Protein AF-A0A1M6FFK0-F1 (afdb_monomer)

Solvent-accessible surface area (backbone atoms only — not comparable to full-atom values): 31430 Å² total; per-residue (Å²): 131,86,54,53,34,30,35,37,30,38,54,36,64,39,70,66,50,41,55,50,48,73,56,44,53,80,69,28,41,59,32,40,38,15,46,69,38,66,34,70,68,42,39,70,75,65,38,67,94,34,54,45,67,68,65,47,88,77,51,93,93,52,87,50,67,68,57,62,69,46,23,66,57,51,16,50,46,47,65,72,63,56,41,54,32,40,38,14,36,38,43,72,55,37,20,41,34,48,51,54,12,33,61,76,46,68,63,83,57,46,33,34,34,35,44,82,43,58,52,68,79,42,49,30,76,73,42,72,67,43,30,53,50,45,36,54,42,54,54,66,22,65,33,34,34,16,45,21,63,63,54,35,52,55,48,48,76,63,36,84,75,34,49,72,42,67,49,48,77,40,33,85,62,77,68,91,80,63,82,81,59,39,36,88,45,30,34,37,27,75,55,52,31,38,84,55,34,34,58,65,57,53,53,56,53,48,54,56,54,34,74,77,39,77,81,37,34,39,38,38,27,36,60,46,89,42,48,70,62,48,54,52,50,36,50,77,68,72,36,61,93,38,48,45,80,70,31,77,64,54,73,71,56,47,48,53,53,34,46,35,20,29,31,30,51,52,48,43,82,70,75,60,54,52,59,70,57,47,47,31,18,33,50,28,12,33,40,39,29,30,81,39,74,32,46,58,76,78,38,49,68,41,54,34,16,40,64,46,83,85,68,92,82,69,72,84,60,31,54,66,69,59,6,21,54,47,24,30,52,52,31,65,75,69,23,31,29,66,58,44,50,51,52,49,51,50,57,71,69,48,61,77,87,54,85,57,63,51,74,64,53,48,52,49,50,46,50,52,58,45,72,74,35,85,86,67,54,98,61,81,52,72,85,74,44,60,69,70,58,43,52,47,56,54,47,52,53,53,48,53,52,51,49,52,52,42,47,74,74,65,77,53,69,73,61,63,60,50,52,55,48,51,53,55,52,52,50,48,54,56,56,54,67,34,67,70,50,42,51,54,51,49,53,58,48,53,58,48,53,50,53,52,41,57,52,52,51,50,48,33,52,79,41,73,45,61,69,72,43,61,67,62,55,48,51,52,43,53,50,44,52,51,60,48,58,77,50,47,67,65,55,51,56,61,63,47,49,66,56,54,52,50,52,52,52,50,53,51,50,55,51,53,48,39,54,75,70,61,79,51,55,75,70,56,50,69,64,45,50,59,53,53,50,50,51,52,48,50,50,52,50,49,49,53,51,48,50,49,49,42,54,67,49,47,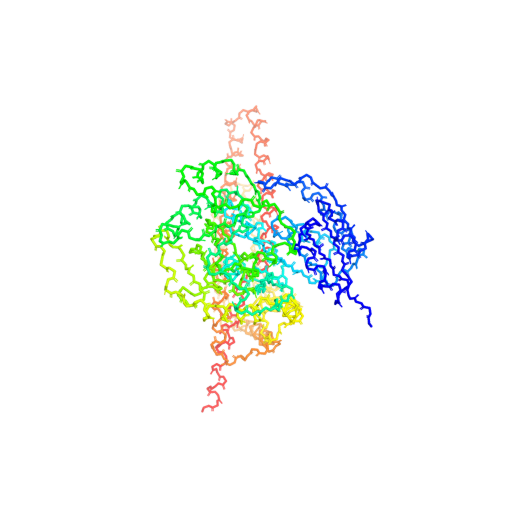79,73,58,68,44,65,66,57,47,51,44,53,51,49,46,55,58,49,45,53,52,68,58,58,79,74,107

Nearest PDB structures (foldseek):
  5d00-assembly1_B  TM=8.088E-01  e=2.602E-17  Bacillus subtilis subsp. subtilis str. 168
  5d00-assembly1_A  TM=7.916E-01  e=1.712E-17  Bacillus subtilis subsp. subtilis str. 168
  7vfk-assembly1_A  TM=8.225E-01  e=9.236E-13  Staphylococcus aureus subsp. aureus USA300
  3c48-assembly1_A  TM=4.670E-01  e=2.130E-13  Corynebacterium glutamicum
  8k5u-assembly1_A  TM=7.214E-01  e=1.833E-10  Ramlibacter sp.

InterPro domains:
  IPR001296 Glycosyl transferase, family 1 [PF00534] (180-311)
  IPR028098 Glycosyltransferase subfamily 4-like, N-terminal domain [PF13477] (7-147)

pLDDT: mean 81.46, std 16.29, range [30.52, 98.75]

Secondary structure (DSSP, 8-state):
-PPPEEEEES-BT-HHHHHHHHHHTTTSEEEEEESS-B-HHHHHHH-GGGEEE------TTS--GGGGGGHHHHHHHHHHH--SEEEEEIIIIIIHHHHHHHHHHT--SEEEEEE-SHHHHTHHHH-HHHHHHHHHHHTT-SEEEESSHHHHHHHHHH-SSSEEEE----BSS-----GGG-EEEEEEE---SSGGG-HHHHHHHHHHHHHH-TT-EEEEES--TTHHHHHHHHHHTT-TTTEEEEES--HHHHHHHHHHEEEEEE--SS-SS-HHHHHHHHTT-EEEEES-TTGGGT--BTTTBEEE-SS---GGGS-HHHHHHHHHHHHHHH-BHHHHHHHHHHHHH---SS----HHHHHHHHHHHHHT-TTTSSS--GGGS-HHHHHHHHHHHHHHHHHHHHHHHH---THHHHHHHHHHHHHHHHHHTSHHHHHHHHHHHHHHHHHHHHHHHHHHHTTT--TT-HHHHHHHHHHHHHHHHHTHHHHHHHHHHHHHHHHHHHHHHHHHHHHHTT-S-HHHHHHHHHHHHHHHHHHHHHHHHHHHHHHHHHHHH--HHHHHHHHHHHHHHHHHHHTT-

Sequence (581 aa):
MSKEPYLILSDGKSAHTLKWVKELVKFYDVYVVSLNGFADELRRALGTDKCFDYMVLINVDGGNIGVLKSIGFVSKLIKSIQPAVINAHFITSYGTVACLASILAGYKGKIVLSAWGTDILVTPWKNKVYFYLTKFVLGKADLITSDAKFMSDKVKEIVNSARVMTFPFGVEKLPDMEYSDKDDTIFFSNRALEPNYNINKVVLLFSKLYQEDNNRKLVLANDGSQREELVNLVAALNLSDNVEFVGYLTKPQQAEYYKKSRWFISVPTSDSTSVSLLEAMSYGCVPIVSDLPANREWVTDGENGIIYKGEDLNLGVCDQHVAYDKNREIIKKHAIWSECIARYKSELYSGLKNEEKSFRDIFFSYQLSCKGNKEINSSFSFFELPFYRQIFMVFILIWSVVTWCMFLAYDIGLLYPVIIFGGVFLFVIVVDRREENRRKMQKLWHMRDKKRLDLMISVLEDVHICCTDKNVINSLIDEAITRQKENIILRILAKYRKFISVILTSCIGIFINAIFSGDLDANDVYSVLPICWVGAYLYWAIESILDLCLRVFSDYYDYENFIYDLRQVRLLGTMQLEDKG

Foldseek 3Di:
DAFFEEEEEDAQDDPLVQLCLQQCVVRHLYAYEYQDDHDPSSCVSRPPVRYHYPHDPDDPVDPRPVLLVCLCVVLVVCLVRVGLEYEYEQCQRRLLSNQSSCVVNVRDHAYEYEYFFCSQPPQLPPDVVSLVSSLVSLLRHQEYEYQFVVSQVSSCVSDDNHHYYHFHQFDQDQDDADPVLEDAQEEEEADELDPQFPVVVVLVLVLVVCVVPVSHAYEYEAYDDCVVVVCVSCVVSVNNVRYHYPHHDDPVRLLSSLLHYQAYETEGPDDAQDRSLSSSLSSLHAYAYEPDNRVVVQDDDLQQHHHDPPDRDDPVSHDSVRNSVSSNVSSVVRRNNSVSVVVVVVSSPPDPPPLADPLLSLVVLLLVLQVVDPLQDDDDDLVNQDPLVNVVVVVVVVLVVVLVVCVVPPVDDPPVSVVVNVVSVVVVVVVCPPPVNVVSVVVSVVVNLVVSLVSSVVSCVVSVHDLLDLVVLVVSLVVLVVLLVVPVVLVVVVVCVVVVVVVLVVVVVVVVVCVVVVVDDPVRCVVVVVVNVVVVVVVVVCVVVSVVVCVVVVSSRPCPSVSVSSVVSNVVSVVVVVVVD

Radius of gyration: 34.81 Å; Cα contacts (8 Å, |Δi|>4): 754; chains: 1; bounding box: 56×79×104 Å

Mean predicted aligned error: 16.75 Å

Organism: NCBI:txid1120997

Structure (mmCIF, N/CA/C/O backbone):
data_AF-A0A1M6FFK0-F1
#
_entry.id   AF-A0A1M6FFK0-F1
#
loop_
_atom_site.group_PDB
_atom_site.id
_atom_site.type_symbol
_atom_site.label_atom_id
_atom_site.label_alt_id
_atom_site.label_comp_id
_atom_site.label_asym_id
_atom_site.label_entity_id
_atom_site.label_seq_id
_atom_site.pdbx_PDB_ins_code
_atom_site.Cartn_x
_atom_site.Cartn_y
_atom_site.Cartn_z
_atom_site.occupancy
_atom_site.B_iso_or_equiv
_atom_site.auth_seq_id
_atom_site.auth_comp_id
_atom_site.auth_asym_id
_atom_site.auth_atom_id
_atom_site.pdbx_PDB_model_num
ATOM 1 N N . MET A 1 1 ? -21.716 -23.315 2.872 1.00 49.72 1 MET A N 1
ATOM 2 C CA . MET A 1 1 ? -21.742 -22.198 3.842 1.00 49.72 1 MET A CA 1
ATOM 3 C C . MET A 1 1 ? -21.929 -20.906 3.068 1.00 49.72 1 MET A C 1
ATOM 5 O O . MET A 1 1 ? -21.272 -20.748 2.044 1.00 49.72 1 MET A O 1
ATOM 9 N N . SER A 1 2 ? -22.846 -20.036 3.492 1.00 77.00 2 SER A N 1
ATOM 10 C CA . SER A 1 2 ? -22.978 -18.686 2.930 1.00 77.00 2 SER A CA 1
ATOM 11 C C . SER A 1 2 ? -21.689 -17.905 3.183 1.00 77.00 2 SER A C 1
ATOM 13 O O . SER A 1 2 ? -21.133 -17.987 4.277 1.00 77.00 2 SER A O 1
ATOM 15 N N . LYS A 1 3 ? -21.191 -17.188 2.173 1.00 91.31 3 LYS A N 1
ATOM 16 C CA . LYS A 1 3 ? -20.014 -16.327 2.329 1.00 91.31 3 LYS A CA 1
ATOM 17 C C . LYS A 1 3 ? -20.369 -15.131 3.216 1.00 91.31 3 LYS A C 1
ATOM 19 O O . LYS A 1 3 ? -21.468 -14.598 3.098 1.00 91.31 3 LYS A O 1
ATOM 24 N N . GLU A 1 4 ? -19.457 -14.726 4.097 1.00 93.81 4 GLU A N 1
ATOM 25 C CA . GLU A 1 4 ? -19.662 -13.560 4.966 1.00 93.81 4 GLU A CA 1
ATOM 26 C C . GLU A 1 4 ? -19.619 -12.256 4.147 1.00 93.81 4 GLU A C 1
ATOM 28 O O . GLU A 1 4 ? -18.783 -12.157 3.239 1.00 93.81 4 GLU A O 1
ATOM 33 N N . PRO A 1 5 ? -20.461 -11.249 4.455 1.00 96.69 5 PRO A N 1
ATOM 34 C CA . PRO A 1 5 ? -20.428 -9.973 3.752 1.00 96.69 5 PRO A CA 1
ATOM 35 C C . PRO A 1 5 ? -19.133 -9.191 4.019 1.00 96.69 5 PRO A C 1
ATOM 37 O O . PRO A 1 5 ? -18.693 -9.056 5.162 1.00 96.69 5 PRO A O 1
ATOM 40 N N . TYR A 1 6 ? -18.531 -8.645 2.966 1.00 97.38 6 TYR A N 1
ATOM 41 C CA . TYR A 1 6 ? -17.266 -7.908 3.009 1.00 97.38 6 TYR A CA 1
ATOM 42 C C . TYR A 1 6 ? -17.410 -6.599 2.231 1.00 97.38 6 TYR A C 1
ATOM 44 O O . TYR A 1 6 ? -17.657 -6.612 1.026 1.00 97.38 6 TYR A O 1
ATOM 52 N N . LEU A 1 7 ? -17.256 -5.461 2.906 1.00 98.25 7 LEU A N 1
ATOM 53 C CA . LEU A 1 7 ? -17.495 -4.140 2.326 1.00 98.25 7 LEU A CA 1
ATOM 54 C C . LEU A 1 7 ? -16.178 -3.444 1.974 1.00 98.25 7 LEU A C 1
ATOM 56 O O . LEU A 1 7 ? -15.398 -3.110 2.860 1.00 98.25 7 LEU A O 1
ATOM 60 N N . ILE A 1 8 ? -15.958 -3.165 0.693 1.00 98.06 8 ILE A N 1
ATOM 61 C CA . ILE A 1 8 ? -14.821 -2.391 0.189 1.00 98.06 8 ILE A CA 1
ATOM 62 C C . ILE A 1 8 ? -15.245 -0.937 -0.023 1.00 98.06 8 ILE A C 1
ATOM 64 O O . ILE A 1 8 ? -16.235 -0.669 -0.700 1.00 98.06 8 ILE A O 1
ATOM 68 N N . LEU A 1 9 ? -14.464 0.008 0.493 1.00 97.56 9 LEU A N 1
ATOM 69 C CA . LEU A 1 9 ? -14.556 1.424 0.147 1.00 97.56 9 LEU A CA 1
ATOM 70 C C . LEU A 1 9 ? -13.316 1.814 -0.660 1.00 97.56 9 LEU A C 1
ATOM 72 O O . LEU A 1 9 ? -12.216 1.868 -0.111 1.00 97.56 9 LEU A O 1
ATOM 76 N N . SER A 1 10 ? -13.484 2.044 -1.961 1.00 95.69 10 SER A N 1
ATOM 77 C CA . SER A 1 10 ? -12.376 2.347 -2.876 1.00 95.69 10 SER A CA 1
ATOM 78 C C . SER A 1 10 ? -12.867 3.009 -4.170 1.00 95.69 10 SER A C 1
ATOM 80 O O . SER A 1 10 ? -14.066 3.064 -4.458 1.00 95.69 10 SER A O 1
ATOM 82 N N . ASP A 1 11 ? -11.939 3.491 -4.997 1.00 93.31 11 ASP A N 1
ATOM 83 C CA . ASP A 1 11 ? -12.258 3.936 -6.354 1.00 93.31 11 ASP A CA 1
ATOM 84 C C . ASP A 1 11 ? -12.677 2.735 -7.223 1.00 93.31 11 ASP A C 1
ATOM 86 O O . ASP A 1 11 ? -11.888 1.816 -7.464 1.00 93.31 11 ASP A O 1
ATOM 90 N N . GLY A 1 12 ? -13.923 2.738 -7.700 1.00 92.81 12 GLY A N 1
ATOM 91 C CA . GLY A 1 12 ? -14.503 1.684 -8.523 1.00 92.81 12 GLY A CA 1
ATOM 92 C C . GLY A 1 12 ? -13.980 1.681 -9.960 1.00 92.81 12 GLY A C 1
ATOM 93 O O . GLY A 1 12 ? -14.256 0.739 -10.706 1.00 92.81 12 GLY A O 1
ATOM 94 N N . LYS A 1 13 ? -13.222 2.706 -10.363 1.00 91.75 13 LYS A N 1
ATOM 95 C CA . LYS A 1 13 ? -12.494 2.758 -11.638 1.00 91.75 13 LYS A CA 1
ATOM 96 C C . LYS A 1 13 ? -11.057 2.242 -11.524 1.00 91.75 13 LYS A C 1
ATOM 98 O O . LYS A 1 13 ? -10.414 2.017 -12.544 1.00 91.75 13 LYS A O 1
ATOM 103 N N . SER A 1 14 ? -10.547 2.024 -10.309 1.00 90.38 14 SER A N 1
ATOM 104 C CA . SER A 1 14 ? -9.176 1.548 -10.105 1.00 90.38 14 SER A CA 1
ATOM 105 C C . SER A 1 14 ? -9.017 0.069 -10.467 1.00 90.38 14 SER A C 1
ATOM 107 O O . SER A 1 14 ? -9.739 -0.802 -9.967 1.00 90.38 14 SER A O 1
ATOM 109 N N . ALA A 1 15 ? -7.992 -0.233 -11.270 1.00 88.50 15 ALA A N 1
ATOM 110 C CA . ALA A 1 15 ? -7.593 -1.603 -11.589 1.00 88.50 15 ALA A CA 1
ATOM 111 C C . ALA A 1 15 ? -7.193 -2.404 -10.333 1.00 88.50 15 ALA A C 1
ATOM 113 O O . ALA A 1 15 ? -7.398 -3.618 -10.281 1.00 88.50 15 ALA A O 1
ATOM 114 N N . HIS A 1 16 ? -6.682 -1.736 -9.293 1.00 90.12 16 HIS A N 1
ATOM 115 C CA . HIS A 1 16 ? -6.369 -2.374 -8.014 1.00 90.12 16 HIS A CA 1
ATOM 116 C C . HIS A 1 16 ? -7.636 -2.820 -7.284 1.00 90.12 16 HIS A C 1
ATOM 118 O O . HIS A 1 16 ? -7.676 -3.939 -6.775 1.00 90.12 16 HIS A O 1
ATOM 124 N N . THR A 1 17 ? -8.695 -2.002 -7.282 1.00 93.88 17 THR A N 1
ATOM 125 C CA . THR A 1 17 ? -9.990 -2.386 -6.694 1.00 93.88 17 THR A CA 1
ATOM 126 C C . THR A 1 17 ? -10.557 -3.612 -7.398 1.00 93.88 17 THR A C 1
ATOM 128 O O . THR A 1 17 ? -10.972 -4.565 -6.741 1.00 93.88 17 THR A O 1
ATOM 131 N N . LEU A 1 18 ? -10.503 -3.641 -8.733 1.00 93.69 18 LEU A N 1
ATOM 132 C CA . LEU A 1 18 ? -10.909 -4.810 -9.511 1.00 93.69 18 LEU A CA 1
ATOM 133 C C . LEU A 1 18 ? -10.100 -6.062 -9.137 1.00 93.69 18 LEU A C 1
ATOM 135 O O . LEU A 1 18 ? -10.669 -7.144 -8.996 1.00 93.69 18 LEU A O 1
ATOM 139 N N . LYS A 1 19 ? -8.782 -5.922 -8.956 1.00 92.38 19 LYS A N 1
ATOM 140 C CA . LYS A 1 19 ? -7.886 -7.021 -8.571 1.00 92.38 19 LYS A CA 1
ATOM 141 C C . LYS A 1 19 ? -8.225 -7.592 -7.188 1.00 92.38 19 LYS A C 1
ATOM 143 O O . LYS A 1 19 ? -8.254 -8.811 -7.018 1.00 92.38 19 LYS A O 1
ATOM 148 N N . TRP A 1 20 ? -8.539 -6.725 -6.227 1.00 94.38 20 TRP A N 1
ATOM 149 C CA . TRP A 1 20 ? -9.063 -7.118 -4.916 1.00 94.38 20 TRP A CA 1
ATOM 150 C C . TRP A 1 20 ? -10.394 -7.857 -5.034 1.00 94.38 20 TRP A C 1
ATOM 152 O O . TRP A 1 20 ? -10.523 -8.957 -4.499 1.00 94.38 20 TRP A O 1
ATOM 162 N N . VAL A 1 21 ? -11.353 -7.302 -5.779 1.00 95.31 21 VAL A N 1
ATOM 163 C CA . VAL A 1 21 ? -12.675 -7.912 -5.984 1.00 95.31 21 VAL A CA 1
ATOM 164 C C . VAL A 1 21 ? -12.551 -9.311 -6.586 1.00 95.31 21 VAL A C 1
ATOM 166 O O . VAL A 1 21 ? -13.086 -10.251 -6.005 1.00 95.31 21 VAL A O 1
ATOM 169 N N . LYS A 1 22 ? -11.803 -9.479 -7.688 1.00 93.81 22 LYS A N 1
ATOM 170 C CA . LYS A 1 22 ? -11.647 -10.768 -8.395 1.00 93.81 22 LYS A CA 1
ATOM 171 C C . LYS A 1 22 ? -11.143 -11.900 -7.491 1.00 93.81 22 LYS A C 1
ATOM 173 O O . LYS A 1 22 ? -11.524 -13.052 -7.696 1.00 93.81 22 LYS A O 1
ATOM 178 N N . GLU A 1 23 ? -10.318 -11.586 -6.494 1.00 93.31 23 GLU A N 1
ATOM 179 C CA . GLU A 1 23 ? -9.799 -12.591 -5.563 1.00 93.31 23 GLU A CA 1
ATOM 180 C C . GLU A 1 23 ? -10.698 -12.763 -4.331 1.00 93.31 23 GLU A C 1
ATOM 182 O O . GLU A 1 23 ? -11.001 -13.889 -3.938 1.00 93.31 23 GLU A O 1
ATOM 187 N N . LEU A 1 24 ? -11.193 -11.669 -3.742 1.00 94.06 24 LEU A N 1
ATOM 188 C CA . LEU A 1 24 ? -12.006 -11.720 -2.524 1.00 94.06 24 LEU A CA 1
ATOM 189 C C . LEU A 1 24 ? -13.381 -12.354 -2.737 1.00 94.06 24 LEU A C 1
ATOM 191 O O . LEU A 1 24 ? -13.859 -13.037 -1.831 1.00 94.06 24 LEU A O 1
ATOM 195 N N . VAL A 1 25 ? -13.992 -12.221 -3.921 1.00 94.94 25 VAL A N 1
ATOM 196 C CA . VAL A 1 25 ? -15.282 -12.874 -4.229 1.00 94.94 25 VAL A CA 1
ATOM 197 C C . VAL A 1 25 ? -15.206 -14.394 -4.141 1.00 94.94 25 VAL A C 1
ATOM 199 O O . VAL A 1 25 ? -16.236 -15.046 -3.984 1.00 94.94 25 VAL A O 1
ATOM 202 N N . LYS A 1 26 ? -14.011 -14.998 -4.196 1.00 93.06 26 LYS A N 1
ATOM 203 C CA . LYS A 1 26 ? -13.830 -16.441 -3.974 1.00 93.06 26 LYS A CA 1
ATOM 204 C C . LYS A 1 26 ? -14.138 -16.830 -2.525 1.00 93.06 26 LYS A C 1
ATOM 206 O O . LYS A 1 26 ? -14.619 -17.937 -2.293 1.00 93.06 26 LYS A O 1
ATOM 211 N N . PHE A 1 27 ? -13.951 -15.910 -1.578 1.00 91.69 27 PHE A N 1
ATOM 212 C CA . PHE A 1 27 ? -14.020 -16.164 -0.137 1.00 91.69 27 PHE A CA 1
ATOM 213 C C . PHE A 1 27 ? -15.175 -15.442 0.572 1.00 91.69 27 PHE A C 1
ATOM 215 O O . PHE A 1 27 ? -15.701 -15.986 1.539 1.00 91.69 27 PHE A O 1
ATOM 222 N N . TYR A 1 28 ? -15.590 -14.271 0.083 1.00 95.19 28 TYR A N 1
ATOM 223 C CA . TYR A 1 28 ? -16.579 -13.397 0.725 1.00 95.19 28 TYR A CA 1
ATOM 224 C C . TYR A 1 28 ? -17.733 -13.027 -0.205 1.00 95.19 28 TYR A C 1
ATOM 226 O O . TYR A 1 28 ? -17.630 -13.143 -1.430 1.00 95.19 28 TYR A O 1
ATOM 234 N N . ASP A 1 29 ? -18.825 -12.561 0.392 1.00 96.62 29 ASP A N 1
ATOM 235 C CA . ASP A 1 29 ? -19.887 -11.856 -0.312 1.00 96.62 29 ASP A CA 1
ATOM 236 C C . ASP A 1 29 ? -19.519 -10.367 -0.384 1.00 96.62 29 ASP A C 1
ATOM 238 O O . ASP A 1 29 ? -19.692 -9.615 0.572 1.00 96.62 29 ASP A O 1
ATOM 242 N N . VAL A 1 30 ? -18.875 -9.964 -1.479 1.00 97.75 30 VAL A N 1
ATOM 243 C CA . VAL A 1 30 ? -18.220 -8.653 -1.579 1.00 97.75 30 VAL A CA 1
ATOM 244 C C . VAL A 1 30 ? -19.212 -7.571 -2.008 1.00 97.75 30 VAL A C 1
ATOM 246 O O . VAL A 1 30 ? -19.985 -7.758 -2.941 1.00 97.75 30 VAL A O 1
ATOM 249 N N . TYR A 1 31 ? -19.123 -6.407 -1.374 1.00 98.19 31 TYR A N 1
ATOM 250 C CA . TYR A 1 31 ? -19.828 -5.179 -1.732 1.00 98.19 31 TYR A CA 1
ATOM 251 C C . TYR A 1 31 ? -18.800 -4.070 -1.924 1.00 98.19 31 TYR A C 1
ATOM 253 O O . TYR A 1 31 ? -17.812 -4.017 -1.193 1.00 98.19 31 TYR A O 1
ATOM 261 N N . VAL A 1 32 ? -19.013 -3.173 -2.884 1.00 98.00 32 VAL A N 1
ATOM 262 C CA . VAL A 1 32 ? -18.096 -2.054 -3.136 1.00 98.00 32 VAL A CA 1
ATOM 263 C C . VAL A 1 32 ? -18.865 -0.745 -3.097 1.00 98.00 32 VAL A C 1
ATOM 265 O O . VAL A 1 32 ? -19.872 -0.583 -3.783 1.00 98.00 32 VAL A O 1
ATOM 268 N N . VAL A 1 33 ? -18.353 0.209 -2.327 1.00 96.94 33 VAL A N 1
ATOM 269 C CA . VAL A 1 33 ? -18.779 1.606 -2.347 1.00 96.94 33 VAL A CA 1
ATOM 270 C C . VAL A 1 33 ? -17.695 2.427 -3.020 1.00 96.94 33 VAL A C 1
ATOM 272 O O . VAL A 1 33 ? -16.539 2.405 -2.588 1.00 96.94 33 VAL A O 1
ATOM 275 N N . SER A 1 34 ? -18.083 3.190 -4.037 1.00 95.25 34 SER A N 1
ATOM 276 C CA . SER A 1 34 ? -17.210 4.173 -4.662 1.00 95.25 34 SER A CA 1
ATOM 277 C C . SER A 1 34 ? -17.781 5.582 -4.602 1.00 95.25 34 SER A C 1
ATOM 279 O O . SER A 1 34 ? -18.992 5.794 -4.565 1.00 95.25 34 SER A O 1
ATOM 281 N N . LEU A 1 35 ? -16.874 6.556 -4.586 1.00 90.75 35 LEU A N 1
ATOM 282 C CA . LEU A 1 35 ? -17.198 7.978 -4.640 1.00 90.75 35 LEU A CA 1
ATOM 283 C C . LEU A 1 35 ? -16.954 8.572 -6.035 1.00 90.75 35 LEU A C 1
ATOM 285 O O . LEU A 1 35 ? -17.225 9.750 -6.234 1.00 90.75 35 LEU A O 1
ATOM 289 N N . ASN A 1 36 ? -16.438 7.782 -6.983 1.00 87.62 36 ASN A N 1
ATOM 290 C CA . ASN A 1 36 ? -16.038 8.237 -8.320 1.00 87.62 36 ASN A CA 1
ATOM 291 C C . ASN A 1 36 ? -16.611 7.355 -9.448 1.00 87.62 36 ASN A C 1
ATOM 293 O O . ASN A 1 36 ? -16.061 7.294 -10.553 1.00 87.62 36 ASN A O 1
ATOM 297 N N . GLY A 1 37 ? -17.711 6.648 -9.185 1.00 90.88 37 GLY A N 1
ATOM 298 C CA . GLY A 1 37 ? -18.282 5.682 -10.117 1.00 90.88 37 GLY A CA 1
ATOM 299 C C . GLY A 1 37 ? -17.483 4.389 -10.258 1.00 90.88 37 GLY A C 1
ATOM 300 O O . GLY A 1 37 ? -16.635 4.047 -9.436 1.00 90.88 37 GLY A O 1
ATOM 301 N N . PHE A 1 38 ? -17.800 3.634 -11.309 1.00 93.44 38 PHE A N 1
ATOM 302 C CA . PHE A 1 38 ? -17.300 2.277 -11.517 1.00 93.44 38 PHE A CA 1
ATOM 303 C C . PHE A 1 38 ? -16.886 2.045 -12.964 1.00 93.44 38 PHE A C 1
ATOM 305 O O . PHE A 1 38 ? -17.561 2.513 -13.878 1.00 93.44 38 PHE A O 1
ATOM 312 N N . ALA A 1 39 ? -15.827 1.262 -13.157 1.00 92.75 39 ALA A N 1
ATOM 313 C CA . ALA A 1 39 ? -15.519 0.672 -14.452 1.00 92.75 39 ALA A CA 1
ATOM 314 C C . ALA A 1 39 ? -16.481 -0.487 -14.771 1.00 92.75 39 ALA A C 1
ATOM 316 O O . ALA A 1 39 ? -16.874 -1.252 -13.880 1.00 92.75 39 ALA A O 1
ATOM 317 N N . ASP A 1 40 ? -16.798 -0.671 -16.054 1.00 91.94 40 ASP A N 1
ATOM 318 C CA . ASP A 1 40 ? -17.704 -1.731 -16.523 1.00 91.94 40 ASP A CA 1
ATOM 319 C C . ASP A 1 40 ? -17.208 -3.134 -16.168 1.00 91.94 40 ASP A C 1
ATOM 321 O O . ASP A 1 40 ? -17.991 -4.042 -15.893 1.00 91.94 40 ASP A O 1
ATOM 325 N N . GLU A 1 41 ? -15.890 -3.336 -16.152 1.00 90.94 41 GLU A N 1
ATOM 326 C CA . GLU A 1 41 ? -15.297 -4.621 -15.783 1.00 90.94 41 GLU A CA 1
ATOM 327 C C . GLU A 1 41 ? -15.548 -4.973 -14.308 1.00 90.94 41 GLU A C 1
ATOM 329 O O . GLU A 1 41 ? -15.831 -6.129 -13.999 1.00 90.94 41 GLU A O 1
ATOM 334 N N . LEU A 1 42 ? -15.532 -3.985 -13.405 1.00 93.12 42 LEU A N 1
ATOM 335 C CA . LEU A 1 42 ? -15.832 -4.207 -11.989 1.00 93.12 42 LEU A CA 1
ATOM 336 C C . LEU A 1 42 ? -17.313 -4.521 -11.783 1.00 93.12 42 LEU A C 1
ATOM 338 O O . LEU A 1 42 ? -17.633 -5.491 -11.097 1.00 93.12 42 LEU A O 1
ATOM 342 N N . ARG A 1 43 ? -18.215 -3.780 -12.443 1.00 93.06 43 ARG A N 1
ATOM 343 C CA . ARG A 1 43 ? -19.658 -4.074 -12.394 1.00 93.06 43 ARG A CA 1
ATOM 344 C C . ARG A 1 43 ? -19.969 -5.482 -12.897 1.00 93.06 43 ARG A C 1
ATOM 346 O O . ARG A 1 43 ? -20.765 -6.178 -12.275 1.00 93.06 43 ARG A O 1
ATOM 353 N N . ARG A 1 44 ? -19.317 -5.923 -13.980 1.00 92.88 44 ARG A N 1
ATOM 354 C CA . ARG A 1 44 ? -19.460 -7.294 -14.498 1.00 92.88 44 ARG A CA 1
ATOM 355 C C . ARG A 1 44 ? -18.913 -8.348 -13.538 1.00 92.88 44 ARG A C 1
ATOM 357 O O . ARG A 1 44 ? -19.510 -9.411 -13.424 1.00 92.88 44 ARG A O 1
ATOM 364 N N . ALA A 1 45 ? -17.802 -8.066 -12.859 1.00 91.06 45 ALA A N 1
ATOM 365 C CA . ALA A 1 45 ? -17.197 -9.005 -11.917 1.00 91.06 45 ALA A CA 1
ATOM 366 C C . ALA A 1 45 ? -18.009 -9.174 -10.620 1.00 91.06 45 ALA A C 1
ATOM 368 O O . ALA A 1 45 ? -17.986 -10.256 -10.038 1.00 91.06 45 ALA A O 1
ATOM 369 N N . LEU A 1 46 ? -18.694 -8.121 -10.160 1.00 92.62 46 LEU A N 1
ATOM 370 C CA . LEU A 1 46 ? -19.368 -8.105 -8.857 1.00 92.62 46 LEU A CA 1
ATOM 371 C C . LEU A 1 46 ? -20.898 -8.254 -8.928 1.00 92.62 46 LEU A C 1
ATOM 373 O O . LEU A 1 46 ? -21.490 -8.824 -8.014 1.00 92.62 46 LEU A O 1
ATOM 377 N N . GLY A 1 47 ? -21.524 -7.752 -9.994 1.00 91.69 47 GLY A N 1
ATOM 378 C CA . GLY A 1 47 ? -22.968 -7.518 -10.063 1.00 91.69 47 GLY A CA 1
ATOM 379 C C . GLY A 1 47 ? -23.329 -6.078 -9.686 1.00 91.69 47 GLY A C 1
ATOM 380 O O . GLY A 1 47 ? -22.741 -5.475 -8.786 1.00 91.69 47 GLY A O 1
ATOM 381 N N . THR A 1 48 ? -24.289 -5.486 -10.400 1.00 90.12 48 THR A N 1
ATOM 382 C CA . THR A 1 48 ? -24.672 -4.073 -10.223 1.00 90.12 48 THR A CA 1
ATOM 383 C C . THR A 1 48 ? -25.337 -3.784 -8.881 1.00 90.12 48 THR A C 1
ATOM 385 O O . THR A 1 48 ? -25.218 -2.671 -8.381 1.00 90.12 48 THR A O 1
ATOM 388 N N . ASP A 1 49 ? -26.006 -4.775 -8.298 1.00 92.19 49 ASP A N 1
ATOM 389 C CA . ASP A 1 49 ? -26.672 -4.733 -6.992 1.00 92.19 49 ASP A CA 1
ATOM 390 C C . ASP A 1 49 ? -25.694 -4.590 -5.814 1.00 92.19 49 ASP A C 1
ATOM 392 O O . ASP A 1 49 ? -26.084 -4.148 -4.734 1.00 92.19 49 ASP A O 1
ATOM 396 N N . LYS A 1 50 ? -24.411 -4.898 -6.035 1.00 95.00 50 LYS A N 1
ATOM 397 C CA . LYS A 1 50 ? -23.343 -4.826 -5.025 1.00 95.00 50 LYS A CA 1
ATOM 398 C C . LYS A 1 50 ? -22.386 -3.651 -5.230 1.00 95.00 50 LYS A C 1
ATOM 400 O O . LYS A 1 50 ? -21.417 -3.505 -4.481 1.00 95.00 50 LYS A O 1
ATOM 405 N N . CYS A 1 51 ? -22.649 -2.811 -6.233 1.00 95.62 51 CYS A N 1
ATOM 406 C CA . CYS A 1 51 ? -21.884 -1.605 -6.543 1.00 95.62 51 CYS A CA 1
ATOM 407 C C . CYS A 1 51 ? -22.672 -0.353 -6.138 1.00 95.62 51 CYS A C 1
ATOM 409 O O . CYS A 1 51 ? -23.595 0.063 -6.838 1.00 95.62 51 CYS A O 1
ATOM 411 N N . PHE A 1 52 ? -22.264 0.291 -5.048 1.00 95.31 52 PHE A N 1
ATOM 412 C CA . PHE A 1 52 ? -22.891 1.505 -4.532 1.00 95.31 52 PHE A CA 1
ATOM 413 C C . PHE A 1 52 ? -22.076 2.743 -4.898 1.00 95.31 52 PHE A C 1
ATOM 415 O O . PHE A 1 52 ? -20.890 2.828 -4.585 1.00 95.31 52 PHE A O 1
ATOM 422 N N . ASP A 1 53 ? -22.714 3.716 -5.539 1.00 91.69 53 ASP A N 1
ATOM 423 C CA . ASP A 1 53 ? -22.075 4.958 -5.974 1.00 91.69 53 ASP A CA 1
ATOM 424 C C . ASP A 1 53 ? -22.687 6.159 -5.249 1.00 91.69 53 ASP A C 1
ATOM 426 O O . ASP A 1 53 ? -23.910 6.269 -5.150 1.00 91.69 53 ASP A O 1
ATOM 430 N N . TYR A 1 54 ? -21.837 7.049 -4.738 1.00 84.00 54 TYR A N 1
ATOM 431 C CA . TYR A 1 54 ? -22.250 8.303 -4.097 1.00 84.00 54 TYR A CA 1
ATOM 432 C C . TYR A 1 54 ? -21.777 9.557 -4.857 1.00 84.00 54 TYR A C 1
ATOM 434 O O . TYR A 1 54 ? -22.050 10.657 -4.391 1.00 84.00 54 TYR A O 1
ATOM 442 N N . MET A 1 55 ? -21.072 9.405 -5.990 1.00 79.94 55 MET A N 1
ATOM 443 C CA . MET A 1 55 ? -20.550 10.467 -6.872 1.00 79.94 55 MET A CA 1
ATOM 444 C C . MET A 1 55 ? -20.205 11.802 -6.182 1.00 79.94 55 MET A C 1
ATOM 446 O O . MET A 1 55 ? -21.038 12.696 -6.022 1.00 79.94 55 MET A O 1
ATOM 450 N N . VAL A 1 56 ? -18.931 11.984 -5.846 1.00 77.06 56 VAL A N 1
ATOM 451 C CA . VAL A 1 56 ? -18.385 13.248 -5.340 1.00 77.06 56 VAL A CA 1
ATOM 452 C C . VAL A 1 56 ? -17.411 13.806 -6.375 1.00 77.06 56 VAL A C 1
ATOM 454 O O . VAL A 1 56 ? -16.669 13.056 -7.000 1.00 77.06 56 VAL A O 1
ATOM 457 N N . LEU A 1 57 ? -17.378 15.129 -6.555 1.00 69.19 57 LEU A N 1
ATOM 458 C CA . LEU A 1 57 ? -16.301 15.772 -7.311 1.00 69.19 57 LEU A CA 1
ATOM 459 C C . LEU A 1 57 ? -14.991 15.618 -6.524 1.00 69.19 57 LEU A C 1
ATOM 461 O O . LEU A 1 57 ? -14.834 16.224 -5.463 1.00 69.19 57 LEU A O 1
ATOM 465 N N . ILE A 1 58 ? -14.084 14.777 -7.024 1.00 67.00 58 ILE A N 1
ATOM 466 C CA . ILE A 1 58 ? -12.776 14.512 -6.417 1.00 67.00 58 ILE A CA 1
ATOM 467 C C . ILE A 1 58 ? -11.705 15.249 -7.220 1.00 67.00 58 ILE A C 1
ATOM 469 O O . ILE A 1 58 ? -11.536 14.999 -8.410 1.00 67.00 58 ILE A O 1
ATOM 473 N N . ASN A 1 59 ? -10.960 16.125 -6.551 1.00 62.12 59 ASN A N 1
ATOM 474 C CA . ASN A 1 59 ? -9.735 16.719 -7.067 1.00 62.12 59 ASN A CA 1
ATOM 475 C C . ASN A 1 59 ? -8.519 15.924 -6.560 1.00 62.12 59 ASN A C 1
ATOM 477 O O . ASN A 1 59 ? -8.359 15.718 -5.354 1.00 62.12 59 ASN A O 1
ATOM 481 N N . VAL A 1 60 ? -7.659 15.484 -7.477 1.00 61.28 60 VAL A N 1
ATOM 482 C CA . VAL A 1 60 ? -6.445 14.709 -7.172 1.00 61.28 60 VAL A CA 1
ATOM 483 C C . VAL A 1 60 ? -5.450 15.527 -6.331 1.00 61.28 60 VAL A C 1
ATOM 485 O O . VAL A 1 60 ? -4.765 14.964 -5.477 1.00 61.28 60 VAL A O 1
ATOM 488 N N . ASP A 1 61 ? -5.457 16.857 -6.466 1.00 56.62 61 ASP A N 1
ATOM 489 C CA . ASP A 1 61 ? -4.555 17.767 -5.742 1.00 56.62 61 ASP A CA 1
ATOM 490 C C . ASP A 1 61 ? -4.979 18.033 -4.282 1.00 56.62 61 ASP A C 1
ATOM 492 O O . ASP A 1 61 ? -4.204 18.559 -3.472 1.00 56.62 61 ASP A O 1
ATOM 496 N N . GLY A 1 62 ? -6.197 17.623 -3.904 1.00 63.53 62 GLY A N 1
ATOM 497 C CA . GLY A 1 62 ? -6.745 17.735 -2.550 1.00 63.53 62 GLY A CA 1
ATOM 498 C C . GLY A 1 62 ? -7.950 18.675 -2.432 1.00 63.53 62 GLY A C 1
ATOM 499 O O . GLY A 1 62 ? -8.574 19.054 -3.415 1.00 63.53 62 GLY A O 1
ATOM 500 N N . GLY A 1 63 ? -8.328 19.018 -1.192 1.00 60.69 63 GLY A N 1
ATOM 501 C CA . GLY A 1 63 ? -9.498 19.874 -0.917 1.00 60.69 63 GLY A CA 1
ATOM 502 C C . GLY A 1 63 ? -10.853 19.147 -0.932 1.00 60.69 63 GLY A C 1
ATOM 503 O O . GLY A 1 63 ? -11.903 19.784 -0.907 1.00 60.69 63 GLY A O 1
ATOM 504 N N . ASN A 1 64 ? -10.850 17.811 -0.912 1.00 69.38 64 ASN A N 1
ATOM 505 C CA . ASN A 1 64 ? -12.034 16.956 -1.069 1.00 69.38 64 ASN A CA 1
ATOM 506 C C . ASN A 1 64 ? -12.924 16.850 0.186 1.00 69.38 64 ASN A C 1
ATOM 508 O O . ASN A 1 64 ? -13.402 15.769 0.521 1.00 69.38 64 ASN A O 1
ATOM 512 N N . ILE A 1 65 ? -13.195 17.957 0.884 1.00 73.31 65 ILE A N 1
ATOM 513 C CA . ILE A 1 65 ? -14.073 17.974 2.076 1.00 73.31 65 ILE A CA 1
ATOM 514 C C . ILE A 1 65 ? -15.473 17.421 1.742 1.00 73.31 65 ILE A C 1
ATOM 516 O O . ILE A 1 65 ? -16.129 16.818 2.592 1.00 73.31 65 ILE A O 1
ATOM 520 N N . GLY A 1 66 ? -15.904 17.541 0.479 1.00 73.69 66 GLY A N 1
ATOM 521 C CA . GLY A 1 66 ? -17.149 16.962 -0.032 1.00 73.69 66 GLY A CA 1
ATOM 522 C C . GLY A 1 66 ? -17.285 15.451 0.188 1.00 73.69 66 GLY A C 1
ATOM 523 O O . GLY A 1 66 ? -18.407 14.969 0.331 1.00 73.69 66 GLY A O 1
ATOM 524 N N . VAL A 1 67 ? -16.173 14.719 0.319 1.00 82.44 67 VAL A N 1
ATOM 525 C CA . VAL A 1 67 ? -16.155 13.280 0.624 1.00 82.44 67 VAL A CA 1
ATOM 526 C C . VAL A 1 67 ? -16.841 12.975 1.960 1.00 82.44 67 VAL A C 1
ATOM 528 O O . VAL A 1 67 ? -17.537 11.965 2.073 1.00 82.44 67 VAL A O 1
ATOM 531 N N . LEU A 1 68 ? -16.767 13.877 2.946 1.00 87.44 68 LEU A N 1
ATOM 532 C CA . LEU A 1 68 ? -17.418 13.700 4.251 1.00 87.44 68 LEU A CA 1
ATOM 533 C C . LEU A 1 68 ? -18.953 13.668 4.157 1.00 87.44 68 LEU A C 1
ATOM 535 O O . LEU A 1 68 ? -19.608 13.080 5.016 1.00 87.44 68 LEU A O 1
ATOM 539 N N . LYS A 1 69 ? -19.548 14.220 3.089 1.00 87.94 69 LYS A N 1
ATOM 540 C CA . LYS A 1 69 ? -21.002 14.139 2.863 1.00 87.94 69 LYS A CA 1
ATOM 541 C C . LYS A 1 69 ? -21.477 12.694 2.674 1.00 87.94 69 LYS A C 1
ATOM 543 O O . LYS A 1 69 ? -22.639 12.410 2.939 1.00 87.94 69 LYS A O 1
ATOM 548 N N . SER A 1 70 ? -20.591 11.784 2.260 1.00 92.00 70 SER A N 1
ATOM 549 C CA . SER A 1 70 ? -20.913 10.365 2.051 1.00 92.00 70 SER A CA 1
ATOM 550 C C . SER A 1 70 ? -21.070 9.561 3.347 1.00 92.00 70 SER A C 1
ATOM 552 O O . SER A 1 70 ? -21.647 8.476 3.317 1.00 92.00 70 SER A O 1
ATOM 554 N N . ILE A 1 71 ? -20.637 10.086 4.501 1.00 95.06 71 ILE A N 1
ATOM 555 C CA . ILE A 1 71 ? -20.618 9.350 5.779 1.00 95.06 71 ILE A CA 1
ATOM 556 C C . ILE A 1 71 ? -22.004 8.809 6.152 1.00 95.06 71 ILE A C 1
ATOM 558 O O . ILE A 1 71 ? -22.130 7.650 6.543 1.00 95.06 71 ILE A O 1
ATOM 562 N N . GLY A 1 72 ? -23.057 9.620 6.006 1.00 94.25 72 GLY A N 1
ATOM 563 C CA . GLY A 1 72 ? -24.424 9.198 6.328 1.00 94.25 72 GLY A CA 1
ATOM 564 C C . GLY A 1 72 ? -24.936 8.086 5.409 1.00 94.25 72 GLY A C 1
ATOM 565 O O . GLY A 1 72 ? -25.598 7.157 5.872 1.00 94.25 72 GLY A O 1
ATOM 566 N N . PHE A 1 73 ? -24.596 8.150 4.120 1.00 95.25 73 PHE A N 1
ATOM 567 C CA . PHE A 1 73 ? -24.921 7.114 3.141 1.00 95.25 73 PHE A CA 1
ATOM 568 C C . PHE A 1 73 ? -24.193 5.804 3.452 1.00 95.25 73 PHE A C 1
ATOM 570 O O . PHE A 1 73 ? -24.835 4.764 3.597 1.00 95.25 73 PHE A O 1
ATOM 577 N N . VAL A 1 74 ? -22.877 5.869 3.661 1.00 97.06 74 VAL A N 1
ATOM 578 C CA . VAL A 1 74 ? -22.062 4.702 4.019 1.00 97.06 74 VAL A CA 1
ATOM 579 C C . VAL A 1 74 ? -22.530 4.090 5.338 1.00 97.06 74 VAL A C 1
ATOM 581 O O . VAL A 1 74 ? -22.638 2.874 5.441 1.00 97.06 74 VAL A O 1
ATOM 584 N N . SER A 1 75 ? -22.884 4.903 6.336 1.00 97.62 75 SER A N 1
ATOM 585 C CA . SER A 1 75 ? -23.388 4.405 7.620 1.00 97.62 75 SER A CA 1
ATOM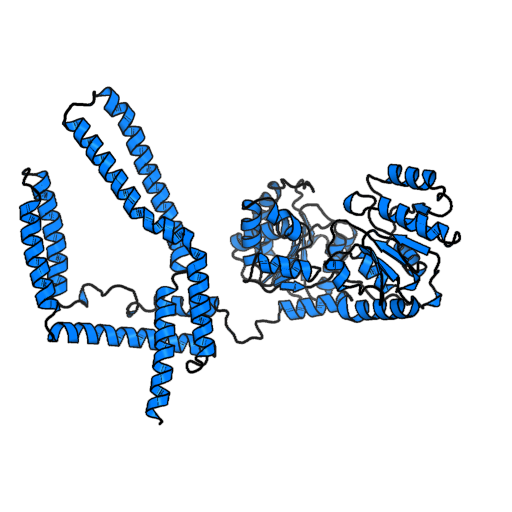 586 C C . SER A 1 75 ? -24.695 3.616 7.466 1.00 97.62 75 SER A C 1
ATOM 588 O O . SER A 1 75 ? -24.850 2.558 8.078 1.00 97.62 75 SER A O 1
ATOM 590 N N . LYS A 1 76 ? -25.620 4.076 6.607 1.00 97.38 76 LYS A N 1
ATOM 591 C CA . LYS A 1 76 ? -26.841 3.322 6.271 1.00 97.38 76 LYS A CA 1
ATOM 592 C C . LYS A 1 76 ? -26.508 1.997 5.587 1.00 97.38 76 LYS A C 1
ATOM 594 O O . LYS A 1 76 ? -27.076 0.979 5.971 1.00 97.38 76 LYS A O 1
ATOM 599 N N . LEU A 1 77 ? -25.559 2.002 4.647 1.00 96.94 77 LEU A N 1
ATOM 600 C CA . LEU A 1 77 ? -25.111 0.785 3.969 1.00 96.94 77 LEU A CA 1
ATOM 601 C C . LEU A 1 77 ? -24.489 -0.223 4.937 1.00 96.94 77 LEU A C 1
ATOM 603 O O . LEU A 1 77 ? -24.854 -1.394 4.901 1.00 96.94 77 LEU A O 1
ATOM 607 N N . ILE A 1 78 ? -23.621 0.225 5.850 1.00 97.88 78 ILE A N 1
ATOM 608 C CA . ILE A 1 78 ? -23.033 -0.629 6.894 1.00 97.88 78 ILE A CA 1
ATOM 609 C C . ILE A 1 78 ? -24.138 -1.292 7.729 1.00 97.88 78 ILE A C 1
ATOM 611 O O . ILE A 1 78 ? -24.068 -2.492 7.983 1.00 97.88 78 ILE A O 1
ATOM 615 N N . LYS A 1 79 ? -25.185 -0.547 8.113 1.00 96.81 79 LYS A N 1
ATOM 616 C CA . LYS A 1 79 ? -26.324 -1.107 8.863 1.00 96.81 79 LYS A CA 1
ATOM 617 C C . LYS A 1 79 ? -27.144 -2.110 8.050 1.00 96.81 79 LYS A C 1
ATOM 619 O O . LYS A 1 79 ? -27.618 -3.078 8.632 1.00 96.81 79 LYS A O 1
ATOM 624 N N . SER A 1 80 ? -27.320 -1.881 6.746 1.00 96.38 80 SER A N 1
ATOM 625 C CA . SER A 1 80 ? -28.098 -2.778 5.880 1.00 96.38 80 SER A CA 1
ATOM 626 C C . SER A 1 80 ? -27.343 -4.044 5.474 1.00 96.38 80 SER A C 1
ATOM 628 O O . SER A 1 80 ? -27.937 -5.112 5.443 1.00 96.38 80 SER A O 1
ATOM 630 N N . ILE A 1 81 ? -26.049 -3.924 5.166 1.00 96.25 81 ILE A N 1
ATOM 631 C CA . ILE A 1 81 ? -25.210 -5.030 4.681 1.00 96.25 81 ILE A CA 1
ATOM 632 C C . ILE A 1 81 ? -24.710 -5.876 5.857 1.00 96.25 81 ILE A C 1
ATOM 634 O O . ILE A 1 81 ? -24.512 -7.075 5.702 1.00 96.25 81 ILE A O 1
ATOM 638 N N . GLN A 1 82 ? -24.496 -5.250 7.023 1.00 96.00 82 GLN A N 1
ATOM 639 C CA . GLN A 1 82 ? -23.882 -5.864 8.205 1.00 96.00 82 GLN A CA 1
ATOM 640 C C . GLN A 1 82 ? -22.577 -6.614 7.868 1.00 96.00 82 GLN A C 1
ATOM 642 O O . GLN A 1 82 ? -22.480 -7.820 8.098 1.00 96.00 82 GLN A O 1
ATOM 647 N N . PRO A 1 83 ? -21.565 -5.923 7.301 1.00 97.00 83 PRO A N 1
ATOM 648 C CA . PRO A 1 83 ? -20.326 -6.578 6.906 1.00 97.00 83 PRO A CA 1
ATOM 649 C C . PRO A 1 83 ? -19.600 -7.209 8.096 1.00 97.00 83 PRO A C 1
ATOM 651 O O . PRO A 1 83 ? -19.596 -6.667 9.195 1.00 97.00 83 PRO A O 1
ATOM 654 N N . ALA A 1 84 ? -18.949 -8.348 7.878 1.00 94.38 84 ALA A N 1
ATOM 655 C CA . ALA A 1 84 ? -17.993 -8.893 8.839 1.00 94.38 84 ALA A CA 1
ATOM 656 C C . ALA A 1 84 ? -16.695 -8.065 8.841 1.00 94.38 84 ALA A C 1
ATOM 658 O O . ALA A 1 84 ? -16.030 -7.911 9.872 1.00 94.38 84 ALA A O 1
ATOM 659 N N . VAL A 1 85 ? -16.345 -7.520 7.670 1.00 96.44 85 VAL A N 1
ATOM 660 C CA . VAL A 1 85 ? -15.128 -6.742 7.437 1.00 96.44 85 VAL A CA 1
ATOM 661 C C . VAL A 1 85 ? -15.448 -5.526 6.574 1.00 96.44 85 VAL A C 1
ATOM 663 O O . VAL A 1 85 ? -16.077 -5.648 5.522 1.00 96.44 85 VAL A O 1
ATOM 666 N N . ILE A 1 86 ? -14.962 -4.362 6.994 1.00 98.19 86 ILE A N 1
ATOM 667 C CA . ILE A 1 86 ? -14.884 -3.156 6.170 1.00 98.19 86 ILE A CA 1
ATOM 668 C C . ILE A 1 86 ? -13.425 -2.979 5.766 1.00 98.19 86 ILE A C 1
ATOM 670 O O . ILE A 1 86 ? -12.569 -2.907 6.639 1.00 98.19 86 ILE A O 1
ATOM 674 N N . ASN A 1 87 ? -13.137 -2.889 4.472 1.00 97.69 87 ASN A N 1
ATOM 675 C CA . ASN A 1 87 ? -11.807 -2.601 3.948 1.00 97.69 87 ASN A CA 1
ATOM 676 C C . ASN A 1 87 ? -11.816 -1.290 3.163 1.00 97.69 87 ASN A C 1
ATOM 678 O O . ASN A 1 87 ? -12.474 -1.185 2.128 1.00 97.69 87 ASN A O 1
ATOM 682 N N . ALA A 1 88 ? -11.106 -0.282 3.657 1.00 97.38 88 ALA A N 1
ATOM 683 C CA . ALA A 1 88 ? -11.063 1.035 3.042 1.00 97.38 88 ALA A CA 1
ATOM 684 C C . ALA A 1 88 ? -9.677 1.355 2.481 1.00 97.38 88 ALA A C 1
ATOM 686 O O . ALA A 1 88 ? -8.665 1.229 3.168 1.00 97.38 88 ALA A O 1
ATOM 687 N N . HIS A 1 89 ? -9.649 1.805 1.231 1.00 95.31 89 HIS A N 1
ATOM 688 C CA . HIS A 1 89 ? -8.439 2.059 0.455 1.00 95.31 89 HIS A CA 1
ATOM 689 C C . HIS A 1 89 ? -8.191 3.559 0.336 1.00 95.31 89 HIS A C 1
ATOM 691 O O . HIS A 1 89 ? -9.138 4.300 0.123 1.00 95.31 89 HIS A O 1
ATOM 697 N N . PHE A 1 90 ? -6.944 4.016 0.416 1.00 92.31 90 PHE A N 1
ATOM 698 C CA . PHE A 1 90 ? -6.605 5.427 0.647 1.0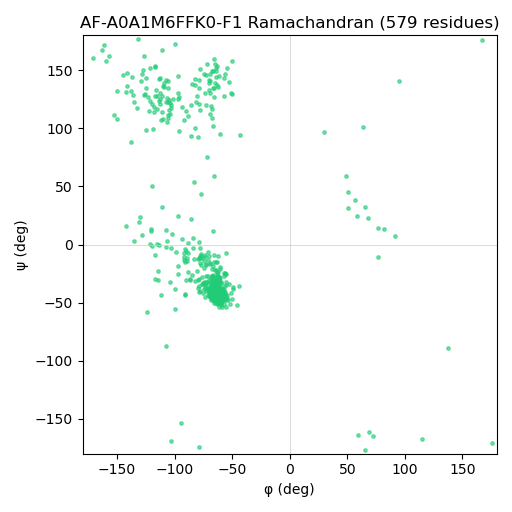0 92.31 90 PHE A CA 1
ATOM 699 C C . PHE A 1 90 ? -7.091 5.938 2.012 1.00 92.31 90 PHE A C 1
ATOM 701 O O . PHE A 1 90 ? -8.255 6.306 2.211 1.00 92.31 90 PHE A O 1
ATOM 708 N N . ILE A 1 91 ? -6.157 6.008 2.960 1.00 92.38 91 ILE A N 1
ATOM 709 C CA . ILE A 1 91 ? -6.426 6.286 4.377 1.00 92.38 91 ILE A CA 1
ATOM 710 C C . ILE A 1 91 ? -7.136 7.627 4.578 1.00 92.38 91 ILE A C 1
ATOM 712 O O . ILE A 1 91 ? -8.116 7.717 5.316 1.00 92.38 91 ILE A O 1
ATOM 716 N N . THR A 1 92 ? -6.661 8.678 3.916 1.00 88.50 92 THR A N 1
ATOM 717 C CA . THR A 1 92 ? -7.112 10.051 4.171 1.00 88.50 92 THR A CA 1
ATOM 718 C C . THR A 1 92 ? -8.475 10.370 3.553 1.00 88.50 92 THR A C 1
ATOM 720 O O . THR A 1 92 ? -9.132 11.308 4.011 1.00 88.50 92 THR A O 1
ATOM 723 N N . SER A 1 93 ? -8.944 9.578 2.582 1.00 90.31 93 SER A N 1
ATOM 724 C CA . SER A 1 93 ? -10.250 9.730 1.928 1.00 90.31 93 SER A CA 1
ATOM 725 C C . SER A 1 93 ? -11.233 8.639 2.365 1.00 90.31 93 SER A C 1
ATOM 727 O O . SER A 1 93 ? -11.977 8.841 3.328 1.00 90.31 93 SER A O 1
ATOM 729 N N . TYR A 1 94 ? -11.244 7.483 1.697 1.00 94.44 94 TYR A N 1
ATOM 730 C CA . TYR A 1 94 ? -12.179 6.403 2.009 1.00 94.44 94 TYR A CA 1
ATOM 731 C C . TYR A 1 94 ? -11.941 5.839 3.411 1.00 94.44 94 TYR A C 1
ATOM 733 O O . TYR A 1 94 ? -12.915 5.488 4.071 1.00 94.44 94 TYR A O 1
ATOM 741 N N . GLY A 1 95 ? -10.694 5.809 3.899 1.00 95.38 95 GLY A N 1
ATOM 742 C CA . GLY A 1 95 ? -10.390 5.417 5.280 1.00 95.38 95 GLY A CA 1
ATOM 743 C C . GLY A 1 95 ? -11.077 6.322 6.306 1.00 95.38 95 GLY A C 1
ATOM 744 O O . GLY A 1 95 ? -11.762 5.835 7.206 1.00 95.38 95 GLY A O 1
ATOM 745 N N . THR A 1 96 ? -10.997 7.644 6.121 1.00 94.00 96 THR A N 1
ATOM 746 C CA . THR A 1 96 ? -11.721 8.622 6.951 1.00 94.00 96 THR A CA 1
ATOM 747 C C . THR A 1 96 ? -13.232 8.384 6.920 1.00 94.00 96 THR A C 1
ATOM 749 O O . THR A 1 96 ? -13.870 8.342 7.975 1.00 94.00 96 THR A O 1
ATOM 752 N N . VAL A 1 97 ? -13.816 8.191 5.732 1.00 95.31 97 VAL A N 1
ATOM 753 C CA . VAL A 1 97 ? -15.258 7.921 5.585 1.00 95.31 97 VAL A CA 1
ATOM 754 C C . VAL A 1 97 ? -15.645 6.618 6.270 1.00 95.31 97 VAL A C 1
ATOM 756 O O . VAL A 1 97 ? -16.608 6.610 7.032 1.00 95.31 97 VAL A O 1
ATOM 759 N N . ALA A 1 98 ? -14.896 5.540 6.039 1.00 96.56 98 ALA A N 1
ATOM 760 C CA . ALA A 1 98 ? -15.151 4.232 6.622 1.00 96.56 98 ALA A CA 1
ATOM 761 C C . ALA A 1 98 ? -15.131 4.294 8.150 1.00 96.56 98 ALA A C 1
ATOM 763 O O . ALA A 1 98 ? -16.079 3.837 8.788 1.00 96.56 98 ALA A O 1
ATOM 764 N N . CYS A 1 99 ? -14.108 4.917 8.743 1.00 95.38 99 CYS A N 1
ATOM 765 C CA . CYS A 1 99 ? -13.986 5.033 10.195 1.00 95.38 99 CYS A CA 1
ATOM 766 C C . CYS A 1 99 ? -15.128 5.860 10.804 1.00 95.38 99 CYS A C 1
ATOM 768 O O . CYS A 1 99 ? -15.766 5.416 11.761 1.00 95.38 99 CYS A O 1
ATOM 770 N N . LEU A 1 100 ? -15.440 7.031 10.242 1.00 95.31 100 LEU A N 1
ATOM 771 C CA . LEU A 1 100 ? -16.519 7.882 10.759 1.00 95.31 100 LEU A CA 1
ATOM 772 C C . LEU A 1 100 ? -17.904 7.248 10.557 1.00 95.31 100 LEU A C 1
ATOM 774 O O . LEU A 1 100 ? -18.734 7.276 11.468 1.00 95.31 100 LEU A O 1
ATOM 778 N N . ALA A 1 101 ? -18.148 6.626 9.402 1.00 96.81 101 ALA A N 1
ATOM 779 C CA . ALA A 1 101 ? -19.398 5.927 9.116 1.00 96.81 101 ALA A CA 1
ATOM 780 C C . ALA A 1 101 ? -19.585 4.693 10.007 1.00 96.81 101 ALA A C 1
ATOM 782 O O . ALA A 1 101 ? -20.709 4.428 10.435 1.00 96.81 101 ALA A O 1
ATOM 783 N N . SER A 1 102 ? -18.498 3.986 10.333 1.00 96.25 102 SER A N 1
ATOM 784 C CA . SER A 1 102 ? -18.496 2.848 11.261 1.00 96.25 102 SER A CA 1
ATOM 785 C C . SER A 1 102 ? -18.879 3.274 12.678 1.00 96.25 102 SER A C 1
ATOM 787 O O . SER A 1 102 ? -19.721 2.628 13.300 1.00 96.25 102 SER A O 1
ATOM 789 N N . ILE A 1 103 ? -18.342 4.402 13.162 1.00 94.44 103 ILE A N 1
ATOM 790 C CA . ILE A 1 103 ? -18.720 4.980 14.463 1.00 94.44 103 ILE A CA 1
ATOM 791 C C . ILE A 1 103 ? -20.210 5.339 14.471 1.00 94.44 103 ILE A C 1
ATOM 793 O O . ILE A 1 103 ? -20.937 4.923 15.369 1.00 94.44 103 ILE A O 1
ATOM 797 N N . LEU A 1 104 ? -20.684 6.051 13.443 1.00 94.56 104 LEU A N 1
ATOM 798 C CA . LEU A 1 104 ? -22.095 6.434 13.318 1.00 94.56 104 LEU A CA 1
ATOM 799 C C . LEU A 1 104 ? -23.027 5.215 13.189 1.00 94.56 104 LEU A C 1
ATOM 801 O O . LEU A 1 104 ? -24.182 5.244 13.623 1.00 94.56 104 LEU A O 1
ATOM 805 N N . ALA A 1 105 ? -22.529 4.132 12.590 1.00 93.38 105 ALA A N 1
ATOM 806 C CA . ALA A 1 105 ? -23.266 2.888 12.439 1.00 93.38 105 ALA A CA 1
ATOM 807 C C . ALA A 1 105 ? -23.314 2.042 13.721 1.00 93.38 105 ALA A C 1
ATOM 809 O O . ALA A 1 105 ? -24.156 1.149 13.799 1.00 93.38 105 ALA A O 1
ATOM 810 N N . GLY A 1 106 ? -22.451 2.310 14.710 1.00 91.62 106 GLY A N 1
ATOM 811 C CA . GLY A 1 106 ? -22.243 1.413 15.850 1.00 91.62 106 GLY A CA 1
ATOM 812 C C . GLY A 1 106 ? -21.618 0.078 15.430 1.00 91.62 106 GLY A C 1
ATOM 813 O O . GLY A 1 106 ? -21.945 -0.964 15.997 1.00 91.62 106 GLY A O 1
ATOM 814 N N . TYR A 1 107 ? -20.777 0.102 14.393 1.00 93.06 107 TYR A N 1
ATOM 815 C CA . TYR A 1 107 ? -20.170 -1.082 13.794 1.00 93.06 107 TYR A CA 1
ATOM 816 C C . TYR A 1 107 ? -19.207 -1.779 14.765 1.00 93.06 107 TYR A C 1
ATOM 818 O O . TYR A 1 107 ? -18.396 -1.123 15.417 1.00 93.06 107 TYR A O 1
ATOM 826 N N . LYS A 1 108 ? -19.304 -3.111 14.851 1.00 88.56 108 LYS A N 1
ATOM 827 C CA . LYS A 1 108 ? -18.497 -3.963 15.747 1.00 88.56 108 LYS A CA 1
ATOM 828 C C . LYS A 1 108 ? -17.643 -5.002 15.011 1.00 88.56 108 LYS A C 1
ATOM 830 O O . LYS A 1 108 ? -16.977 -5.797 15.664 1.00 88.56 108 LYS A O 1
ATOM 835 N N . GLY A 1 109 ? -17.723 -5.048 13.681 1.00 88.81 109 GLY A N 1
ATOM 836 C CA . GLY A 1 109 ? -16.897 -5.945 12.875 1.00 88.81 109 GLY A CA 1
ATOM 837 C C . GLY A 1 109 ? -15.480 -5.401 12.699 1.00 88.81 109 GLY A C 1
ATOM 838 O O . GLY A 1 109 ? -15.122 -4.369 13.267 1.00 88.81 109 GLY A O 1
ATOM 839 N N . LYS A 1 110 ? -14.682 -6.081 11.875 1.00 93.06 110 LYS A N 1
ATOM 840 C CA . LYS A 1 110 ? -13.283 -5.701 11.641 1.00 93.06 110 LYS A CA 1
ATOM 841 C C . LYS A 1 110 ? -13.180 -4.535 10.658 1.00 93.06 110 LYS A C 1
ATOM 843 O O . LYS A 1 110 ? -13.909 -4.502 9.662 1.00 93.06 110 LYS A O 1
ATOM 848 N N . ILE A 1 111 ? -12.256 -3.614 10.909 1.00 95.75 111 ILE A N 1
ATOM 849 C CA . ILE A 1 111 ? -11.881 -2.513 10.018 1.00 95.75 111 ILE A CA 1
ATOM 850 C C . ILE A 1 111 ? -10.455 -2.744 9.522 1.00 95.75 111 ILE A C 1
ATOM 852 O O . ILE A 1 111 ? -9.498 -2.806 10.293 1.00 95.75 111 ILE A O 1
ATOM 856 N N . VAL A 1 112 ? -10.318 -2.836 8.208 1.00 96.62 112 VAL A N 1
ATOM 857 C CA . VAL A 1 112 ? -9.052 -2.932 7.492 1.00 96.62 112 VAL A CA 1
ATOM 858 C C . VAL A 1 112 ? -8.829 -1.638 6.734 1.00 96.62 112 VAL A C 1
ATOM 860 O O . VAL A 1 112 ? -9.744 -1.111 6.101 1.00 96.62 112 VAL A O 1
ATOM 863 N N . LEU A 1 113 ? -7.605 -1.132 6.795 1.00 96.94 113 LEU A N 1
ATOM 864 C CA . LEU A 1 113 ? -7.210 0.059 6.065 1.00 96.94 113 LEU A CA 1
ATOM 865 C C . LEU A 1 113 ? -6.035 -0.245 5.134 1.00 96.94 113 LEU A C 1
ATOM 867 O O . LEU A 1 113 ? -4.979 -0.681 5.587 1.00 96.94 113 LEU A O 1
ATOM 871 N N . SER A 1 114 ? -6.196 0.013 3.840 1.00 95.56 114 SER A N 1
ATOM 872 C CA . SER A 1 114 ? -5.166 -0.211 2.825 1.00 95.56 114 SER A CA 1
ATOM 873 C C . SER A 1 114 ? -4.540 1.105 2.360 1.00 95.56 114 SER A C 1
ATOM 875 O O . SER A 1 114 ? -5.171 1.880 1.638 1.00 95.56 114 SER A O 1
ATOM 877 N N . ALA A 1 115 ? -3.285 1.333 2.755 1.00 93.19 115 ALA A N 1
ATOM 878 C CA . ALA A 1 115 ? -2.471 2.481 2.356 1.00 93.19 115 ALA A CA 1
ATOM 879 C C . ALA A 1 115 ? -1.814 2.255 0.987 1.00 93.19 115 ALA A C 1
ATOM 881 O O . ALA A 1 115 ? -1.321 1.155 0.724 1.00 93.19 115 ALA A O 1
ATOM 882 N N . TRP A 1 116 ? -1.821 3.274 0.121 1.00 88.00 116 TRP A N 1
ATOM 883 C CA . TRP A 1 116 ? -1.382 3.171 -1.287 1.00 88.00 116 TRP A CA 1
ATOM 884 C C . TRP A 1 116 ? -0.234 4.128 -1.654 1.00 88.00 116 TRP A C 1
ATOM 886 O O . TRP A 1 116 ? 0.195 4.153 -2.803 1.00 88.00 116 TRP A O 1
ATOM 896 N N . GLY A 1 117 ? 0.258 4.940 -0.716 1.00 85.19 117 GLY A N 1
ATOM 897 C CA . GLY A 1 117 ? 1.450 5.764 -0.914 1.00 85.19 117 GLY A CA 1
ATOM 898 C C . GLY A 1 117 ? 1.263 7.168 -0.361 1.00 85.19 117 GLY A C 1
ATOM 899 O O . GLY A 1 117 ? 1.592 7.440 0.792 1.00 85.19 117 GLY A O 1
ATOM 900 N N . THR A 1 118 ? 0.751 8.092 -1.177 1.00 84.75 118 THR A N 1
ATOM 901 C CA . THR A 1 118 ? 0.669 9.533 -0.846 1.00 84.75 118 THR A CA 1
ATOM 902 C C . THR A 1 118 ? -0.206 9.849 0.369 1.00 84.75 118 THR A C 1
ATOM 904 O O . THR A 1 118 ? -0.014 10.876 1.027 1.00 84.75 118 THR A O 1
ATOM 907 N N . ASP A 1 119 ? -1.141 8.971 0.707 1.00 88.44 119 ASP A N 1
ATOM 908 C CA . ASP A 1 119 ? -1.975 9.038 1.904 1.00 88.44 119 ASP A CA 1
ATOM 909 C C . ASP A 1 119 ? -1.186 8.832 3.207 1.00 88.44 119 ASP A C 1
ATOM 911 O O . ASP A 1 119 ? -1.621 9.320 4.248 1.00 88.44 119 ASP A O 1
ATOM 915 N N . ILE A 1 120 ? -0.006 8.206 3.141 1.00 91.69 120 ILE A N 1
ATOM 916 C CA . ILE A 1 120 ? 0.927 8.031 4.265 1.00 91.69 120 ILE A CA 1
ATOM 917 C C . ILE A 1 120 ? 2.216 8.837 4.082 1.00 91.69 120 ILE A C 1
ATOM 919 O O . ILE A 1 120 ? 2.677 9.481 5.020 1.00 91.69 120 ILE A O 1
ATOM 923 N N . LEU A 1 121 ? 2.803 8.831 2.886 1.00 87.31 121 LEU A N 1
ATOM 924 C CA . LEU A 1 121 ? 4.128 9.402 2.626 1.00 87.31 121 LEU A CA 1
ATOM 925 C C . LEU A 1 121 ? 4.116 10.923 2.450 1.00 87.31 121 LEU A C 1
ATOM 927 O O . LEU A 1 121 ? 5.140 11.563 2.662 1.00 87.31 121 LEU A O 1
ATOM 931 N N . VAL A 1 122 ? 2.974 11.515 2.081 1.00 86.81 122 VAL A N 1
ATOM 932 C CA . VAL A 1 122 ? 2.884 12.950 1.756 1.00 86.81 122 VAL A CA 1
ATOM 933 C C . VAL A 1 122 ? 1.835 13.653 2.611 1.00 86.81 122 VAL A C 1
ATOM 935 O O . VAL A 1 122 ? 2.142 14.603 3.328 1.00 86.81 122 VAL A O 1
ATOM 938 N N . THR A 1 123 ? 0.585 13.194 2.555 1.00 87.38 123 THR A N 1
ATOM 939 C CA . THR A 1 123 ? -0.573 13.898 3.128 1.00 87.38 123 THR A CA 1
ATOM 940 C C . THR A 1 123 ? -0.451 14.181 4.630 1.00 87.38 123 THR A C 1
ATOM 942 O O . THR A 1 123 ? -0.678 15.332 5.013 1.00 87.38 123 THR A O 1
ATOM 945 N N . PRO A 1 124 ? -0.048 13.220 5.489 1.00 89.75 124 PRO A N 1
ATOM 946 C CA . PRO A 1 124 ? 0.047 13.448 6.934 1.00 89.75 124 PRO A CA 1
ATOM 947 C C . PRO A 1 124 ? 1.086 14.510 7.300 1.00 89.75 124 PRO A C 1
ATOM 949 O O . PRO A 1 124 ? 0.957 15.174 8.323 1.00 89.75 124 PRO A O 1
ATOM 952 N N . TRP A 1 125 ? 2.091 14.705 6.447 1.00 90.19 125 TRP A N 1
ATOM 953 C CA . TRP A 1 125 ? 3.223 15.597 6.688 1.00 90.19 125 TRP A CA 1
ATOM 954 C C . TRP A 1 125 ? 2.997 17.013 6.146 1.00 90.19 125 TRP A C 1
ATOM 956 O O . TRP A 1 125 ? 3.785 17.907 6.441 1.00 90.19 125 TRP A O 1
ATOM 966 N N . LYS A 1 126 ? 1.902 17.257 5.404 1.00 88.81 126 LYS A N 1
ATOM 967 C CA . LYS A 1 126 ? 1.556 18.597 4.896 1.00 88.81 126 LYS A CA 1
ATOM 968 C C . LYS A 1 126 ? 1.233 19.584 6.025 1.00 88.81 126 LYS A C 1
ATOM 970 O O . LYS A 1 126 ? 1.595 20.752 5.936 1.00 88.81 126 LYS A O 1
ATOM 975 N N . ASN A 1 127 ? 0.503 19.148 7.057 1.00 90.12 127 ASN A N 1
ATOM 976 C CA . ASN A 1 127 ? 0.197 19.954 8.245 1.00 90.12 127 ASN A CA 1
ATOM 977 C C . ASN A 1 127 ? -0.296 19.085 9.419 1.00 90.12 127 ASN A C 1
ATOM 979 O O . ASN A 1 127 ? -0.673 17.926 9.254 1.00 90.12 127 ASN A O 1
ATOM 983 N N . LYS A 1 128 ? -0.357 19.681 10.619 1.00 90.06 128 LYS A N 1
ATOM 984 C CA . LYS A 1 128 ? -0.770 18.986 11.852 1.00 90.06 128 LYS A CA 1
ATOM 985 C C . LYS A 1 128 ? -2.201 18.439 11.803 1.00 90.06 128 LYS A C 1
ATOM 987 O O . LYS A 1 128 ? -2.461 17.412 12.419 1.00 90.06 128 LYS A O 1
ATOM 992 N N . VAL A 1 129 ? -3.123 19.087 11.086 1.00 88.56 129 VAL A N 1
ATOM 993 C CA . VAL A 1 129 ? -4.518 18.619 10.982 1.00 88.56 129 VAL A CA 1
ATOM 994 C C . VAL A 1 129 ? -4.566 17.282 10.247 1.00 88.56 129 VAL A C 1
ATOM 996 O O . VAL A 1 129 ? -5.150 16.327 10.760 1.00 88.56 129 VAL A O 1
ATOM 999 N N . TYR A 1 130 ? -3.891 17.179 9.099 1.00 89.31 130 TYR A N 1
ATOM 1000 C CA . TYR A 1 130 ? -3.787 15.918 8.365 1.00 89.31 130 TYR A CA 1
ATOM 1001 C C . TYR A 1 130 ? -3.067 14.838 9.170 1.00 89.31 130 TYR A C 1
ATOM 1003 O O . TYR A 1 130 ? -3.509 13.689 9.153 1.00 89.31 130 TYR A O 1
ATOM 1011 N N . PHE A 1 131 ? -2.018 15.195 9.916 1.00 92.62 131 PHE A N 1
ATOM 1012 C CA . PHE A 1 131 ? -1.323 14.249 10.787 1.00 92.62 131 PHE A CA 1
ATOM 1013 C C . PHE A 1 131 ? -2.263 13.636 11.834 1.00 92.62 131 PHE A C 1
ATOM 1015 O O . PHE A 1 131 ? -2.392 12.414 11.917 1.00 92.62 131 PHE A O 1
ATOM 1022 N N . TYR A 1 132 ? -2.964 14.471 12.610 1.00 91.81 132 TYR A N 1
ATOM 1023 C CA . TYR A 1 132 ? -3.850 13.989 13.672 1.00 91.81 132 TYR A CA 1
ATOM 1024 C C . TYR A 1 132 ? -5.077 13.251 13.130 1.00 91.81 132 TYR A C 1
ATOM 1026 O O . TYR A 1 132 ? -5.486 12.258 13.731 1.00 91.81 132 TYR A O 1
ATOM 1034 N N . LEU A 1 133 ? -5.626 13.675 11.986 1.00 90.31 133 LEU A N 1
ATOM 1035 C CA . LEU A 1 133 ? -6.704 12.945 11.315 1.00 90.31 133 LEU A CA 1
ATOM 1036 C C . LEU A 1 133 ? -6.236 11.553 10.878 1.00 90.31 133 LEU A C 1
ATOM 1038 O O . LEU A 1 133 ? -6.890 10.562 11.190 1.00 90.31 133 LEU A O 1
ATOM 1042 N N . THR A 1 134 ? -5.082 11.469 10.215 1.00 92.56 134 THR A N 1
ATOM 1043 C CA . THR A 1 134 ? -4.508 10.189 9.774 1.00 92.56 134 THR A CA 1
ATOM 1044 C C . THR A 1 134 ? -4.240 9.284 10.973 1.00 92.56 134 THR A C 1
ATOM 1046 O O . THR A 1 134 ? -4.659 8.130 10.977 1.00 92.56 134 THR A O 1
ATOM 1049 N N . LYS A 1 135 ? -3.633 9.818 12.040 1.00 93.50 135 LYS A N 1
ATOM 1050 C CA . LYS A 1 135 ? -3.385 9.082 13.287 1.00 93.50 135 LYS A CA 1
ATOM 1051 C C . LYS A 1 135 ? -4.674 8.555 13.922 1.00 93.50 135 LYS A C 1
ATOM 1053 O O . LYS A 1 135 ? -4.706 7.412 14.372 1.00 93.50 135 LYS A O 1
ATOM 1058 N N . PHE A 1 136 ? -5.736 9.361 13.945 1.00 91.56 136 PHE A N 1
ATOM 1059 C CA . PHE A 1 136 ? -7.046 8.939 14.440 1.00 91.56 136 PHE A CA 1
ATOM 1060 C C . PHE A 1 136 ? -7.631 7.793 13.605 1.00 91.56 136 PHE A C 1
ATOM 1062 O O . PHE A 1 136 ? -8.062 6.791 14.172 1.00 91.56 136 PHE A O 1
ATOM 1069 N N . VAL A 1 137 ? -7.621 7.929 12.275 1.00 93.31 137 VAL A N 1
ATOM 1070 C CA . VAL A 1 137 ? -8.171 6.931 11.345 1.00 93.31 137 VAL A CA 1
ATOM 1071 C C . VAL A 1 137 ? -7.406 5.613 11.455 1.00 93.31 137 VAL A C 1
ATOM 1073 O O . VAL A 1 137 ? -8.025 4.573 11.665 1.00 93.31 137 VAL A O 1
ATOM 1076 N N . LEU A 1 138 ? -6.073 5.657 11.407 1.00 93.56 138 LEU A N 1
ATOM 1077 C CA . LEU A 1 138 ? -5.224 4.473 11.553 1.00 93.56 138 LEU A CA 1
ATOM 1078 C C . LEU A 1 138 ? -5.402 3.796 12.920 1.00 93.56 138 LEU A C 1
ATOM 1080 O O . LEU A 1 138 ? -5.412 2.572 13.007 1.00 93.56 138 LEU A O 1
ATOM 1084 N N . GLY A 1 139 ? -5.610 4.574 13.987 1.00 90.56 139 GLY A N 1
ATOM 1085 C CA . GLY A 1 139 ? -5.843 4.054 15.337 1.00 90.56 139 GLY A CA 1
ATOM 1086 C C . GLY A 1 139 ? -7.148 3.270 15.519 1.00 90.56 139 GLY A C 1
ATOM 1087 O O . GLY A 1 139 ? -7.340 2.679 16.581 1.00 90.56 139 GLY A O 1
ATOM 1088 N N . LYS A 1 140 ? -8.041 3.269 14.521 1.00 90.44 140 LYS A N 1
ATOM 1089 C CA . LYS A 1 140 ? -9.305 2.516 14.519 1.00 90.44 140 LYS A CA 1
ATOM 1090 C C . LYS A 1 140 ? -9.24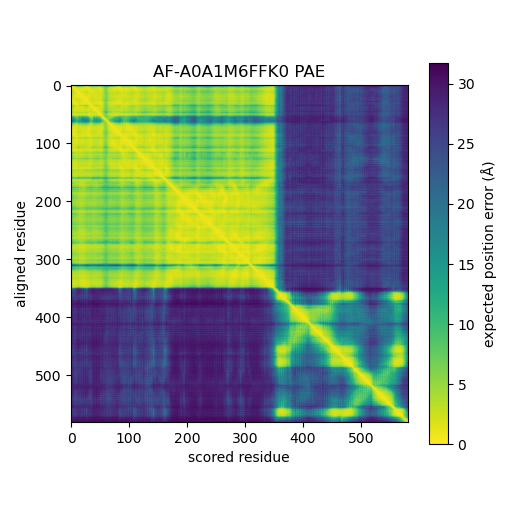4 1.196 13.750 1.00 90.44 140 LYS A C 1
ATOM 1092 O O . LYS A 1 140 ? -10.224 0.462 13.784 1.00 90.44 140 LYS A O 1
ATOM 1097 N N . ALA A 1 141 ? -8.145 0.909 13.058 1.00 92.94 141 ALA A N 1
ATOM 1098 C CA . ALA A 1 141 ? -8.012 -0.300 12.257 1.00 92.94 141 ALA A CA 1
ATOM 1099 C C . ALA A 1 141 ? -7.617 -1.522 13.100 1.00 92.94 141 ALA A C 1
ATOM 1101 O O . ALA A 1 141 ? -6.757 -1.430 13.974 1.00 92.94 141 ALA A O 1
ATOM 1102 N N . ASP A 1 142 ? -8.173 -2.684 12.765 1.00 91.12 142 ASP A N 1
ATOM 1103 C CA . ASP A 1 142 ? -7.719 -3.995 13.249 1.00 91.12 142 ASP A CA 1
ATOM 1104 C C . ASP A 1 142 ? -6.478 -4.489 12.489 1.00 91.12 142 ASP A C 1
ATOM 1106 O O . ASP A 1 142 ? -5.658 -5.253 13.015 1.00 91.12 142 ASP A O 1
ATOM 1110 N N . LEU A 1 143 ? -6.364 -4.077 11.224 1.00 93.56 143 LEU A N 1
ATOM 1111 C CA . LEU A 1 143 ? -5.255 -4.388 10.332 1.00 93.56 143 LEU A CA 1
ATOM 1112 C C . LEU A 1 143 ? -5.051 -3.244 9.335 1.00 93.56 143 LEU A C 1
ATOM 1114 O O . LEU A 1 143 ? -5.991 -2.795 8.681 1.00 93.56 143 LEU A O 1
ATOM 1118 N N . ILE A 1 144 ? -3.809 -2.808 9.186 1.00 95.62 144 ILE A N 1
ATOM 1119 C CA . ILE A 1 144 ? -3.384 -1.850 8.172 1.00 95.62 144 ILE A CA 1
ATOM 1120 C C . ILE A 1 144 ? -2.507 -2.595 7.174 1.00 95.62 144 ILE A C 1
ATOM 1122 O O . ILE A 1 144 ? -1.550 -3.260 7.566 1.00 95.62 144 ILE A O 1
ATOM 1126 N N . THR A 1 145 ? -2.815 -2.490 5.887 1.00 94.88 145 THR A N 1
ATOM 1127 C CA . THR A 1 145 ? -1.998 -3.070 4.819 1.00 94.88 145 THR A CA 1
ATOM 1128 C C . THR A 1 145 ? -1.269 -1.972 4.062 1.00 94.88 145 THR A C 1
ATOM 1130 O O . THR A 1 145 ? -1.858 -0.925 3.787 1.00 94.88 145 THR A O 1
ATOM 1133 N N . SER A 1 146 ? -0.024 -2.219 3.675 1.00 92.81 146 SER A N 1
ATOM 1134 C CA . SER A 1 146 ? 0.783 -1.280 2.893 1.00 92.81 146 SER A CA 1
ATOM 1135 C C . SER A 1 146 ? 1.614 -2.042 1.852 1.00 92.81 146 SER A C 1
ATOM 1137 O O . SER A 1 146 ? 1.985 -3.181 2.099 1.00 92.81 146 SER A O 1
ATOM 1139 N N . ASP A 1 147 ? 1.894 -1.472 0.686 1.00 88.81 147 ASP A N 1
ATOM 1140 C CA . ASP A 1 147 ? 2.550 -2.176 -0.429 1.00 88.81 147 ASP A CA 1
ATOM 1141 C C . ASP A 1 147 ? 4.075 -2.372 -0.296 1.00 88.81 147 ASP A C 1
ATOM 1143 O O . ASP A 1 147 ? 4.664 -3.122 -1.078 1.00 88.81 147 ASP A O 1
ATOM 1147 N N . ALA A 1 148 ? 4.712 -1.737 0.689 1.00 88.25 148 ALA A N 1
ATOM 1148 C CA . ALA A 1 148 ? 6.156 -1.760 0.906 1.00 88.25 148 ALA A CA 1
ATOM 1149 C C . ALA A 1 148 ? 6.481 -1.732 2.404 1.00 88.25 148 ALA A C 1
ATOM 1151 O O . ALA A 1 148 ? 5.802 -1.067 3.191 1.00 88.25 148 ALA A O 1
ATOM 1152 N N . LYS A 1 149 ? 7.550 -2.408 2.824 1.00 89.81 149 LYS A N 1
ATOM 1153 C CA . LYS A 1 149 ? 8.045 -2.366 4.205 1.00 89.81 149 LYS A CA 1
ATOM 1154 C C . LYS A 1 149 ? 8.374 -0.939 4.633 1.00 89.81 149 LYS A C 1
ATOM 1156 O O . LYS A 1 149 ? 7.978 -0.553 5.729 1.00 89.81 149 LYS A O 1
ATOM 1161 N N . PHE A 1 150 ? 8.989 -0.139 3.765 1.00 88.12 150 PHE A N 1
ATOM 1162 C CA . PHE A 1 150 ? 9.226 1.279 4.040 1.00 88.12 150 PHE A CA 1
ATOM 1163 C C . PHE A 1 150 ? 7.932 2.028 4.406 1.00 88.12 150 PHE A C 1
ATOM 1165 O O . PHE A 1 150 ? 7.905 2.792 5.372 1.00 88.12 150 PHE A O 1
ATOM 1172 N N . MET A 1 151 ? 6.834 1.774 3.686 1.00 89.12 151 MET A N 1
ATOM 1173 C CA . MET A 1 151 ? 5.543 2.385 4.003 1.00 89.12 151 MET A CA 1
ATOM 1174 C C . MET A 1 151 ? 4.950 1.817 5.296 1.00 89.12 151 MET A C 1
ATOM 1176 O O . MET A 1 151 ? 4.425 2.581 6.105 1.00 89.12 151 MET A O 1
ATOM 1180 N N . SER A 1 152 ? 5.083 0.511 5.540 1.00 92.62 152 SER A N 1
ATOM 1181 C CA . SER A 1 152 ? 4.683 -0.114 6.807 1.00 92.62 152 SER A CA 1
ATOM 1182 C C . SER A 1 152 ? 5.409 0.511 8.001 1.00 92.62 152 SER A C 1
ATOM 1184 O O . SER A 1 152 ? 4.792 0.745 9.040 1.00 92.62 152 SER A O 1
ATOM 1186 N N . ASP A 1 153 ? 6.694 0.828 7.860 1.00 91.19 153 ASP A N 1
ATOM 1187 C CA . ASP A 1 153 ? 7.477 1.479 8.908 1.00 91.19 153 ASP A CA 1
ATOM 1188 C C . ASP A 1 153 ? 7.028 2.938 9.111 1.00 91.19 153 ASP A C 1
ATOM 1190 O O . ASP A 1 153 ? 6.842 3.365 10.251 1.00 91.19 153 ASP A O 1
ATOM 1194 N N . LYS A 1 154 ? 6.685 3.667 8.038 1.00 91.50 154 LYS A N 1
ATOM 1195 C CA . LYS A 1 154 ? 6.043 4.992 8.144 1.00 91.50 154 LYS A CA 1
ATOM 1196 C C . LYS A 1 154 ? 4.673 4.966 8.814 1.00 91.50 154 LYS A C 1
ATOM 1198 O O . LYS A 1 154 ? 4.353 5.879 9.571 1.00 91.50 154 LYS A O 1
ATOM 1203 N N . VAL A 1 155 ? 3.872 3.927 8.596 1.00 93.31 155 VAL A N 1
ATOM 1204 C CA . VAL A 1 155 ? 2.614 3.742 9.336 1.00 93.31 155 VAL A CA 1
ATOM 1205 C C . VAL A 1 155 ? 2.896 3.563 10.832 1.00 93.31 155 VAL A C 1
ATOM 1207 O O . VAL A 1 155 ? 2.221 4.195 11.646 1.00 93.31 155 VAL A O 1
ATOM 1210 N N . LYS A 1 156 ? 3.910 2.767 11.199 1.00 91.81 156 LYS A N 1
ATOM 1211 C CA . LYS A 1 156 ? 4.307 2.538 12.601 1.00 91.81 156 LYS A CA 1
ATOM 1212 C C . LYS A 1 156 ? 4.834 3.801 13.289 1.00 91.81 156 LYS A C 1
ATOM 1214 O O . LYS A 1 156 ? 4.585 3.998 14.473 1.00 91.81 156 LYS A O 1
ATOM 1219 N N . GLU A 1 157 ? 5.486 4.702 12.554 1.00 90.50 157 GLU A N 1
ATOM 1220 C CA . GLU A 1 157 ? 5.861 6.028 13.077 1.00 90.50 157 GLU A CA 1
ATOM 1221 C C . GLU A 1 157 ? 4.631 6.868 13.488 1.00 90.50 157 GLU A C 1
ATOM 1223 O O . GLU A 1 157 ? 4.719 7.709 14.385 1.00 90.50 157 GLU A O 1
ATOM 1228 N N . ILE A 1 158 ? 3.468 6.644 12.861 1.00 89.06 158 ILE A N 1
ATOM 1229 C CA . ILE A 1 158 ? 2.223 7.378 13.143 1.00 89.06 158 ILE A CA 1
ATOM 1230 C C . ILE A 1 158 ? 1.386 6.673 14.224 1.00 89.06 158 ILE A C 1
ATOM 1232 O O . ILE A 1 158 ? 0.811 7.340 15.100 1.00 89.06 158 ILE A O 1
ATOM 1236 N N . VAL A 1 159 ? 1.281 5.340 14.163 1.00 88.12 159 VAL A N 1
ATOM 1237 C CA . VAL A 1 159 ? 0.405 4.536 15.023 1.00 88.12 159 VAL A CA 1
ATOM 1238 C C . VAL A 1 159 ? 1.056 3.220 15.461 1.00 88.12 159 VAL A C 1
ATOM 1240 O O . VAL A 1 159 ? 1.593 2.479 14.651 1.00 88.12 159 VAL A O 1
ATOM 1243 N N . ASN A 1 160 ? 0.897 2.882 16.744 1.00 80.06 160 ASN A N 1
ATOM 1244 C CA . ASN A 1 160 ? 1.329 1.595 17.317 1.00 80.06 160 ASN A CA 1
ATOM 1245 C C . ASN A 1 160 ? 0.158 0.714 17.785 1.00 80.06 160 ASN A C 1
ATOM 1247 O O . ASN A 1 160 ? 0.365 -0.367 18.321 1.00 80.06 160 ASN A O 1
ATOM 1251 N N . SER A 1 161 ? -1.085 1.184 17.645 1.00 72.88 161 SER A N 1
ATOM 1252 C CA . SER A 1 161 ? -2.270 0.493 18.170 1.00 72.88 161 SER A CA 1
ATOM 1253 C C . SER A 1 161 ? -2.925 -0.485 17.200 1.00 72.88 161 SER A C 1
ATOM 1255 O O . SER A 1 161 ? -3.904 -1.116 17.578 1.00 72.88 161 SER A O 1
ATOM 1257 N N . ALA A 1 162 ? -2.434 -0.579 15.968 1.00 78.00 162 ALA A N 1
ATOM 1258 C CA . ALA A 1 162 ? -2.994 -1.425 14.924 1.00 78.00 162 ALA A CA 1
ATOM 1259 C C . ALA A 1 162 ? -1.890 -2.293 14.321 1.00 78.00 162 ALA A C 1
ATOM 1261 O O . ALA A 1 162 ? -0.735 -1.869 14.223 1.00 78.00 162 ALA A O 1
ATOM 1262 N N . ARG A 1 163 ? -2.244 -3.511 13.905 1.00 87.69 163 ARG A N 1
ATOM 1263 C CA . ARG A 1 163 ? -1.307 -4.402 13.215 1.00 87.69 163 ARG A CA 1
ATOM 1264 C C . ARG A 1 163 ? -1.020 -3.851 11.828 1.00 87.69 163 ARG A C 1
ATOM 1266 O O . ARG A 1 163 ? -1.939 -3.406 11.147 1.00 87.69 163 ARG A O 1
ATOM 1273 N N . VAL A 1 164 ? 0.236 -3.915 11.405 1.00 92.44 164 VAL A N 1
ATOM 1274 C CA . VAL A 1 164 ? 0.664 -3.439 10.087 1.00 92.44 164 VAL A CA 1
ATOM 1275 C C . VAL A 1 164 ? 1.255 -4.605 9.308 1.00 92.44 164 VAL A C 1
ATOM 1277 O O . VAL A 1 164 ? 2.228 -5.215 9.748 1.00 92.44 164 VAL A O 1
ATOM 1280 N N . MET A 1 165 ? 0.668 -4.902 8.152 1.00 92.50 165 MET A N 1
ATOM 1281 C CA . MET A 1 165 ? 1.103 -5.949 7.236 1.00 92.50 165 MET A CA 1
ATOM 1282 C C . MET A 1 165 ? 1.631 -5.322 5.946 1.00 92.50 165 MET A C 1
ATOM 1284 O O . MET A 1 165 ? 0.914 -4.593 5.258 1.00 92.50 165 MET A O 1
ATOM 1288 N N . THR A 1 166 ? 2.861 -5.672 5.571 1.00 91.94 166 THR A N 1
ATOM 1289 C CA . THR A 1 166 ? 3.335 -5.426 4.206 1.00 91.94 166 THR A CA 1
ATOM 1290 C C . THR A 1 166 ? 2.648 -6.411 3.259 1.00 91.94 166 THR A C 1
ATOM 1292 O O . THR A 1 166 ? 2.747 -7.628 3.410 1.00 91.94 166 THR A O 1
ATOM 1295 N N . PHE A 1 167 ? 1.918 -5.868 2.300 1.00 90.44 167 PHE A N 1
ATOM 1296 C CA . PHE A 1 167 ? 1.012 -6.536 1.388 1.00 90.44 167 PHE A CA 1
ATOM 1297 C C . PHE A 1 167 ? 1.208 -5.948 -0.022 1.00 90.44 167 PHE A C 1
ATOM 1299 O O . PHE A 1 167 ? 0.545 -4.977 -0.396 1.00 90.44 167 PHE A O 1
ATOM 1306 N N . PRO A 1 168 ? 2.139 -6.498 -0.817 1.00 89.88 168 PRO A N 1
ATOM 1307 C CA . PRO A 1 168 ? 2.369 -6.023 -2.173 1.00 89.88 168 PRO A CA 1
ATOM 1308 C C . PRO A 1 168 ? 1.229 -6.446 -3.106 1.00 89.88 168 PRO A C 1
ATOM 1310 O O . PRO A 1 168 ? 0.697 -7.555 -3.004 1.00 89.88 168 PRO A O 1
ATOM 1313 N N . PHE A 1 169 ? 0.901 -5.591 -4.080 1.00 88.31 169 PHE A N 1
ATOM 1314 C CA . PHE A 1 169 ? -0.106 -5.900 -5.101 1.00 88.31 169 PHE A CA 1
ATOM 1315 C C . PHE A 1 169 ? 0.261 -7.098 -5.977 1.00 88.31 169 PHE A C 1
ATOM 1317 O O . PHE A 1 169 ? -0.635 -7.751 -6.510 1.00 88.31 169 PHE A O 1
ATOM 1324 N N . GLY A 1 170 ? 1.553 -7.385 -6.143 1.00 90.94 170 GLY A N 1
ATOM 1325 C CA . GLY A 1 170 ? 2.032 -8.587 -6.816 1.00 90.94 170 GLY A CA 1
ATOM 1326 C C . GLY A 1 170 ? 1.578 -8.762 -8.268 1.00 90.94 170 GLY A C 1
ATOM 1327 O O . GLY A 1 170 ? 1.039 -7.848 -8.894 1.00 90.94 170 GLY A O 1
ATOM 1328 N N . VAL A 1 171 ? 1.725 -9.981 -8.781 1.00 93.56 171 VAL A N 1
ATOM 1329 C CA . VAL A 1 171 ? 1.269 -10.446 -10.100 1.00 93.56 171 VAL A CA 1
ATOM 1330 C C . VAL A 1 171 ? 0.227 -11.555 -9.945 1.00 93.56 171 VAL A C 1
ATOM 1332 O O . VAL A 1 171 ? 0.177 -12.231 -8.921 1.00 93.56 171 VAL A O 1
ATOM 1335 N N . GLU A 1 172 ? -0.659 -11.722 -10.928 1.00 91.81 172 GLU A N 1
ATOM 1336 C CA . GLU A 1 172 ? -1.746 -12.718 -10.848 1.00 91.81 172 GLU A CA 1
ATOM 1337 C C . GLU A 1 172 ? -1.216 -14.159 -10.870 1.00 91.81 172 GLU A C 1
ATOM 1339 O O . GLU A 1 172 ? -1.698 -15.011 -10.129 1.00 91.81 172 GLU A O 1
ATOM 1344 N N . LYS A 1 173 ? -0.207 -14.411 -11.702 1.00 92.62 173 LYS A N 1
ATOM 1345 C CA . LYS A 1 173 ? 0.531 -15.670 -11.805 1.00 92.62 173 LYS A CA 1
ATOM 1346 C C . LYS A 1 173 ? 1.901 -15.391 -12.412 1.00 92.62 173 LYS A C 1
ATOM 1348 O O . LYS A 1 173 ? 2.082 -14.356 -13.053 1.00 92.62 173 LYS A O 1
ATOM 1353 N N . LEU A 1 174 ? 2.834 -16.323 -12.249 1.00 94.69 174 LEU A N 1
ATOM 1354 C CA . LEU A 1 174 ? 4.092 -16.276 -12.985 1.00 94.69 174 LEU A CA 1
ATOM 1355 C C . LEU A 1 174 ? 3.817 -16.589 -14.473 1.00 94.69 174 LEU A C 1
ATOM 1357 O O . LEU A 1 174 ? 3.072 -17.536 -14.748 1.00 94.69 174 LEU A O 1
ATOM 1361 N N . PRO A 1 175 ? 4.350 -15.806 -15.428 1.00 94.44 175 PRO A N 1
ATOM 1362 C CA . PRO A 1 175 ? 4.234 -16.117 -16.848 1.00 94.44 175 PRO A CA 1
ATOM 1363 C C . PRO A 1 175 ? 5.021 -17.385 -17.189 1.00 94.44 175 PRO A C 1
ATOM 1365 O O . PRO A 1 175 ? 6.039 -17.681 -16.559 1.00 94.44 175 PRO A O 1
ATOM 1368 N N . ASP A 1 176 ? 4.535 -18.119 -18.189 1.00 92.31 176 ASP A N 1
ATOM 1369 C CA . ASP A 1 176 ? 5.232 -19.268 -18.763 1.00 92.31 176 ASP A CA 1
ATOM 1370 C C . ASP A 1 176 ? 6.121 -18.787 -19.913 1.00 92.31 176 ASP A C 1
ATOM 1372 O O . ASP A 1 176 ? 5.626 -18.203 -20.880 1.00 92.31 176 ASP A O 1
ATOM 1376 N N . MET A 1 177 ? 7.431 -18.923 -19.734 1.00 92.56 177 MET A N 1
ATOM 1377 C CA . MET A 1 177 ? 8.454 -18.405 -20.640 1.00 92.56 177 MET A CA 1
ATOM 1378 C C . MET A 1 177 ? 9.836 -18.934 -20.265 1.00 92.56 177 MET A C 1
ATOM 1380 O O . MET A 1 177 ? 10.073 -19.311 -19.108 1.00 92.56 177 MET A O 1
ATOM 1384 N N . GLU A 1 178 ? 10.749 -18.870 -21.227 1.00 91.75 178 GLU A N 1
ATOM 1385 C CA . GLU A 1 178 ? 12.150 -19.260 -21.096 1.00 91.75 178 GLU A CA 1
ATOM 1386 C C . GLU A 1 178 ? 13.081 -18.040 -21.146 1.00 91.75 178 GLU A C 1
ATOM 1388 O O . GLU A 1 178 ? 12.673 -16.922 -21.470 1.00 91.75 178 GLU A O 1
ATOM 1393 N N . TYR A 1 179 ? 14.349 -18.229 -20.774 1.00 92.50 179 TYR A N 1
ATOM 1394 C CA . TYR A 1 179 ? 15.363 -17.173 -20.864 1.00 92.50 179 TYR A CA 1
ATOM 1395 C C . TYR A 1 179 ? 15.614 -16.737 -22.318 1.00 92.50 179 TYR A C 1
ATOM 1397 O O . TYR A 1 179 ? 15.898 -15.567 -22.571 1.00 92.50 179 TYR A O 1
ATOM 1405 N N . SER A 1 180 ? 15.494 -17.682 -23.254 1.00 93.31 180 SER A N 1
ATOM 1406 C CA . SER A 1 180 ? 15.696 -17.538 -24.703 1.00 93.31 180 SER A CA 1
ATOM 1407 C C . SER A 1 180 ? 14.627 -16.692 -25.404 1.00 93.31 180 SER A C 1
ATOM 1409 O O . SER A 1 180 ? 14.871 -16.215 -26.507 1.00 93.31 180 SER A O 1
ATOM 1411 N N . ASP A 1 181 ? 13.471 -16.459 -24.770 1.00 93.44 181 ASP A N 1
ATOM 1412 C CA . ASP A 1 181 ? 12.395 -15.603 -25.302 1.00 93.44 181 ASP A CA 1
ATOM 1413 C C . ASP A 1 181 ? 12.759 -14.102 -25.313 1.00 93.44 181 ASP A C 1
ATOM 1415 O O . ASP A 1 181 ? 12.008 -13.269 -25.829 1.00 93.44 181 ASP A O 1
ATOM 1419 N N . LYS A 1 182 ? 13.877 -13.743 -24.681 1.00 96.56 182 LYS A N 1
ATOM 1420 C CA . LYS A 1 182 ? 14.304 -12.372 -24.409 1.00 96.56 182 LYS A CA 1
ATOM 1421 C C . LYS A 1 182 ? 15.300 -11.871 -25.446 1.00 96.56 182 LYS A C 1
ATOM 1423 O O . LYS A 1 182 ? 16.192 -12.596 -25.870 1.00 96.56 182 LYS A O 1
ATOM 1428 N N . ASP A 1 183 ? 15.199 -10.586 -25.748 1.00 96.69 183 ASP A N 1
ATOM 1429 C CA . ASP A 1 183 ? 16.154 -9.826 -26.540 1.00 96.69 183 ASP A CA 1
ATOM 1430 C C . ASP A 1 183 ? 16.980 -8.918 -25.618 1.00 96.69 183 ASP A C 1
ATOM 1432 O O . ASP A 1 183 ? 16.454 -7.997 -24.976 1.00 96.69 183 ASP A O 1
ATOM 1436 N N . ASP A 1 184 ? 18.285 -9.187 -25.568 1.00 95.31 184 ASP A N 1
ATOM 1437 C CA . ASP A 1 184 ? 19.260 -8.497 -24.718 1.00 95.31 184 ASP A CA 1
ATOM 1438 C C . ASP A 1 184 ? 19.457 -7.019 -25.101 1.00 95.31 184 ASP A C 1
ATOM 1440 O O . ASP A 1 184 ? 19.972 -6.233 -24.299 1.00 95.31 184 ASP A O 1
ATOM 1444 N N . THR A 1 185 ? 18.999 -6.622 -26.292 1.00 96.62 185 THR A N 1
ATOM 1445 C CA . THR A 1 185 ? 19.107 -5.258 -26.826 1.00 96.62 185 THR A CA 1
ATOM 1446 C C . THR A 1 185 ? 17.896 -4.378 -26.495 1.00 96.62 185 THR A C 1
ATOM 1448 O O . THR A 1 185 ? 17.971 -3.155 -26.648 1.00 96.62 185 THR A O 1
ATOM 1451 N N . ILE A 1 186 ? 16.782 -4.953 -26.016 1.00 98.44 186 ILE A N 1
ATOM 1452 C CA . ILE A 1 186 ? 15.533 -4.210 -25.789 1.00 98.44 186 ILE A CA 1
ATOM 1453 C C . ILE A 1 186 ? 15.382 -3.782 -24.324 1.00 98.44 186 ILE A C 1
ATOM 1455 O O . ILE A 1 186 ? 15.320 -4.603 -23.401 1.00 98.44 186 ILE A O 1
ATOM 1459 N N . PHE A 1 187 ? 15.191 -2.477 -24.143 1.00 98.69 187 PHE A N 1
ATOM 1460 C CA . PHE A 1 187 ? 14.846 -1.809 -22.895 1.00 98.69 187 PHE A CA 1
ATOM 1461 C C . PHE A 1 187 ? 13.383 -1.385 -22.920 1.00 98.69 187 PHE A C 1
ATOM 1463 O O . PHE A 1 187 ? 12.910 -0.811 -23.900 1.00 98.69 187 PHE A O 1
ATOM 1470 N N . PHE A 1 188 ? 12.663 -1.633 -21.831 1.00 98.75 188 PHE A N 1
ATOM 1471 C CA . PHE A 1 188 ? 11.255 -1.279 -21.716 1.00 98.75 188 PHE A CA 1
ATOM 1472 C C . PHE A 1 188 ? 10.985 -0.413 -20.491 1.00 98.75 188 PHE A C 1
ATOM 1474 O O . PHE A 1 188 ? 11.439 -0.707 -19.384 1.00 98.75 188 PHE A O 1
ATOM 1481 N N . SER A 1 189 ? 10.198 0.642 -20.681 1.00 98.38 189 SER A N 1
ATOM 1482 C CA . SER A 1 189 ? 9.621 1.429 -19.598 1.00 98.38 189 SER A CA 1
ATOM 1483 C C . SER A 1 189 ? 8.152 1.702 -19.893 1.00 98.38 189 SER A C 1
ATOM 1485 O O . SER A 1 189 ? 7.809 2.289 -20.915 1.00 98.38 189 SER A O 1
ATOM 1487 N N . ASN A 1 190 ? 7.269 1.295 -18.985 1.00 97.38 190 ASN A N 1
ATOM 1488 C CA . ASN A 1 190 ? 5.838 1.598 -19.034 1.00 97.38 190 ASN A CA 1
ATOM 1489 C C . ASN A 1 190 ? 5.419 2.556 -17.914 1.00 97.38 190 ASN A C 1
ATOM 1491 O O . ASN A 1 190 ? 4.305 2.473 -17.396 1.00 97.38 190 ASN A O 1
ATOM 1495 N N . ARG A 1 191 ? 6.303 3.463 -17.495 1.00 96.81 191 ARG A N 1
ATOM 1496 C CA . ARG A 1 191 ? 5.932 4.537 -16.562 1.00 96.81 191 ARG A CA 1
ATOM 1497 C C . ARG A 1 191 ? 5.192 5.642 -17.325 1.00 96.81 191 ARG A C 1
ATOM 1499 O O . ARG A 1 191 ? 5.405 5.804 -18.520 1.00 96.81 191 ARG A O 1
ATOM 1506 N N . ALA A 1 192 ? 4.298 6.376 -16.659 1.00 95.62 192 ALA A N 1
ATOM 1507 C CA . ALA A 1 192 ? 3.613 7.498 -17.307 1.00 95.62 192 ALA A CA 1
ATOM 1508 C C . ALA A 1 192 ? 4.619 8.596 -17.688 1.00 95.62 192 ALA A C 1
ATOM 1510 O O . ALA A 1 192 ? 5.643 8.757 -17.018 1.00 95.62 192 ALA A O 1
ATOM 1511 N N . LEU A 1 193 ? 4.319 9.374 -18.729 1.00 97.38 193 LEU A N 1
ATOM 1512 C CA . LEU A 1 193 ? 5.199 10.450 -19.204 1.00 97.38 193 LEU A CA 1
ATOM 1513 C C . LEU A 1 193 ? 4.988 11.727 -18.375 1.00 97.38 193 LEU A C 1
ATOM 1515 O O . LEU A 1 193 ? 4.669 12.789 -18.902 1.00 97.38 193 LEU A O 1
ATOM 1519 N N . GLU A 1 194 ? 5.112 11.586 -17.056 1.00 96.44 194 GLU A N 1
ATOM 1520 C CA . GLU A 1 194 ? 4.891 12.638 -16.065 1.00 96.44 194 GLU A CA 1
ATOM 1521 C C . GLU A 1 194 ? 6.181 12.958 -15.293 1.00 96.44 194 GLU A C 1
ATOM 1523 O O . GLU A 1 194 ? 6.995 12.050 -15.072 1.00 96.44 194 GLU A O 1
ATOM 1528 N N . PRO A 1 195 ? 6.339 14.195 -14.772 1.00 94.88 195 PRO A N 1
ATOM 1529 C CA . PRO A 1 195 ? 7.582 14.653 -14.144 1.00 94.88 195 PRO A CA 1
ATOM 1530 C C . PRO A 1 195 ? 8.129 13.742 -13.039 1.00 94.88 195 PRO A C 1
ATOM 1532 O O . PRO A 1 195 ? 9.341 13.592 -12.901 1.00 94.88 195 PRO A O 1
ATOM 1535 N N . ASN A 1 196 ? 7.258 13.088 -12.261 1.00 93.12 196 ASN A N 1
ATOM 1536 C CA . ASN A 1 196 ? 7.691 12.181 -11.193 1.00 93.12 196 ASN A CA 1
ATOM 1537 C C . ASN A 1 196 ? 8.519 10.990 -11.709 1.00 93.12 196 ASN A C 1
ATOM 1539 O O . ASN A 1 196 ? 9.381 10.502 -10.981 1.00 93.12 196 ASN A O 1
ATOM 1543 N N . TYR A 1 197 ? 8.266 10.518 -12.933 1.00 95.88 197 TYR A N 1
ATOM 1544 C CA . TYR A 1 197 ? 8.877 9.304 -13.484 1.00 95.88 197 TYR A CA 1
ATOM 1545 C C . TYR A 1 197 ? 10.207 9.546 -14.200 1.00 95.88 197 TYR A C 1
ATOM 1547 O O . TYR A 1 197 ? 10.889 8.578 -14.534 1.00 95.88 197 TYR A O 1
ATOM 1555 N N . ASN A 1 198 ? 10.602 10.812 -14.377 1.00 96.50 198 ASN A N 1
ATOM 1556 C CA . ASN A 1 198 ? 11.887 11.213 -14.950 1.00 96.50 198 ASN A CA 1
ATOM 1557 C C . ASN A 1 198 ? 12.210 10.510 -16.285 1.00 96.50 198 ASN A C 1
ATOM 1559 O O . ASN A 1 198 ? 13.330 10.031 -16.487 1.00 96.50 198 ASN A O 1
ATOM 1563 N N . ILE A 1 199 ? 11.248 10.425 -17.210 1.00 97.94 199 ILE A N 1
ATOM 1564 C CA . ILE A 1 199 ? 11.466 9.741 -18.498 1.00 97.94 199 ILE A CA 1
ATOM 1565 C C . ILE A 1 199 ? 12.553 10.438 -19.330 1.00 97.94 199 ILE A C 1
ATOM 1567 O O . ILE A 1 199 ? 13.295 9.783 -20.054 1.00 97.94 199 ILE A O 1
ATOM 1571 N N . ASN A 1 200 ? 12.756 11.741 -19.139 1.00 97.12 200 ASN A N 1
ATOM 1572 C CA . ASN A 1 200 ? 13.905 12.459 -19.689 1.00 97.12 200 ASN A CA 1
ATOM 1573 C C . ASN A 1 200 ? 15.243 11.834 -19.246 1.00 97.12 200 ASN A C 1
ATOM 1575 O O . ASN A 1 200 ? 16.134 11.641 -20.069 1.00 97.12 200 ASN A O 1
ATOM 1579 N N . LYS A 1 201 ? 15.377 11.445 -17.970 1.00 96.31 201 LYS A N 1
ATOM 1580 C CA . LYS A 1 201 ? 16.567 10.739 -17.468 1.00 96.31 201 LYS A CA 1
ATOM 1581 C C . LYS A 1 201 ? 16.680 9.334 -18.053 1.00 96.31 201 LYS A C 1
ATOM 1583 O O . LYS A 1 201 ? 17.796 8.905 -18.314 1.00 96.31 201 LYS A O 1
ATOM 1588 N N . VAL A 1 202 ? 15.560 8.644 -18.287 1.00 97.38 202 VAL A N 1
ATOM 1589 C CA . VAL A 1 202 ? 15.548 7.340 -18.980 1.00 97.38 202 VAL A CA 1
ATOM 1590 C C . VAL A 1 202 ? 16.106 7.477 -20.396 1.00 97.38 202 VAL A C 1
ATOM 1592 O O . VAL A 1 202 ? 16.977 6.701 -20.776 1.00 97.38 202 VAL A O 1
ATOM 1595 N N . VAL A 1 203 ? 15.662 8.485 -21.153 1.00 97.88 203 VAL A N 1
ATOM 1596 C CA . VAL A 1 203 ? 16.147 8.751 -22.518 1.00 97.88 203 VAL A CA 1
ATOM 1597 C C . VAL A 1 203 ? 17.635 9.113 -22.516 1.00 97.88 203 VAL A C 1
ATOM 1599 O O . VAL A 1 203 ? 18.396 8.564 -23.308 1.00 97.88 203 VAL A O 1
ATOM 1602 N N . LEU A 1 204 ? 18.080 9.980 -21.600 1.00 95.88 204 LEU A N 1
ATOM 1603 C CA . LEU A 1 204 ? 19.496 10.351 -21.473 1.00 95.88 204 LEU A CA 1
ATOM 1604 C C . LEU A 1 204 ? 20.380 9.159 -21.084 1.00 95.88 204 LEU A C 1
ATOM 1606 O O . LEU A 1 204 ? 21.471 8.994 -21.627 1.00 95.88 204 LEU A O 1
ATOM 1610 N N . LEU A 1 205 ? 19.904 8.316 -20.168 1.00 95.06 205 LEU A N 1
ATOM 1611 C CA . LEU A 1 205 ? 20.577 7.078 -19.787 1.00 95.06 205 LEU A CA 1
ATOM 1612 C C . LEU A 1 205 ? 20.690 6.129 -20.986 1.00 95.06 205 LEU A C 1
ATOM 1614 O O . LEU A 1 205 ? 21.774 5.633 -21.284 1.00 95.06 205 LEU A O 1
ATOM 1618 N N . PHE A 1 206 ? 19.587 5.919 -21.704 1.00 96.81 206 PHE A N 1
ATOM 1619 C CA . PHE A 1 206 ? 19.569 5.080 -22.896 1.00 96.81 206 PHE A CA 1
ATOM 1620 C C . PHE A 1 206 ? 20.485 5.617 -23.999 1.00 96.81 206 PHE A C 1
ATOM 1622 O O . PHE A 1 206 ? 21.158 4.829 -24.651 1.00 96.81 206 PHE A O 1
ATOM 1629 N N . SER A 1 207 ? 20.594 6.939 -24.165 1.00 96.50 207 SER A N 1
ATOM 1630 C CA . SER A 1 207 ? 21.522 7.546 -25.124 1.00 96.50 207 SER A CA 1
ATOM 1631 C C . SER A 1 207 ? 22.972 7.124 -24.890 1.00 96.50 207 SER A C 1
ATOM 1633 O O . SER A 1 207 ? 23.694 6.918 -25.862 1.00 96.50 207 SER A O 1
ATOM 1635 N N . LYS A 1 208 ? 23.402 6.990 -23.629 1.00 94.50 208 LYS A N 1
ATOM 1636 C CA . LYS A 1 208 ? 24.748 6.499 -23.296 1.00 94.50 208 LYS A CA 1
ATOM 1637 C C . LYS A 1 208 ? 24.893 5.020 -23.647 1.00 94.50 208 LYS A C 1
ATOM 1639 O O . LYS A 1 208 ? 25.858 4.636 -24.294 1.00 94.50 208 LYS A O 1
ATOM 1644 N N . LEU A 1 209 ? 23.895 4.207 -23.299 1.00 94.69 209 LEU A N 1
ATOM 1645 C CA . LEU A 1 209 ? 23.884 2.784 -23.642 1.00 94.69 209 LEU A CA 1
ATOM 1646 C C . LEU A 1 209 ? 23.901 2.567 -25.163 1.00 94.69 209 LEU A C 1
ATOM 1648 O O . LEU A 1 209 ? 24.591 1.680 -25.650 1.00 94.69 209 LEU A O 1
ATOM 1652 N N . TYR A 1 210 ? 23.179 3.380 -25.925 1.00 95.62 210 TYR A N 1
ATOM 1653 C CA . TYR A 1 210 ? 23.161 3.311 -27.383 1.00 95.62 210 TYR A CA 1
ATOM 1654 C C . TYR A 1 210 ? 24.533 3.617 -28.011 1.00 95.62 210 TYR A C 1
ATOM 1656 O O . TYR A 1 210 ? 24.881 3.040 -29.035 1.00 95.62 210 TYR A O 1
ATOM 1664 N N . GLN A 1 211 ? 25.341 4.487 -27.391 1.00 94.12 211 GLN A N 1
ATOM 1665 C CA . GLN A 1 211 ? 26.703 4.779 -27.865 1.00 94.12 211 GLN A CA 1
ATOM 1666 C C . GLN A 1 211 ? 27.655 3.582 -27.724 1.00 94.12 211 GLN A C 1
ATOM 1668 O O . GLN A 1 211 ? 28.612 3.481 -28.487 1.00 94.12 211 GLN A O 1
ATOM 1673 N N . GLU A 1 212 ? 27.399 2.680 -26.774 1.00 92.81 212 GLU A N 1
ATOM 1674 C CA . GLU A 1 212 ? 28.172 1.443 -26.610 1.00 92.81 212 GLU A CA 1
ATOM 1675 C C . GLU A 1 212 ? 27.757 0.360 -27.617 1.00 92.81 212 GLU A C 1
ATOM 1677 O O . GLU A 1 212 ? 28.597 -0.416 -28.066 1.00 92.81 212 GLU A O 1
ATOM 1682 N N . ASP A 1 213 ? 26.465 0.295 -27.954 1.00 94.06 213 ASP A N 1
ATOM 1683 C CA . ASP A 1 213 ? 25.889 -0.660 -28.905 1.00 94.06 213 ASP A CA 1
ATOM 1684 C C . ASP A 1 213 ? 24.628 -0.071 -29.552 1.00 94.06 213 ASP A C 1
ATOM 1686 O O . ASP A 1 213 ? 23.579 0.092 -28.917 1.00 94.06 213 ASP A O 1
ATOM 1690 N N . ASN A 1 214 ? 24.735 0.218 -30.848 1.00 94.75 214 ASN A N 1
ATOM 1691 C CA . ASN A 1 214 ? 23.696 0.870 -31.638 1.00 94.75 214 ASN A CA 1
ATOM 1692 C C . ASN A 1 214 ? 22.543 -0.065 -32.049 1.00 94.75 214 ASN A C 1
ATOM 1694 O O . ASN A 1 214 ? 21.563 0.389 -32.642 1.00 94.75 214 ASN A O 1
ATOM 1698 N N . ASN A 1 215 ? 22.611 -1.358 -31.722 1.00 96.50 215 ASN A N 1
ATOM 1699 C CA . ASN A 1 215 ? 21.490 -2.277 -31.938 1.00 96.50 215 ASN A CA 1
ATOM 1700 C C . ASN A 1 215 ? 20.417 -2.156 -30.848 1.00 96.50 215 ASN A C 1
ATOM 1702 O O . ASN A 1 215 ? 19.306 -2.665 -31.014 1.00 96.50 215 ASN A O 1
ATOM 1706 N N . ARG A 1 216 ? 20.728 -1.470 -29.740 1.00 97.88 216 ARG A N 1
ATOM 1707 C CA . ARG A 1 216 ? 19.824 -1.302 -28.600 1.00 97.88 216 ARG A CA 1
ATOM 1708 C C . ARG A 1 216 ? 18.579 -0.503 -28.976 1.00 97.88 216 ARG A C 1
ATOM 1710 O O . ARG A 1 216 ? 18.633 0.453 -29.752 1.00 97.88 216 ARG A O 1
ATOM 1717 N N . LYS A 1 217 ? 17.448 -0.880 -28.380 1.00 98.56 217 LYS A N 1
ATOM 1718 C CA . LYS A 1 217 ? 16.145 -0.227 -28.568 1.00 98.56 217 LYS A CA 1
ATOM 1719 C C . LYS A 1 217 ? 15.504 0.099 -27.230 1.00 98.56 217 LYS A C 1
ATOM 1721 O O . LYS A 1 217 ? 15.540 -0.716 -26.311 1.00 98.56 217 LYS A O 1
ATOM 1726 N N . LEU A 1 218 ? 14.871 1.259 -27.141 1.00 98.75 218 LEU A N 1
ATOM 1727 C CA . LEU A 1 218 ? 14.082 1.680 -25.992 1.00 98.75 218 LEU A CA 1
ATOM 1728 C C . LEU A 1 218 ? 12.616 1.774 -26.390 1.00 98.75 218 LEU A C 1
ATOM 1730 O O . LEU A 1 218 ? 12.248 2.523 -27.286 1.00 98.75 218 LEU A O 1
ATOM 1734 N N . VAL A 1 219 ? 11.765 1.057 -25.673 1.00 98.69 219 VAL A N 1
ATOM 1735 C CA . VAL A 1 219 ? 10.317 1.156 -25.812 1.00 98.69 219 VAL A CA 1
ATOM 1736 C C . VAL A 1 219 ? 9.758 1.917 -24.615 1.00 98.69 219 VAL A C 1
ATOM 1738 O O . VAL A 1 219 ? 9.927 1.501 -23.465 1.00 98.69 219 VAL A O 1
ATOM 1741 N N . LEU A 1 220 ? 9.051 3.008 -24.899 1.00 98.69 220 LEU A N 1
ATOM 1742 C CA . LEU A 1 220 ? 8.351 3.846 -23.933 1.00 98.69 220 LEU A CA 1
ATOM 1743 C C . LEU A 1 220 ? 6.837 3.698 -24.124 1.00 98.69 220 LEU A C 1
ATOM 1745 O O . LEU A 1 220 ? 6.282 4.088 -25.153 1.00 98.69 220 LEU A O 1
ATOM 1749 N N . ALA A 1 221 ? 6.163 3.123 -23.132 1.00 97.94 221 ALA A N 1
ATOM 1750 C CA . ALA A 1 221 ? 4.708 2.982 -23.108 1.00 97.94 221 ALA A CA 1
ATOM 1751 C C . ALA A 1 221 ? 4.037 4.050 -22.235 1.00 97.94 221 ALA A C 1
ATOM 1753 O O . ALA A 1 221 ? 4.694 4.775 -21.494 1.00 97.94 221 ALA A O 1
ATOM 1754 N N . ASN A 1 222 ? 2.704 4.082 -22.297 1.00 96.06 222 ASN A N 1
ATOM 1755 C CA . ASN A 1 222 ? 1.824 5.100 -21.724 1.00 96.06 222 ASN A CA 1
ATOM 1756 C C . ASN A 1 222 ? 1.996 6.488 -22.360 1.00 96.06 222 ASN A C 1
ATOM 1758 O O . ASN A 1 222 ? 2.684 6.669 -23.366 1.00 96.06 222 ASN A O 1
ATOM 1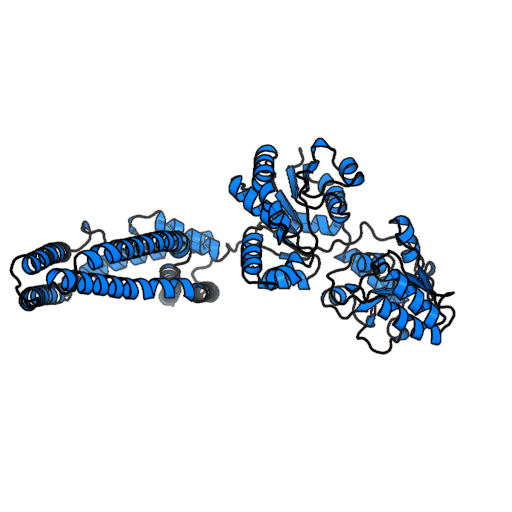762 N N . ASP A 1 223 ? 1.255 7.446 -21.816 1.00 95.44 223 ASP A N 1
ATOM 1763 C CA . ASP A 1 223 ? 1.254 8.840 -22.233 1.00 95.44 223 ASP A CA 1
ATOM 1764 C C . ASP A 1 223 ? 1.388 9.757 -21.007 1.00 95.44 223 ASP A C 1
ATOM 1766 O O . ASP A 1 223 ? 1.448 9.274 -19.867 1.00 95.44 223 ASP A O 1
ATOM 1770 N N . GLY A 1 224 ? 1.470 11.063 -21.230 1.00 96.00 224 GLY A N 1
ATOM 1771 C CA . GLY A 1 224 ? 1.547 12.057 -20.166 1.00 96.00 224 GLY A CA 1
ATOM 1772 C C . GLY A 1 224 ? 1.945 13.443 -20.660 1.00 96.00 224 GLY A C 1
ATOM 1773 O O . GLY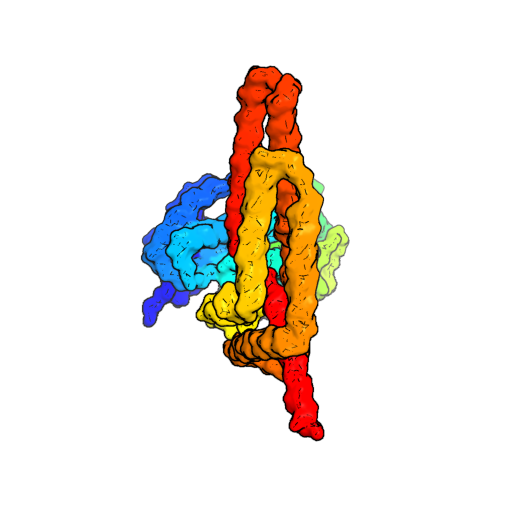 A 1 224 ? 2.253 13.653 -21.836 1.00 96.00 224 GLY A O 1
ATOM 1774 N N . SER A 1 225 ? 1.947 14.391 -19.728 1.00 97.06 225 SER A N 1
ATOM 1775 C CA . SER A 1 225 ? 2.194 15.813 -19.989 1.00 97.06 225 SER A CA 1
ATOM 1776 C C . SER A 1 225 ? 3.525 16.111 -20.691 1.00 97.06 225 SER A C 1
ATOM 1778 O O . SER A 1 225 ? 3.623 17.109 -21.401 1.00 97.06 225 SER A O 1
ATOM 1780 N N . GLN A 1 226 ? 4.534 15.244 -20.551 1.00 97.62 226 GLN A N 1
ATOM 1781 C CA . GLN A 1 226 ? 5.873 15.456 -21.109 1.00 97.62 226 GLN A CA 1
ATOM 1782 C C . GLN A 1 226 ? 6.088 14.836 -22.497 1.00 97.62 226 GLN A C 1
ATOM 1784 O O . GLN A 1 226 ? 7.212 14.868 -22.998 1.00 97.62 226 GLN A O 1
ATOM 1789 N N . ARG A 1 227 ? 5.064 14.251 -23.139 1.00 97.56 227 ARG A N 1
ATOM 1790 C CA . ARG A 1 227 ? 5.242 13.513 -24.405 1.00 97.56 227 ARG A CA 1
ATOM 1791 C C . ARG A 1 227 ? 5.988 14.320 -25.471 1.00 97.56 227 ARG A C 1
ATOM 1793 O O . ARG A 1 227 ? 6.959 13.823 -26.034 1.00 97.56 227 ARG A O 1
ATOM 1800 N N . GLU A 1 228 ? 5.544 15.544 -25.746 1.00 97.62 228 GLU A N 1
ATOM 1801 C CA . GLU A 1 228 ? 6.124 16.385 -26.801 1.00 97.62 228 GLU A CA 1
ATOM 1802 C C . GLU A 1 228 ? 7.591 16.740 -26.509 1.00 97.62 228 GLU A C 1
ATOM 1804 O O . GLU A 1 228 ? 8.455 16.597 -27.373 1.00 97.62 228 GLU A O 1
ATOM 1809 N N . GLU A 1 229 ? 7.892 17.117 -25.264 1.00 98.06 229 GLU A N 1
ATOM 1810 C CA . GLU A 1 229 ? 9.255 17.402 -24.806 1.00 98.06 229 GLU A CA 1
ATOM 1811 C C . GLU A 1 229 ? 10.178 16.186 -24.992 1.00 98.06 229 GLU A C 1
ATOM 1813 O O . GLU A 1 229 ? 11.303 16.319 -25.475 1.00 98.06 229 GLU A O 1
ATOM 1818 N N . LEU A 1 230 ? 9.691 14.987 -24.665 1.00 98.56 230 LEU A N 1
ATOM 1819 C CA . LEU A 1 230 ? 10.455 13.746 -24.788 1.00 98.56 230 LEU A CA 1
ATOM 1820 C C . LEU A 1 230 ? 10.707 13.352 -26.245 1.00 98.56 230 LEU A C 1
ATOM 1822 O O . LEU A 1 230 ? 11.808 12.904 -26.563 1.00 98.56 230 LEU A O 1
ATOM 1826 N N . VAL A 1 231 ? 9.727 13.538 -27.134 1.00 98.31 231 VAL A N 1
ATOM 1827 C CA . VAL A 1 231 ? 9.905 13.305 -28.577 1.00 98.31 231 VAL A CA 1
ATOM 1828 C C . VAL A 1 231 ? 10.973 14.247 -29.140 1.00 98.31 231 VAL A C 1
ATOM 1830 O O . VAL A 1 231 ? 11.874 13.798 -29.851 1.00 98.31 231 VAL A O 1
ATOM 1833 N N . ASN A 1 232 ? 10.942 15.527 -28.758 1.00 98.44 232 ASN A N 1
ATOM 1834 C CA . ASN A 1 232 ? 11.954 16.503 -29.167 1.00 98.44 232 ASN A CA 1
ATOM 1835 C C . ASN A 1 232 ? 13.350 16.157 -28.622 1.00 98.44 232 ASN A C 1
ATOM 1837 O O . ASN A 1 232 ? 14.339 16.280 -29.345 1.00 98.44 232 ASN A O 1
ATOM 1841 N N . LEU A 1 233 ? 13.442 15.676 -27.377 1.00 98.44 233 LEU A N 1
ATOM 1842 C CA . LEU A 1 233 ? 14.699 15.210 -26.785 1.00 98.44 233 LEU A CA 1
ATOM 1843 C C . LEU A 1 233 ? 15.278 14.006 -27.544 1.00 98.44 233 LEU A C 1
ATOM 1845 O O . LEU A 1 233 ? 16.467 13.991 -27.853 1.00 98.44 233 LEU A O 1
ATOM 1849 N N . VAL A 1 234 ? 14.447 13.014 -27.877 1.00 98.62 234 VAL A N 1
ATOM 1850 C CA . VAL A 1 234 ? 14.851 11.837 -28.669 1.00 98.62 234 VAL A CA 1
ATOM 1851 C C . VAL A 1 234 ? 15.364 12.247 -30.051 1.00 98.62 234 VAL A C 1
ATOM 1853 O O . VAL A 1 234 ? 16.392 11.734 -30.501 1.00 98.62 234 VAL A O 1
ATOM 1856 N N . ALA A 1 235 ? 14.690 13.196 -30.707 1.00 98.31 235 ALA A N 1
ATOM 1857 C CA . ALA A 1 235 ? 15.123 13.736 -31.992 1.00 98.31 235 ALA A CA 1
ATOM 1858 C C . ALA A 1 235 ? 16.465 14.476 -31.877 1.00 98.31 235 ALA A C 1
ATOM 1860 O O . ALA A 1 235 ? 17.376 14.213 -32.659 1.00 98.31 235 ALA A O 1
ATOM 1861 N N . ALA A 1 236 ? 16.627 15.333 -30.865 1.00 98.31 236 ALA A N 1
ATOM 1862 C CA . ALA A 1 236 ? 17.867 16.075 -30.622 1.00 98.31 236 ALA A CA 1
ATOM 1863 C C . ALA A 1 236 ? 19.076 15.163 -30.342 1.00 98.31 236 ALA A C 1
ATOM 1865 O O . ALA A 1 236 ? 20.211 15.529 -30.643 1.00 98.31 236 ALA A O 1
ATOM 1866 N N . LEU A 1 237 ? 18.837 13.971 -29.791 1.00 97.88 237 LEU A N 1
ATOM 1867 C CA . LEU A 1 237 ? 19.860 12.957 -29.525 1.00 97.88 237 LEU A CA 1
ATOM 1868 C C . LEU A 1 237 ? 20.107 12.004 -30.710 1.00 97.88 237 LEU A C 1
ATOM 1870 O O . LEU A 1 237 ? 20.948 11.117 -30.595 1.00 97.88 237 LEU A O 1
ATOM 1874 N N . ASN A 1 238 ? 19.418 12.181 -31.845 1.00 97.75 238 ASN A N 1
ATOM 1875 C CA . ASN A 1 238 ? 19.458 11.287 -33.012 1.00 97.75 238 ASN A CA 1
ATOM 1876 C C . ASN A 1 238 ? 19.078 9.827 -32.686 1.00 97.75 238 ASN A C 1
ATOM 1878 O O . ASN A 1 238 ? 19.663 8.891 -33.223 1.00 97.75 238 ASN A O 1
ATOM 1882 N N . LEU A 1 239 ? 18.090 9.630 -31.807 1.00 98.19 239 LEU A N 1
ATOM 1883 C CA . LEU A 1 239 ? 17.633 8.306 -31.354 1.00 98.19 239 LEU A CA 1
ATOM 1884 C C . LEU A 1 239 ? 16.264 7.904 -31.927 1.00 98.19 239 LEU A C 1
ATOM 1886 O O . LEU A 1 239 ? 15.648 6.957 -31.443 1.00 98.19 239 LEU A O 1
ATOM 1890 N N . SER A 1 240 ? 15.763 8.625 -32.934 1.00 97.31 240 SER A N 1
ATOM 1891 C CA . SER A 1 240 ? 14.382 8.469 -33.427 1.00 97.31 240 SER A CA 1
ATOM 1892 C C . SER A 1 240 ? 14.081 7.073 -33.985 1.00 97.31 240 SER A C 1
ATOM 1894 O O . SER A 1 240 ? 12.958 6.604 -33.845 1.00 97.31 240 SER A O 1
ATOM 1896 N N . ASP A 1 241 ? 15.081 6.385 -34.541 1.00 97.19 241 ASP A N 1
ATOM 1897 C CA . ASP A 1 241 ? 14.928 5.026 -35.083 1.00 97.19 241 ASP A CA 1
ATOM 1898 C C . ASP A 1 241 ? 15.034 3.925 -34.005 1.00 97.19 241 ASP A C 1
ATOM 1900 O O . ASP A 1 241 ? 14.684 2.767 -34.245 1.00 97.19 241 ASP A O 1
ATOM 1904 N N . ASN A 1 242 ? 15.497 4.279 -32.801 1.00 98.19 242 ASN A N 1
ATOM 1905 C CA . ASN A 1 242 ? 15.795 3.343 -31.713 1.00 98.19 242 ASN A CA 1
ATOM 1906 C C . ASN A 1 242 ? 14.927 3.557 -30.467 1.00 98.19 242 ASN A C 1
ATOM 1908 O O . ASN A 1 242 ? 14.965 2.722 -29.562 1.00 98.19 242 ASN A O 1
ATOM 1912 N N . VAL A 1 243 ? 14.143 4.637 -30.406 1.00 98.62 243 VAL A N 1
ATOM 1913 C CA . VAL A 1 243 ? 13.203 4.916 -29.314 1.00 98.62 243 VAL A CA 1
ATOM 1914 C C . VAL A 1 243 ? 11.772 4.906 -29.845 1.00 98.62 243 VAL A C 1
ATOM 1916 O O . VAL A 1 243 ? 11.384 5.753 -30.644 1.00 98.62 243 VAL A O 1
ATOM 1919 N N . GLU A 1 244 ? 10.963 3.968 -29.362 1.00 98.12 244 GLU A N 1
ATOM 1920 C CA . GLU A 1 244 ? 9.578 3.774 -29.790 1.00 98.12 244 GLU A CA 1
ATOM 1921 C C . GLU A 1 244 ? 8.598 4.245 -28.704 1.00 98.12 244 GLU A C 1
ATOM 1923 O O . GLU A 1 244 ? 8.609 3.737 -27.582 1.00 98.12 244 GLU A O 1
ATOM 1928 N N . PHE A 1 245 ? 7.707 5.183 -29.041 1.00 98.44 245 PHE A N 1
ATOM 1929 C CA . PHE A 1 245 ? 6.616 5.617 -28.160 1.00 98.44 245 PHE A CA 1
ATOM 1930 C C . PHE A 1 245 ? 5.316 4.881 -28.501 1.00 98.44 245 PHE A C 1
ATOM 1932 O O . PHE A 1 245 ? 4.574 5.298 -29.391 1.00 98.44 245 PHE A O 1
ATOM 1939 N N . VAL A 1 246 ? 4.998 3.825 -27.755 1.00 97.69 246 VAL A N 1
ATOM 1940 C CA . VAL A 1 246 ? 3.912 2.879 -28.094 1.00 97.69 246 VAL A CA 1
ATOM 1941 C C . VAL A 1 246 ? 2.543 3.257 -27.521 1.00 97.69 246 VAL A C 1
ATOM 1943 O O . VAL A 1 246 ? 1.538 2.622 -27.832 1.00 97.69 246 VAL A O 1
ATOM 1946 N N . GLY A 1 247 ? 2.484 4.311 -26.700 1.00 96.88 247 GLY A N 1
ATOM 1947 C CA . GLY A 1 247 ? 1.244 4.798 -26.092 1.00 96.88 247 GLY A CA 1
ATOM 1948 C C . GLY A 1 247 ? 0.661 3.835 -25.052 1.00 96.88 247 GLY A C 1
ATOM 1949 O O . GLY A 1 247 ? 1.363 2.987 -24.497 1.00 96.88 247 GLY A O 1
ATOM 1950 N N . TYR A 1 248 ? -0.627 3.993 -24.737 1.00 95.06 248 TYR A N 1
ATOM 1951 C CA . TYR A 1 248 ? -1.311 3.138 -23.764 1.00 95.06 248 TYR A CA 1
ATOM 1952 C C . TYR A 1 248 ? -1.421 1.694 -24.261 1.00 95.06 248 TYR A C 1
ATOM 1954 O O . TYR A 1 248 ? -1.966 1.428 -25.330 1.00 95.06 248 TYR A O 1
ATOM 1962 N N . LEU A 1 249 ? -0.960 0.754 -23.435 1.00 94.69 249 LEU A N 1
ATOM 1963 C CA . LEU A 1 249 ? -0.968 -0.671 -23.745 1.00 94.69 249 LEU A CA 1
ATOM 1964 C C . LEU A 1 249 ? -2.001 -1.422 -22.900 1.00 94.69 249 LEU A C 1
ATOM 1966 O O . LEU A 1 249 ? -2.063 -1.277 -21.675 1.00 94.69 249 LEU A O 1
ATOM 1970 N N . THR A 1 250 ? -2.760 -2.308 -23.539 1.00 92.50 250 THR A N 1
ATOM 1971 C CA . THR A 1 250 ? -3.588 -3.300 -22.835 1.00 92.50 250 THR A CA 1
ATOM 1972 C C . THR A 1 250 ? -2.713 -4.297 -22.066 1.00 92.50 250 THR A C 1
ATOM 1974 O O . THR A 1 250 ? -1.543 -4.485 -22.395 1.00 92.50 250 THR A O 1
ATOM 1977 N N . LYS A 1 251 ? -3.272 -4.988 -21.060 1.00 90.00 251 LYS A N 1
ATOM 1978 C CA . LYS A 1 251 ? -2.541 -6.026 -20.302 1.00 90.00 251 LYS A CA 1
ATOM 1979 C C . LYS A 1 251 ? -1.838 -7.064 -21.204 1.00 90.00 251 LYS A C 1
ATOM 1981 O O . LYS A 1 251 ? -0.659 -7.310 -20.967 1.00 90.00 251 LYS A O 1
ATOM 1986 N N . PRO A 1 252 ? -2.491 -7.643 -22.237 1.00 93.88 252 PRO A N 1
ATOM 1987 C CA . PRO A 1 252 ? -1.817 -8.562 -23.157 1.00 93.88 252 PRO A CA 1
ATOM 1988 C C . PRO A 1 252 ? -0.669 -7.907 -23.930 1.00 93.88 252 PRO A C 1
ATOM 1990 O O . PRO A 1 252 ? 0.399 -8.489 -24.035 1.00 93.88 252 PRO A O 1
ATOM 1993 N N . GLN A 1 253 ? -0.838 -6.673 -24.412 1.00 96.31 253 GLN A N 1
ATOM 1994 C CA . GLN A 1 253 ? 0.246 -5.976 -25.111 1.00 96.31 253 GLN A CA 1
ATOM 1995 C C . GLN A 1 253 ? 1.434 -5.694 -24.183 1.00 96.31 253 GLN A C 1
ATOM 1997 O O . GLN A 1 253 ? 2.575 -5.901 -24.579 1.00 96.31 253 GLN A O 1
ATOM 2002 N N . GLN A 1 254 ? 1.183 -5.271 -22.938 1.00 96.25 254 GLN A N 1
ATOM 2003 C CA . GLN A 1 254 ? 2.244 -5.086 -21.940 1.00 96.25 254 GLN A CA 1
ATOM 2004 C C . GLN A 1 254 ? 2.997 -6.391 -21.670 1.00 96.25 254 GLN A C 1
ATOM 2006 O O . GLN A 1 254 ? 4.223 -6.375 -21.603 1.00 96.25 254 GLN A O 1
ATOM 2011 N N . ALA A 1 255 ? 2.279 -7.514 -21.568 1.00 95.88 255 ALA A N 1
ATOM 2012 C CA . ALA A 1 255 ? 2.876 -8.836 -21.413 1.00 95.88 255 ALA A CA 1
ATOM 2013 C C . ALA A 1 255 ? 3.841 -9.180 -22.557 1.00 95.88 255 ALA A C 1
ATOM 2015 O O . ALA A 1 255 ? 4.933 -9.664 -22.282 1.00 95.88 255 ALA A O 1
ATOM 2016 N N . GLU A 1 256 ? 3.498 -8.869 -23.811 1.00 96.69 256 GLU A N 1
ATOM 2017 C CA . GLU A 1 256 ? 4.392 -9.106 -24.955 1.00 96.69 256 GLU A CA 1
ATOM 2018 C C . GLU A 1 256 ? 5.680 -8.275 -24.878 1.00 96.69 256 GLU A C 1
ATOM 2020 O O . GLU A 1 256 ? 6.766 -8.793 -25.140 1.00 96.69 256 GLU A O 1
ATOM 2025 N N . TYR A 1 257 ? 5.594 -7.002 -24.469 1.00 98.06 257 TYR A N 1
ATOM 2026 C CA . TYR A 1 257 ? 6.792 -6.181 -24.256 1.00 98.06 257 TYR A CA 1
ATOM 2027 C C . TYR A 1 257 ? 7.641 -6.705 -23.100 1.00 98.06 257 TYR A C 1
ATOM 2029 O O . TYR A 1 257 ? 8.849 -6.859 -23.259 1.00 98.06 257 TYR A O 1
ATOM 2037 N N . TYR A 1 258 ? 7.029 -7.073 -21.974 1.00 98.06 258 TYR A N 1
ATOM 2038 C CA . TYR A 1 258 ? 7.769 -7.718 -20.895 1.00 98.06 258 TYR A CA 1
ATOM 2039 C C . TYR A 1 258 ? 8.400 -9.035 -21.333 1.00 98.06 258 TYR A C 1
ATOM 2041 O O . TYR A 1 258 ? 9.537 -9.299 -20.956 1.00 98.06 258 TYR A O 1
ATOM 2049 N N . LYS A 1 259 ? 7.715 -9.854 -22.135 1.00 97.06 259 LYS A N 1
ATOM 2050 C CA . LYS A 1 259 ? 8.233 -11.141 -22.601 1.00 97.06 259 LYS A CA 1
ATOM 2051 C C . LYS A 1 259 ? 9.503 -10.968 -23.431 1.00 97.06 259 LYS A C 1
ATOM 2053 O O . LYS A 1 259 ? 10.484 -11.635 -23.123 1.00 97.06 259 LYS A O 1
ATOM 2058 N N . LYS A 1 260 ? 9.506 -10.040 -24.395 1.00 97.12 260 LYS A N 1
ATOM 2059 C CA . LYS A 1 260 ? 10.656 -9.813 -25.287 1.00 97.12 260 LYS A CA 1
ATOM 2060 C C . LYS A 1 260 ? 11.782 -8.983 -24.671 1.00 97.12 260 LYS A C 1
ATOM 2062 O O . LYS A 1 260 ? 12.928 -9.164 -25.045 1.00 97.12 260 LYS A O 1
ATOM 2067 N N . SER A 1 261 ? 11.505 -8.057 -23.754 1.00 98.31 261 SER A N 1
ATOM 2068 C CA . SER A 1 261 ? 12.538 -7.140 -23.253 1.00 98.31 261 SER A CA 1
ATOM 2069 C C . SER A 1 261 ? 13.422 -7.777 -22.185 1.00 98.31 261 SER A C 1
ATOM 2071 O O . SER A 1 261 ? 12.917 -8.269 -21.171 1.00 98.31 261 SER A O 1
ATOM 2073 N N . ARG A 1 262 ? 14.749 -7.711 -22.359 1.00 97.94 262 ARG A N 1
ATOM 2074 C CA . ARG A 1 262 ? 15.704 -8.067 -21.301 1.00 97.94 262 ARG A CA 1
ATOM 2075 C C . ARG A 1 262 ? 15.688 -7.067 -20.163 1.00 97.94 262 ARG A C 1
ATOM 2077 O O . ARG A 1 262 ? 15.688 -7.478 -19.006 1.00 97.94 262 ARG A O 1
ATOM 2084 N N . TRP A 1 263 ? 15.653 -5.779 -20.475 1.00 98.56 263 TRP A N 1
ATOM 2085 C CA . TRP A 1 263 ? 15.850 -4.726 -19.487 1.00 98.56 263 TRP A CA 1
ATOM 2086 C C . TRP A 1 263 ? 14.556 -3.973 -19.206 1.00 98.56 263 TRP A C 1
ATOM 2088 O O . TRP A 1 263 ? 13.799 -3.637 -20.119 1.00 98.56 263 TRP A O 1
ATOM 2098 N N . PHE A 1 264 ? 14.319 -3.665 -17.936 1.00 98.69 264 PHE A N 1
ATOM 2099 C CA . PHE A 1 264 ? 13.226 -2.797 -17.504 1.00 98.69 264 PHE A CA 1
ATOM 2100 C C . PHE A 1 264 ? 13.796 -1.550 -16.832 1.00 98.69 264 PHE A C 1
ATOM 2102 O O . PHE A 1 264 ? 14.586 -1.689 -15.907 1.00 98.69 264 PHE A O 1
ATOM 2109 N N . ILE A 1 265 ? 13.399 -0.345 -17.249 1.00 98.25 265 ILE A N 1
ATOM 2110 C CA . ILE A 1 265 ? 13.909 0.906 -16.661 1.00 98.25 265 ILE A CA 1
ATOM 2111 C C . ILE A 1 265 ? 12.785 1.674 -15.957 1.00 98.25 265 ILE A C 1
ATOM 2113 O O . ILE A 1 265 ? 11.754 1.987 -16.558 1.00 98.25 265 ILE A O 1
ATOM 2117 N N . SER A 1 266 ? 13.005 2.047 -14.693 1.00 97.69 266 SER A N 1
ATOM 2118 C CA . SER A 1 266 ? 12.096 2.910 -13.928 1.00 97.69 266 SER A CA 1
ATOM 2119 C C . SER A 1 266 ? 12.852 3.743 -12.892 1.00 97.69 266 SER A C 1
ATOM 2121 O O . SER A 1 266 ? 13.263 3.227 -11.856 1.00 97.69 266 SER A O 1
ATOM 2123 N N . VAL A 1 267 ? 12.991 5.053 -13.126 1.00 96.31 267 VAL A N 1
ATOM 2124 C CA . VAL A 1 267 ? 13.786 5.960 -12.269 1.00 96.31 267 VAL A CA 1
ATOM 2125 C C . VAL A 1 267 ? 12.978 7.114 -11.645 1.00 96.31 267 VAL A C 1
ATOM 2127 O O . VAL A 1 267 ? 13.380 8.279 -11.744 1.00 96.31 267 VAL A O 1
ATOM 2130 N N . PRO A 1 268 ? 11.832 6.844 -10.990 1.00 94.94 268 PRO A N 1
ATOM 2131 C CA . PRO A 1 268 ? 11.031 7.895 -10.379 1.00 94.94 268 PRO A CA 1
ATOM 2132 C C . PRO A 1 268 ? 11.749 8.597 -9.224 1.00 94.94 268 PRO A C 1
ATOM 2134 O O . PRO A 1 268 ? 12.614 8.019 -8.561 1.00 94.94 268 PRO A O 1
ATOM 2137 N N . THR A 1 269 ? 11.334 9.837 -8.962 1.00 91.50 269 THR A N 1
ATOM 2138 C CA . THR A 1 269 ? 11.763 10.628 -7.797 1.00 91.50 269 THR A CA 1
ATOM 2139 C C . THR A 1 269 ? 11.108 10.128 -6.510 1.00 91.50 269 THR A C 1
ATOM 2141 O O . THR A 1 269 ? 11.739 10.110 -5.456 1.00 91.50 269 THR A O 1
ATOM 2144 N N . SER A 1 270 ? 9.842 9.715 -6.583 1.00 84.94 270 SER A N 1
ATOM 2145 C CA . SER A 1 270 ? 9.103 9.130 -5.468 1.00 84.94 270 SER A CA 1
ATOM 2146 C C . SER A 1 270 ? 8.205 8.009 -5.973 1.00 84.94 270 SER A C 1
ATOM 2148 O O . SER A 1 270 ? 7.492 8.176 -6.965 1.00 84.94 270 SER A O 1
ATOM 2150 N N . ASP A 1 271 ? 8.256 6.862 -5.303 1.00 83.50 271 ASP A N 1
ATOM 2151 C CA . ASP A 1 271 ? 7.402 5.714 -5.592 1.00 83.50 271 ASP A CA 1
ATOM 2152 C C . ASP A 1 271 ? 7.344 4.781 -4.377 1.00 83.50 271 ASP A C 1
ATOM 2154 O O . ASP A 1 271 ? 8.241 4.796 -3.524 1.00 83.50 271 ASP A O 1
ATOM 2158 N N . SER A 1 272 ? 6.293 3.972 -4.311 1.00 82.75 272 SER A N 1
ATOM 2159 C CA . SER A 1 272 ? 6.233 2.802 -3.435 1.00 82.75 272 SER A CA 1
ATOM 2160 C C . SER A 1 272 ? 6.661 1.552 -4.220 1.00 82.75 272 SER A C 1
ATOM 2162 O O . SER A 1 272 ? 7.440 1.648 -5.173 1.00 82.75 272 SER A O 1
ATOM 2164 N N . THR A 1 273 ? 6.200 0.357 -3.838 1.00 88.44 273 THR A N 1
ATOM 2165 C CA . THR A 1 273 ? 6.420 -0.838 -4.664 1.00 88.44 273 THR A CA 1
ATOM 2166 C C . THR A 1 273 ? 5.637 -0.708 -5.972 1.00 88.44 273 THR A C 1
ATOM 2168 O O . THR A 1 273 ? 4.428 -0.949 -6.015 1.00 88.44 273 THR A O 1
ATOM 2171 N N . SER A 1 274 ? 6.321 -0.365 -7.067 1.00 89.69 274 SER A N 1
ATOM 2172 C CA . SER A 1 274 ? 5.659 -0.235 -8.366 1.00 89.69 274 SER A CA 1
ATOM 2173 C C . SER A 1 274 ? 5.208 -1.598 -8.909 1.00 89.69 274 SER A C 1
ATOM 2175 O O . SER A 1 274 ? 5.989 -2.546 -8.999 1.00 89.69 274 SER A O 1
ATOM 2177 N N . VAL A 1 275 ? 3.944 -1.701 -9.329 1.00 92.44 275 VAL A N 1
ATOM 2178 C CA . VAL A 1 275 ? 3.424 -2.943 -9.934 1.00 92.44 275 VAL A CA 1
ATOM 2179 C C . VAL A 1 275 ? 4.156 -3.286 -11.230 1.00 92.44 275 VAL A C 1
ATOM 2181 O O . VAL A 1 275 ? 4.444 -4.454 -11.457 1.00 92.44 275 VAL A O 1
ATOM 2184 N N . SER A 1 276 ? 4.559 -2.282 -12.013 1.00 95.25 276 SER A N 1
ATOM 2185 C CA . SER A 1 276 ? 5.347 -2.490 -13.232 1.00 95.25 276 SER A CA 1
ATOM 2186 C C . SER A 1 276 ? 6.703 -3.150 -12.975 1.00 95.25 276 SER A C 1
ATOM 2188 O O . SER A 1 276 ? 7.166 -3.909 -13.820 1.00 95.25 276 SER A O 1
ATOM 2190 N N . LEU A 1 277 ? 7.343 -2.878 -11.827 1.00 97.44 277 LEU A N 1
ATOM 2191 C CA . LEU A 1 277 ? 8.582 -3.558 -11.436 1.00 97.44 277 LEU A CA 1
ATOM 2192 C C . LEU A 1 277 ? 8.310 -5.036 -11.145 1.00 97.44 277 LEU A C 1
ATOM 2194 O O . LEU A 1 277 ? 9.023 -5.899 -11.649 1.00 97.44 277 LEU A O 1
ATOM 2198 N N . LEU A 1 278 ? 7.254 -5.331 -10.380 1.00 97.50 278 LEU A N 1
ATOM 2199 C CA . LEU A 1 278 ? 6.882 -6.711 -10.057 1.00 97.50 278 LEU A CA 1
ATOM 2200 C C . LEU A 1 278 ? 6.487 -7.502 -11.309 1.00 97.50 278 LEU A C 1
ATOM 2202 O O . LEU A 1 278 ? 6.863 -8.664 -11.450 1.00 97.50 278 LEU A O 1
ATOM 2206 N N . GLU A 1 279 ? 5.758 -6.868 -12.228 1.00 97.56 279 GLU A N 1
ATOM 2207 C CA . GLU A 1 279 ? 5.431 -7.437 -13.533 1.00 97.56 279 GLU A CA 1
ATOM 2208 C C . GLU A 1 279 ? 6.714 -7.709 -14.323 1.00 97.56 279 GLU A C 1
ATOM 2210 O O . GLU A 1 279 ? 6.952 -8.863 -14.670 1.00 97.56 279 GLU A O 1
ATOM 2215 N N . ALA A 1 280 ? 7.601 -6.727 -14.500 1.00 98.19 280 ALA A N 1
ATOM 2216 C CA . ALA A 1 280 ? 8.873 -6.915 -15.202 1.00 98.19 280 ALA A CA 1
ATOM 2217 C C . ALA A 1 280 ? 9.710 -8.077 -14.631 1.00 98.19 280 ALA A C 1
ATOM 2219 O O . ALA A 1 280 ? 10.151 -8.955 -15.374 1.00 98.19 280 ALA A O 1
ATOM 2220 N N . MET A 1 281 ? 9.871 -8.127 -13.307 1.00 98.44 281 MET A N 1
ATOM 2221 C CA . MET A 1 281 ? 10.592 -9.202 -12.620 1.00 98.44 281 MET A CA 1
ATOM 2222 C C . MET A 1 281 ? 9.916 -10.567 -12.805 1.00 98.44 281 MET A C 1
ATOM 2224 O O . MET A 1 281 ? 10.604 -11.577 -12.927 1.00 98.44 281 MET A O 1
ATOM 2228 N N . SER A 1 282 ? 8.580 -10.619 -12.881 1.00 98.06 282 SER A N 1
ATOM 2229 C CA . SER A 1 282 ? 7.849 -11.871 -13.121 1.00 98.06 282 SER A CA 1
ATOM 2230 C C . SER A 1 282 ? 8.137 -12.461 -14.502 1.00 98.06 282 SER A C 1
ATOM 2232 O O . SER A 1 282 ? 8.187 -13.682 -14.643 1.00 98.06 282 SER A O 1
ATOM 2234 N N . TYR A 1 283 ? 8.392 -11.597 -15.491 1.00 97.94 283 TYR A N 1
ATOM 2235 C CA . TYR A 1 283 ? 8.862 -11.983 -16.821 1.00 97.94 283 TYR A CA 1
ATOM 2236 C C . TYR A 1 283 ? 10.389 -12.160 -16.871 1.00 97.94 283 TYR A C 1
ATOM 2238 O O . TYR A 1 283 ? 10.945 -12.339 -17.949 1.00 97.94 283 TYR A O 1
ATOM 2246 N N . GLY A 1 284 ? 11.100 -12.067 -15.744 1.00 97.69 284 GLY A N 1
ATOM 2247 C CA . GLY A 1 284 ? 12.557 -12.195 -15.691 1.00 97.69 284 GLY A CA 1
ATOM 2248 C C . GLY A 1 284 ? 13.317 -11.047 -16.365 1.00 97.69 284 GLY A C 1
ATOM 2249 O O . GLY A 1 284 ? 14.454 -11.238 -16.791 1.00 97.69 284 GLY A O 1
ATOM 2250 N N . CYS A 1 285 ? 12.714 -9.860 -16.509 1.00 98.38 285 CYS A N 1
ATOM 2251 C CA . CYS A 1 285 ? 13.473 -8.674 -16.910 1.00 98.38 285 CYS A CA 1
ATOM 2252 C C . CYS A 1 285 ? 14.513 -8.329 -15.836 1.00 98.38 285 CYS A C 1
ATOM 2254 O O . CYS A 1 285 ? 14.257 -8.522 -14.648 1.00 98.38 285 CYS A O 1
ATOM 2256 N N . VAL A 1 286 ? 15.638 -7.751 -16.247 1.00 98.50 286 VAL A N 1
ATOM 2257 C CA . VAL A 1 286 ? 16.640 -7.159 -15.359 1.00 98.50 286 VAL A CA 1
ATOM 2258 C C . VAL A 1 286 ? 16.251 -5.694 -15.108 1.00 98.50 286 VAL A C 1
ATOM 2260 O O . VAL A 1 286 ? 16.265 -4.887 -16.045 1.00 98.50 286 VAL A O 1
ATOM 2263 N N . PRO A 1 287 ? 15.829 -5.332 -13.884 1.00 98.38 287 PRO A N 1
ATOM 2264 C CA . PRO A 1 287 ? 15.388 -3.988 -13.561 1.00 98.38 287 PRO A CA 1
ATOM 2265 C C . PRO A 1 287 ? 16.576 -3.042 -13.354 1.00 98.38 287 PRO A C 1
ATOM 2267 O O . PRO A 1 287 ? 17.512 -3.352 -12.624 1.00 98.38 287 PRO A O 1
ATOM 2270 N N . ILE A 1 288 ? 16.492 -1.857 -13.949 1.00 98.25 288 ILE A N 1
ATOM 2271 C CA . ILE A 1 288 ? 17.336 -0.688 -13.702 1.00 98.25 288 ILE A CA 1
ATOM 2272 C C . ILE A 1 288 ? 16.438 0.352 -13.035 1.00 98.25 288 ILE A C 1
ATOM 2274 O O . ILE A 1 288 ? 15.540 0.922 -13.668 1.00 98.25 288 ILE A O 1
ATOM 2278 N N . VAL A 1 289 ? 16.634 0.564 -11.739 1.00 97.62 289 VAL A N 1
ATOM 2279 C CA . VAL A 1 289 ? 15.685 1.306 -10.899 1.00 97.62 289 VAL A CA 1
ATOM 2280 C C . VAL A 1 289 ? 16.348 2.433 -10.128 1.00 97.62 289 VAL A C 1
ATOM 2282 O O . VAL A 1 289 ? 17.515 2.328 -9.776 1.00 97.62 289 VAL A O 1
ATOM 2285 N N . SER A 1 290 ? 15.621 3.517 -9.840 1.00 95.62 290 SER A N 1
ATOM 2286 C CA . SER A 1 290 ? 16.147 4.569 -8.959 1.00 95.62 290 SER A CA 1
ATOM 2287 C C . SER A 1 290 ? 16.396 4.048 -7.546 1.00 95.62 290 SER A C 1
ATOM 2289 O O . SER A 1 290 ? 15.738 3.111 -7.078 1.00 95.62 290 SER A O 1
ATOM 2291 N N . ASP A 1 291 ? 17.331 4.695 -6.855 1.00 95.06 291 ASP A N 1
ATOM 2292 C CA . ASP A 1 291 ? 17.689 4.377 -5.479 1.00 95.06 291 ASP A CA 1
ATOM 2293 C C . ASP A 1 291 ? 16.604 4.788 -4.466 1.00 95.06 291 ASP A C 1
ATOM 2295 O O . ASP A 1 291 ? 16.705 5.796 -3.765 1.00 95.06 291 ASP A O 1
ATOM 2299 N N . LEU A 1 292 ? 15.527 4.002 -4.420 1.00 92.31 292 LEU A N 1
ATOM 2300 C CA . LEU A 1 292 ? 14.394 4.188 -3.520 1.00 92.31 292 LEU A CA 1
ATOM 2301 C C . LEU A 1 292 ? 14.313 3.048 -2.498 1.00 92.31 292 LEU A C 1
ATOM 2303 O O . LEU A 1 292 ? 14.517 1.888 -2.870 1.00 92.31 292 LEU A O 1
ATOM 2307 N N . PRO A 1 293 ? 13.918 3.330 -1.238 1.00 91.56 293 PRO A N 1
ATOM 2308 C CA . PRO A 1 293 ? 13.717 2.297 -0.225 1.00 91.56 293 PRO A CA 1
ATOM 2309 C C . PRO A 1 293 ? 12.814 1.152 -0.693 1.00 91.56 293 PRO A C 1
ATOM 2311 O O . PRO A 1 293 ? 13.158 -0.001 -0.474 1.00 91.56 293 PRO A O 1
ATOM 2314 N N . ALA A 1 294 ? 11.718 1.458 -1.398 1.00 90.44 294 ALA A N 1
ATOM 2315 C CA . ALA A 1 294 ? 10.799 0.445 -1.914 1.00 90.44 294 ALA A CA 1
ATOM 2316 C C . ALA A 1 294 ? 11.427 -0.431 -3.013 1.00 90.44 294 ALA A C 1
ATOM 2318 O O . ALA A 1 294 ? 11.184 -1.632 -3.046 1.00 90.44 294 ALA A O 1
ATOM 2319 N N . ASN A 1 295 ? 12.279 0.129 -3.879 1.00 95.12 295 ASN A N 1
ATOM 2320 C CA . ASN A 1 295 ? 12.973 -0.646 -4.914 1.00 95.12 295 ASN A CA 1
ATOM 2321 C C . ASN A 1 295 ? 14.002 -1.610 -4.304 1.00 95.12 295 ASN A C 1
ATOM 2323 O O . ASN A 1 295 ? 14.109 -2.749 -4.753 1.00 95.12 295 ASN A O 1
ATOM 2327 N N . ARG A 1 296 ? 14.698 -1.188 -3.239 1.00 94.94 296 ARG A N 1
ATOM 2328 C CA . ARG A 1 296 ? 15.662 -2.020 -2.492 1.00 94.94 296 ARG A CA 1
ATOM 2329 C C . ARG A 1 296 ? 15.031 -3.230 -1.794 1.00 94.94 296 ARG A C 1
ATOM 2331 O O . ARG A 1 296 ? 15.752 -4.123 -1.368 1.00 94.94 296 ARG A O 1
ATOM 2338 N N . GLU A 1 297 ? 13.706 -3.270 -1.655 1.00 94.19 297 GLU A N 1
ATOM 2339 C CA . GLU A 1 297 ? 13.000 -4.453 -1.141 1.00 94.19 297 GLU A CA 1
ATOM 2340 C C . GLU A 1 297 ? 12.922 -5.587 -2.174 1.00 94.19 297 GLU A C 1
ATOM 2342 O O . GLU A 1 297 ? 12.719 -6.741 -1.800 1.00 94.19 297 GLU A O 1
ATOM 2347 N N . TRP A 1 298 ? 13.091 -5.262 -3.458 1.00 96.44 298 TRP A N 1
ATOM 2348 C CA . TRP A 1 298 ? 12.946 -6.193 -4.580 1.00 96.44 298 TRP A CA 1
ATOM 2349 C C . TRP A 1 298 ? 14.242 -6.389 -5.364 1.00 96.44 298 TRP A C 1
ATOM 2351 O O . TRP A 1 298 ? 14.453 -7.459 -5.933 1.00 96.44 298 TRP A O 1
ATOM 2361 N N . VAL A 1 299 ? 15.098 -5.367 -5.404 1.00 97.69 299 VAL A N 1
ATOM 2362 C CA . VAL A 1 299 ? 16.326 -5.342 -6.202 1.00 97.69 299 VAL A CA 1
ATOM 2363 C C . VAL A 1 299 ? 17.541 -5.208 -5.292 1.00 97.69 299 VAL A C 1
ATOM 2365 O O . VAL A 1 299 ? 17.720 -4.198 -4.610 1.00 97.69 299 VAL A O 1
ATOM 2368 N N . THR A 1 300 ? 18.397 -6.221 -5.338 1.00 97.31 300 THR A N 1
ATOM 2369 C CA . THR A 1 300 ? 19.762 -6.208 -4.827 1.00 97.31 300 THR A CA 1
ATOM 2370 C C . THR A 1 300 ? 20.707 -5.826 -5.966 1.00 97.31 300 THR A C 1
ATOM 2372 O O . THR A 1 300 ? 20.793 -6.513 -6.987 1.00 97.31 300 THR A O 1
ATOM 2375 N N . ASP A 1 301 ? 21.406 -4.706 -5.785 1.00 96.44 301 ASP A N 1
ATOM 2376 C CA . ASP A 1 301 ? 22.299 -4.106 -6.782 1.00 96.44 301 ASP A CA 1
ATOM 2377 C C . ASP A 1 301 ? 23.397 -5.082 -7.244 1.00 96.44 301 ASP A C 1
ATOM 2379 O O . ASP A 1 301 ? 24.090 -5.679 -6.419 1.00 96.44 301 ASP A O 1
ATOM 2383 N N . GLY A 1 302 ? 23.528 -5.264 -8.560 1.00 95.06 302 GLY A N 1
ATOM 2384 C CA . GLY A 1 302 ? 24.469 -6.194 -9.198 1.00 95.06 302 GLY A CA 1
ATOM 2385 C C . GLY A 1 302 ? 24.056 -7.671 -9.147 1.00 95.06 302 GLY A C 1
ATOM 2386 O O . GLY A 1 302 ? 24.636 -8.497 -9.845 1.00 95.06 302 GLY A O 1
ATOM 2387 N N . GLU A 1 303 ? 23.036 -8.034 -8.369 1.00 96.81 303 GLU A N 1
ATOM 2388 C CA . GLU A 1 303 ? 22.637 -9.432 -8.197 1.00 96.81 303 GLU A CA 1
ATOM 2389 C C . GLU A 1 303 ? 21.441 -9.810 -9.073 1.00 96.81 303 GLU A C 1
ATOM 2391 O O . GLU A 1 303 ? 21.506 -10.775 -9.832 1.00 96.81 303 GLU A O 1
ATOM 2396 N N . ASN A 1 304 ? 20.338 -9.075 -8.944 1.00 97.69 304 ASN A N 1
ATOM 2397 C CA . ASN A 1 304 ? 19.107 -9.328 -9.696 1.00 97.69 304 ASN A CA 1
ATOM 2398 C C . ASN A 1 304 ? 18.580 -8.079 -10.413 1.00 97.69 304 ASN A C 1
ATOM 2400 O O . ASN A 1 304 ? 17.483 -8.102 -10.962 1.00 97.69 304 ASN A O 1
ATOM 2404 N N . GLY A 1 305 ? 19.361 -7.002 -10.417 1.00 97.88 305 GLY A N 1
ATOM 2405 C CA . GLY A 1 305 ? 19.093 -5.750 -11.110 1.00 97.88 305 GLY A CA 1
ATOM 2406 C C . GLY A 1 305 ? 20.163 -4.712 -10.791 1.00 97.88 305 GLY A C 1
ATOM 2407 O O . GLY A 1 305 ? 21.178 -5.022 -10.170 1.00 97.88 305 GLY A O 1
ATOM 2408 N N . ILE A 1 306 ? 19.933 -3.473 -11.215 1.00 97.56 306 ILE A N 1
ATOM 2409 C CA . ILE A 1 306 ? 20.864 -2.361 -11.029 1.00 97.56 306 ILE A CA 1
ATOM 2410 C C . ILE A 1 306 ? 20.144 -1.193 -10.355 1.00 97.56 306 ILE A C 1
ATOM 2412 O O . ILE A 1 306 ? 19.087 -0.744 -10.813 1.00 97.56 306 ILE A O 1
ATOM 2416 N N . ILE A 1 307 ? 20.733 -0.676 -9.278 1.00 96.56 307 ILE A N 1
ATOM 2417 C CA . ILE A 1 307 ? 20.264 0.529 -8.595 1.00 96.56 307 ILE A CA 1
ATOM 2418 C C . ILE A 1 307 ? 20.979 1.745 -9.187 1.00 96.56 307 ILE A C 1
ATOM 2420 O O . ILE A 1 307 ? 22.151 2.013 -8.928 1.00 96.56 307 ILE A O 1
ATOM 2424 N N . TYR A 1 308 ? 20.238 2.525 -9.966 1.00 94.44 308 TYR A N 1
ATOM 2425 C CA . TYR A 1 308 ? 20.717 3.727 -10.622 1.00 94.44 308 TYR A CA 1
ATOM 2426 C C . TYR A 1 308 ? 20.798 4.913 -9.652 1.00 94.44 308 TYR A C 1
ATOM 2428 O O . TYR A 1 308 ? 19.782 5.423 -9.166 1.00 94.44 308 TYR A O 1
ATOM 2436 N N . LYS A 1 309 ? 22.027 5.387 -9.424 1.00 89.56 309 LYS A N 1
ATOM 2437 C CA . LYS A 1 309 ? 22.355 6.498 -8.513 1.00 89.56 309 LYS A CA 1
ATOM 2438 C C . LYS A 1 309 ? 22.637 7.827 -9.228 1.00 89.56 309 LYS A C 1
ATOM 2440 O O . LYS A 1 309 ? 23.038 8.789 -8.585 1.00 89.56 309 LYS A O 1
ATOM 2445 N N . GLY A 1 310 ? 22.389 7.907 -10.539 1.00 80.31 310 GLY A N 1
ATOM 2446 C CA . GLY A 1 310 ? 22.610 9.124 -11.333 1.00 80.31 310 GLY A CA 1
ATOM 2447 C C . GLY A 1 310 ? 23.993 9.244 -11.985 1.00 80.31 310 GLY A C 1
ATOM 2448 O O . GLY A 1 310 ? 24.287 10.293 -12.550 1.00 80.31 310 GLY A O 1
ATOM 2449 N N . GLU A 1 311 ? 24.817 8.198 -11.913 1.00 77.38 311 GLU A N 1
ATOM 2450 C CA . GLU A 1 311 ? 26.167 8.123 -12.498 1.00 77.38 311 GLU A CA 1
ATOM 2451 C C . GLU A 1 311 ? 26.179 7.281 -13.791 1.00 77.38 311 GLU A C 1
ATOM 2453 O O . GLU A 1 311 ? 25.124 6.961 -14.339 1.00 77.38 311 GLU A O 1
ATOM 2458 N N . ASP A 1 312 ? 27.358 6.938 -14.315 1.00 74.31 312 ASP A N 1
ATOM 2459 C CA . ASP A 1 312 ? 27.472 6.028 -15.459 1.00 74.31 312 ASP A CA 1
ATOM 2460 C C . ASP A 1 312 ? 26.984 4.614 -15.101 1.00 74.31 312 ASP A C 1
ATOM 2462 O O . ASP A 1 312 ? 27.224 4.097 -14.009 1.00 74.31 312 ASP A O 1
ATOM 2466 N N . LEU A 1 313 ? 26.255 3.995 -16.031 1.00 88.00 313 LEU A N 1
ATOM 2467 C CA . LEU A 1 313 ? 25.627 2.691 -15.854 1.00 88.00 313 LEU A CA 1
ATOM 2468 C C . LEU A 1 313 ? 26.447 1.629 -16.580 1.00 88.00 313 LEU A C 1
ATOM 2470 O O . LEU A 1 313 ? 26.559 1.672 -17.798 1.00 88.00 313 LEU A O 1
ATOM 2474 N N . ASN A 1 314 ? 26.949 0.640 -15.846 1.00 88.75 314 ASN A N 1
ATOM 2475 C CA . ASN A 1 314 ? 27.581 -0.534 -16.436 1.00 88.75 314 ASN A CA 1
ATOM 2476 C C . ASN A 1 314 ? 26.622 -1.726 -16.356 1.00 88.75 314 ASN A C 1
ATOM 2478 O O . ASN A 1 314 ? 26.355 -2.228 -15.268 1.00 88.75 314 ASN A O 1
ATOM 2482 N N . LEU A 1 315 ? 26.124 -2.198 -17.501 1.00 92.00 315 LEU A N 1
ATOM 2483 C CA . LEU A 1 315 ? 25.219 -3.353 -17.559 1.00 92.00 315 LEU A CA 1
ATOM 2484 C C . LEU A 1 315 ? 25.901 -4.669 -17.153 1.00 92.00 315 LEU A C 1
ATOM 2486 O O . LEU A 1 315 ? 25.235 -5.572 -16.657 1.00 92.00 315 LEU A O 1
ATOM 2490 N N . GLY A 1 316 ? 27.222 -4.773 -17.329 1.00 90.12 316 GLY A N 1
ATOM 2491 C CA . GLY A 1 316 ? 28.000 -5.984 -17.052 1.00 90.12 316 GLY A CA 1
ATOM 2492 C C . GLY A 1 316 ? 28.164 -6.312 -15.566 1.00 90.12 316 GLY A C 1
ATOM 2493 O O . GLY A 1 316 ? 28.685 -7.374 -15.239 1.00 90.12 316 GLY A O 1
ATOM 2494 N N . VAL A 1 317 ? 27.724 -5.433 -14.658 1.00 91.06 317 VAL A N 1
ATOM 2495 C CA . VAL A 1 317 ? 27.739 -5.705 -13.208 1.00 91.06 317 VAL A CA 1
ATOM 2496 C C . VAL A 1 317 ? 26.683 -6.723 -12.786 1.00 91.06 317 VAL A C 1
ATOM 2498 O O . VAL A 1 317 ? 26.776 -7.256 -11.686 1.00 91.06 317 VAL A O 1
ATOM 2501 N N . CYS A 1 318 ? 25.679 -6.972 -13.632 1.00 93.00 318 CYS A N 1
ATOM 2502 C CA . CYS A 1 318 ? 24.574 -7.872 -13.344 1.00 93.00 318 CYS A CA 1
ATOM 2503 C C . CYS A 1 318 ? 24.514 -8.973 -14.406 1.00 93.00 318 CYS A C 1
ATOM 2505 O O . CYS A 1 318 ? 24.257 -8.705 -15.581 1.00 93.00 318 CYS A O 1
ATOM 2507 N N . ASP A 1 319 ? 24.748 -10.218 -13.989 1.00 96.06 319 ASP A N 1
ATOM 2508 C CA . ASP A 1 319 ? 24.580 -11.373 -14.868 1.00 96.06 319 ASP A CA 1
ATOM 2509 C C . ASP A 1 319 ? 23.093 -11.562 -15.191 1.00 96.06 319 ASP A C 1
ATOM 2511 O O . ASP A 1 319 ? 22.257 -11.760 -14.307 1.00 96.06 319 ASP A O 1
ATOM 2515 N N . GLN A 1 320 ? 22.762 -11.485 -16.477 1.00 95.75 320 GLN A N 1
ATOM 2516 C CA . GLN A 1 320 ? 21.381 -11.469 -16.944 1.00 95.75 320 GLN A CA 1
ATOM 2517 C C . GLN A 1 320 ? 20.653 -12.795 -16.693 1.00 95.75 320 GLN A C 1
ATOM 2519 O O . GLN A 1 320 ? 19.450 -12.779 -16.421 1.00 95.75 320 GLN A O 1
ATOM 2524 N N . HIS A 1 321 ? 21.354 -13.931 -16.762 1.00 95.25 321 HIS A N 1
ATOM 2525 C CA . HIS A 1 321 ? 20.775 -15.253 -16.525 1.00 95.25 321 HIS A CA 1
ATOM 2526 C C . HIS A 1 321 ? 20.498 -15.463 -15.041 1.00 95.25 321 HIS A C 1
ATOM 2528 O O . HIS A 1 321 ? 19.399 -15.872 -14.661 1.00 95.25 321 HIS A O 1
ATOM 2534 N N . VAL A 1 322 ? 21.457 -15.109 -14.188 1.00 96.56 322 VAL A N 1
ATOM 2535 C CA . VAL A 1 322 ? 21.280 -15.149 -12.734 1.00 96.56 322 VAL A CA 1
ATOM 2536 C C . VAL A 1 322 ? 20.148 -14.212 -12.307 1.00 96.56 322 VAL A C 1
ATOM 2538 O O . VAL A 1 322 ? 19.300 -14.599 -11.499 1.00 96.56 322 VAL A O 1
ATOM 2541 N N . ALA A 1 323 ? 20.096 -13.000 -12.864 1.00 97.44 323 ALA A N 1
ATOM 2542 C CA . ALA A 1 323 ? 19.048 -12.033 -12.562 1.00 97.44 323 ALA A CA 1
ATOM 2543 C C . ALA A 1 323 ? 17.662 -12.518 -13.004 1.00 97.44 323 ALA A C 1
ATOM 2545 O O . ALA A 1 323 ? 16.702 -12.370 -12.246 1.00 97.44 323 ALA A O 1
ATOM 2546 N N . TYR A 1 324 ? 17.555 -13.137 -14.184 1.00 97.50 324 TYR A N 1
ATOM 2547 C CA . TYR A 1 324 ? 16.311 -13.723 -14.684 1.00 97.50 324 TYR A CA 1
ATOM 2548 C C . TYR A 1 324 ? 15.718 -14.732 -13.691 1.00 97.50 324 TYR A C 1
ATOM 2550 O O . TYR A 1 324 ? 14.564 -14.579 -13.275 1.00 97.50 324 TYR A O 1
ATOM 2558 N N . ASP A 1 325 ? 16.513 -15.717 -13.262 1.00 96.75 325 ASP A N 1
ATOM 2559 C CA . ASP A 1 325 ? 16.056 -16.772 -12.351 1.00 96.75 325 ASP A CA 1
ATOM 2560 C C . ASP A 1 325 ? 15.696 -16.201 -10.974 1.00 96.75 325 ASP A C 1
ATOM 2562 O O . ASP A 1 325 ? 14.618 -16.478 -10.433 1.00 96.75 325 ASP A O 1
ATOM 2566 N N . LYS A 1 326 ? 16.559 -15.336 -10.423 1.00 97.62 326 LYS A N 1
ATOM 2567 C CA . LYS A 1 326 ? 16.330 -14.707 -9.113 1.00 97.62 326 LYS A CA 1
ATOM 2568 C C . LYS A 1 326 ? 15.076 -13.849 -9.098 1.00 97.62 326 LYS A C 1
ATOM 2570 O O . LYS A 1 326 ? 14.294 -13.943 -8.153 1.00 97.62 326 LYS A O 1
ATOM 2575 N N . ASN A 1 327 ? 14.851 -13.045 -10.134 1.00 98.00 327 ASN A N 1
ATOM 2576 C CA . ASN A 1 327 ? 13.670 -12.190 -10.220 1.00 98.00 327 ASN A CA 1
ATOM 2577 C C . ASN A 1 327 ? 12.383 -13.011 -10.222 1.00 98.00 327 ASN A C 1
ATOM 2579 O O . ASN A 1 327 ? 11.463 -12.711 -9.455 1.00 98.00 327 ASN A O 1
ATOM 2583 N N . ARG A 1 328 ? 12.334 -14.093 -11.005 1.00 97.19 328 ARG A N 1
ATOM 2584 C CA . ARG A 1 328 ? 11.163 -14.976 -11.046 1.00 97.19 328 ARG A CA 1
ATOM 2585 C C . ARG A 1 328 ? 10.931 -15.687 -9.711 1.00 97.19 328 ARG A C 1
ATOM 2587 O O . ARG A 1 328 ? 9.787 -15.739 -9.258 1.00 97.19 328 ARG A O 1
ATOM 2594 N N . GLU A 1 329 ? 11.983 -16.165 -9.046 1.00 97.12 329 GLU A N 1
ATOM 2595 C CA . GLU A 1 329 ? 11.884 -16.802 -7.723 1.00 97.12 329 GLU A CA 1
ATOM 2596 C C . GLU A 1 329 ? 11.432 -15.827 -6.621 1.00 97.12 329 GLU A C 1
ATOM 2598 O O . GLU A 1 329 ? 10.540 -16.154 -5.831 1.00 97.12 329 GLU A O 1
ATOM 2603 N N . ILE A 1 330 ? 11.961 -14.597 -6.599 1.00 96.94 330 ILE A N 1
ATOM 2604 C CA . ILE A 1 330 ? 11.517 -13.542 -5.671 1.00 96.94 330 ILE A CA 1
ATOM 2605 C C . ILE A 1 330 ? 10.017 -13.286 -5.846 1.00 96.94 330 ILE A C 1
ATOM 2607 O O . ILE A 1 330 ? 9.269 -13.277 -4.861 1.00 96.94 330 ILE A O 1
ATOM 2611 N N . ILE A 1 331 ? 9.554 -13.128 -7.090 1.00 97.50 331 ILE A N 1
ATOM 2612 C CA . ILE A 1 331 ? 8.139 -12.881 -7.375 1.00 97.50 331 ILE A CA 1
ATOM 2613 C C . ILE A 1 331 ? 7.271 -14.069 -6.972 1.00 97.50 331 ILE A C 1
ATOM 2615 O O . ILE A 1 331 ? 6.252 -13.875 -6.304 1.00 97.50 331 ILE A O 1
ATOM 2619 N N . LYS A 1 332 ? 7.685 -15.288 -7.318 1.00 95.62 332 LYS A N 1
ATOM 2620 C CA . LYS A 1 332 ? 6.977 -16.520 -6.965 1.00 95.62 332 LYS A CA 1
ATOM 2621 C C . LYS A 1 332 ? 6.776 -16.653 -5.456 1.00 95.62 332 LYS A C 1
ATOM 2623 O O . LYS A 1 332 ? 5.695 -17.024 -5.022 1.00 95.62 332 LYS A O 1
ATOM 2628 N N . LYS A 1 33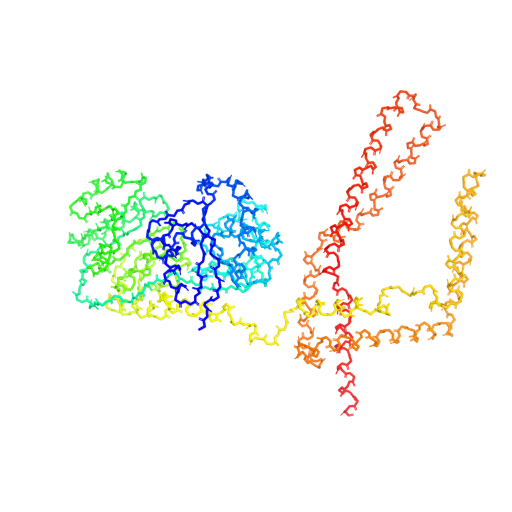3 ? 7.784 -16.307 -4.655 1.00 94.00 333 LYS A N 1
ATOM 2629 C CA . LYS A 1 333 ? 7.735 -16.440 -3.193 1.00 94.00 333 LYS A CA 1
ATOM 2630 C C . LYS A 1 333 ? 6.974 -15.306 -2.501 1.00 94.00 333 LYS A C 1
ATOM 2632 O O . LYS A 1 333 ? 6.300 -15.516 -1.487 1.00 94.00 333 LYS A O 1
ATOM 2637 N N . HIS A 1 334 ? 7.110 -14.081 -3.002 1.00 93.31 334 HIS A N 1
ATOM 2638 C CA . HIS A 1 334 ? 6.701 -12.891 -2.252 1.00 93.31 334 HIS A CA 1
ATOM 2639 C C . HIS A 1 334 ? 5.540 -12.121 -2.880 1.00 93.31 334 HIS A C 1
ATOM 2641 O O . HIS A 1 334 ? 4.816 -11.445 -2.147 1.00 93.31 334 HIS A O 1
ATOM 2647 N N . ALA A 1 335 ? 5.310 -12.257 -4.183 1.00 95.25 335 ALA A N 1
ATOM 2648 C CA . ALA A 1 335 ? 4.459 -11.356 -4.951 1.00 95.25 335 ALA A CA 1
ATOM 2649 C C . ALA A 1 335 ? 3.411 -12.069 -5.824 1.00 95.25 335 ALA A C 1
ATOM 2651 O O . ALA A 1 335 ? 2.868 -11.449 -6.733 1.00 95.25 335 ALA A O 1
ATOM 2652 N N . ILE A 1 336 ? 3.066 -13.332 -5.558 1.00 95.31 336 ILE A N 1
ATOM 2653 C CA . ILE A 1 336 ? 1.892 -13.964 -6.180 1.00 95.31 336 ILE A CA 1
ATOM 2654 C C . ILE A 1 336 ? 0.621 -13.499 -5.467 1.00 95.31 336 ILE A C 1
ATOM 2656 O O . ILE A 1 336 ? 0.453 -13.697 -4.265 1.00 95.31 336 ILE A O 1
ATOM 2660 N N . TRP A 1 337 ? -0.296 -12.877 -6.209 1.00 94.69 337 TRP A N 1
ATOM 2661 C CA . TRP A 1 337 ? -1.454 -12.178 -5.647 1.00 94.69 337 TRP A CA 1
ATOM 2662 C C . TRP A 1 337 ? -2.376 -13.076 -4.821 1.00 94.69 337 TRP A C 1
ATOM 2664 O O . TRP A 1 337 ? -2.788 -12.693 -3.726 1.00 94.69 337 TRP A O 1
ATOM 2674 N N . SER A 1 338 ? -2.678 -14.280 -5.308 1.00 92.69 338 SER A N 1
ATOM 2675 C CA . SER A 1 338 ? -3.517 -15.236 -4.579 1.00 92.69 338 SER A CA 1
ATOM 2676 C C . SER A 1 338 ? -2.878 -15.670 -3.257 1.00 92.69 338 SER A C 1
ATOM 2678 O O . SER A 1 338 ? -3.575 -15.820 -2.255 1.00 92.69 338 SER A O 1
ATOM 2680 N N . GLU A 1 339 ? -1.551 -15.809 -3.220 1.00 92.12 339 GLU A N 1
ATOM 2681 C CA . GLU A 1 339 ? -0.810 -16.121 -1.995 1.00 92.12 339 GLU A CA 1
ATOM 2682 C C . GLU A 1 339 ? -0.758 -14.922 -1.047 1.00 92.12 339 GLU A C 1
ATOM 2684 O O . GLU A 1 339 ? -0.958 -15.084 0.158 1.00 92.12 339 GLU A O 1
ATOM 2689 N N . CYS A 1 340 ? -0.570 -13.705 -1.572 1.00 93.12 340 CYS A N 1
ATOM 2690 C CA . CYS A 1 340 ? -0.703 -12.478 -0.790 1.00 93.12 340 CYS A CA 1
ATOM 2691 C C . CYS A 1 340 ? -2.081 -12.411 -0.120 1.00 93.12 340 CYS A C 1
ATOM 2693 O O . CYS A 1 340 ? -2.153 -12.159 1.082 1.00 93.12 340 CYS A O 1
ATOM 2695 N N . ILE A 1 341 ? -3.163 -12.678 -0.861 1.00 93.62 341 ILE A N 1
ATOM 2696 C CA . ILE A 1 341 ? -4.535 -12.678 -0.332 1.00 93.62 341 ILE A CA 1
ATOM 2697 C C . ILE A 1 341 ? -4.742 -13.794 0.699 1.00 93.62 341 ILE A C 1
ATOM 2699 O O . ILE A 1 341 ? -5.397 -13.564 1.718 1.00 93.62 341 ILE A O 1
ATOM 2703 N N . ALA A 1 342 ? -4.150 -14.973 0.499 1.00 89.81 342 ALA A N 1
ATOM 2704 C CA . ALA A 1 342 ? -4.183 -16.046 1.490 1.00 89.81 342 ALA A CA 1
ATOM 2705 C C . ALA A 1 342 ? -3.486 -15.636 2.801 1.00 89.81 342 ALA A C 1
ATOM 2707 O O . ALA A 1 342 ? -4.064 -15.810 3.878 1.00 89.81 342 ALA A O 1
ATOM 2708 N N . ARG A 1 343 ? -2.298 -15.016 2.722 1.00 90.12 343 ARG A N 1
ATOM 2709 C CA . ARG A 1 343 ? -1.593 -14.451 3.889 1.00 90.12 343 ARG A CA 1
ATOM 2710 C C . ARG A 1 343 ? -2.402 -13.340 4.550 1.00 90.12 343 ARG A C 1
ATOM 2712 O O . ARG A 1 343 ? -2.554 -13.348 5.763 1.00 90.12 343 ARG A O 1
ATOM 2719 N N . TYR A 1 344 ? -2.982 -12.438 3.762 1.00 92.44 344 TYR A N 1
ATOM 2720 C CA . TYR A 1 344 ? -3.851 -11.367 4.251 1.00 92.44 344 TYR A CA 1
ATOM 2721 C C . TYR A 1 344 ? -5.051 -11.919 5.021 1.00 92.44 344 TYR A C 1
ATOM 2723 O O . TYR A 1 344 ? -5.346 -11.459 6.119 1.00 92.44 344 TYR A O 1
ATOM 2731 N N . LYS A 1 345 ? -5.720 -12.944 4.485 1.00 89.75 345 LYS A N 1
ATOM 2732 C CA . LYS A 1 345 ? -6.826 -13.613 5.171 1.00 89.75 345 LYS A CA 1
ATOM 2733 C C . LYS A 1 345 ? -6.352 -14.270 6.466 1.00 89.75 345 LYS A C 1
ATOM 2735 O O . LYS A 1 345 ? -7.024 -14.141 7.487 1.00 89.75 345 LYS A O 1
ATOM 2740 N N . SER A 1 346 ? -5.204 -14.946 6.423 1.00 85.19 346 SER A N 1
ATOM 2741 C CA . SER A 1 346 ? -4.591 -15.522 7.618 1.00 85.19 346 SER A CA 1
ATOM 2742 C C . SER A 1 346 ? -4.314 -14.451 8.667 1.00 85.19 346 SER A C 1
ATOM 2744 O O . SER A 1 346 ? -4.591 -14.698 9.828 1.00 85.19 346 SER A O 1
ATOM 2746 N N . GLU A 1 347 ? -3.842 -13.263 8.288 1.00 85.38 347 GLU A N 1
ATOM 2747 C CA . GLU A 1 347 ? -3.578 -12.167 9.230 1.00 85.38 347 GLU A CA 1
ATOM 2748 C C . GLU A 1 347 ? -4.843 -11.455 9.726 1.00 85.38 347 GLU A C 1
ATOM 2750 O O . GLU A 1 347 ? -4.946 -11.002 10.867 1.00 85.38 347 GLU A O 1
ATOM 2755 N N . LEU A 1 348 ? -5.866 -11.364 8.884 1.00 86.56 348 LEU A N 1
ATOM 2756 C CA . LEU A 1 348 ? -7.131 -10.740 9.253 1.00 86.56 348 LEU A CA 1
ATOM 2757 C C . LEU A 1 348 ? -7.849 -11.521 10.367 1.00 86.56 348 LEU A C 1
ATOM 2759 O O . LEU A 1 348 ? -8.413 -10.922 11.295 1.00 86.56 348 LEU A O 1
ATOM 2763 N N . TYR A 1 349 ? -7.800 -12.852 10.269 1.00 76.56 349 TYR A N 1
ATOM 2764 C CA . TYR A 1 349 ? -8.455 -13.795 11.180 1.00 76.56 349 TYR A CA 1
ATOM 2765 C C . TYR A 1 349 ? -7.499 -14.530 12.110 1.00 76.56 349 TYR A C 1
ATOM 2767 O O . TYR A 1 349 ? -7.969 -15.256 12.989 1.00 76.56 349 TYR A O 1
ATOM 2775 N N . SER A 1 350 ? -6.188 -14.308 11.994 1.00 64.62 350 SER A N 1
ATOM 2776 C CA . SER A 1 350 ? -5.309 -14.466 13.138 1.00 64.62 350 SER A CA 1
ATOM 2777 C C . SER A 1 350 ? -5.836 -13.462 14.160 1.00 64.62 350 SER A C 1
ATOM 2779 O O . SER A 1 350 ? -5.569 -12.262 14.129 1.00 64.62 350 SER A O 1
ATOM 2781 N N . GLY A 1 351 ? -6.695 -13.938 15.064 1.00 48.53 351 GLY A N 1
ATOM 2782 C CA . GLY A 1 351 ? -6.749 -13.340 16.385 1.00 48.53 351 GLY A CA 1
ATOM 2783 C C . GLY A 1 351 ? -5.319 -13.282 16.912 1.00 48.53 351 GLY A C 1
ATOM 2784 O O . GLY A 1 351 ? -4.457 -14.020 16.431 1.00 48.53 351 GLY A O 1
ATOM 2785 N N . LEU A 1 352 ? -5.061 -12.393 17.863 1.00 42.44 352 LEU A N 1
ATOM 2786 C CA . LEU A 1 352 ? -3.843 -12.409 18.664 1.00 42.44 352 LEU A CA 1
ATOM 2787 C C . LEU A 1 352 ? -3.531 -13.860 19.082 1.00 42.44 352 LEU A C 1
ATOM 2789 O O . LEU A 1 352 ? -4.065 -14.366 20.057 1.00 42.44 352 LEU A O 1
ATOM 2793 N N . LYS A 1 353 ? -2.687 -14.547 18.304 1.00 33.59 353 LYS A N 1
ATOM 2794 C CA . LYS A 1 353 ? -2.022 -15.799 18.670 1.00 33.59 353 LYS A CA 1
ATOM 2795 C C . LYS A 1 353 ? -0.731 -15.489 19.434 1.00 33.59 353 LYS A C 1
ATOM 2797 O O . LYS A 1 353 ? 0.162 -16.318 19.490 1.00 33.59 353 LYS A O 1
ATOM 2802 N N . ASN A 1 354 ? -0.676 -14.293 20.017 1.00 33.31 354 ASN A N 1
ATOM 2803 C CA . ASN A 1 354 ? 0.005 -14.039 21.265 1.00 33.31 354 ASN A CA 1
ATOM 2804 C C . ASN A 1 354 ? -1.101 -13.882 22.306 1.00 33.31 354 ASN A C 1
ATOM 2806 O O . ASN A 1 354 ? -1.845 -12.902 22.272 1.00 33.31 354 ASN A O 1
ATOM 2810 N N . GLU A 1 355 ? -1.199 -14.832 23.228 1.00 39.59 355 GLU A N 1
ATOM 2811 C CA . GLU A 1 355 ? -1.793 -14.615 24.548 1.00 39.59 355 GLU A CA 1
ATOM 2812 C C . GLU A 1 355 ? -0.926 -13.622 25.344 1.00 39.59 355 GLU A C 1
ATOM 2814 O O . GLU A 1 355 ? -0.409 -13.919 26.409 1.00 39.59 355 GLU A O 1
ATOM 2819 N N . GLU A 1 356 ? -0.751 -12.419 24.811 1.00 44.75 356 GLU A N 1
ATOM 2820 C CA . GLU A 1 356 ? -0.360 -11.249 25.577 1.00 44.75 356 GLU A CA 1
ATOM 2821 C C . GLU A 1 356 ? -1.431 -10.212 25.271 1.00 44.75 356 GLU A C 1
ATOM 2823 O O . GLU A 1 356 ? -1.437 -9.579 24.209 1.00 44.75 356 GLU A O 1
ATOM 2828 N N . LYS A 1 357 ? -2.401 -10.077 26.185 1.00 54.72 357 LYS A N 1
ATOM 2829 C CA . LYS A 1 357 ? -3.298 -8.918 26.169 1.00 54.72 357 LYS A CA 1
ATOM 2830 C C . LYS A 1 357 ? -2.409 -7.671 26.082 1.00 54.72 357 LYS A C 1
ATOM 2832 O O . LYS A 1 357 ? -1.447 -7.549 26.840 1.00 54.72 357 LYS A O 1
ATOM 2837 N N . SER A 1 358 ? -2.698 -6.764 25.144 1.00 63.81 358 SER A N 1
ATOM 2838 C CA . SER A 1 358 ? -1.900 -5.545 24.967 1.00 63.81 358 SER A CA 1
ATOM 2839 C C . SER A 1 358 ? -1.825 -4.788 26.296 1.00 63.81 358 SER A C 1
ATOM 2841 O O . SER A 1 358 ? -2.780 -4.825 27.070 1.00 63.81 358 SER A O 1
ATOM 2843 N N . PHE A 1 359 ? -0.760 -4.019 26.552 1.00 72.44 359 PHE A N 1
ATOM 2844 C CA . PHE A 1 359 ? -0.664 -3.142 27.731 1.00 72.44 359 PHE A CA 1
ATOM 2845 C C . PHE A 1 359 ? -1.962 -2.349 27.998 1.00 72.44 359 PHE A C 1
ATOM 2847 O O . PHE A 1 359 ? -2.367 -2.150 29.142 1.00 72.44 359 PHE A O 1
ATOM 2854 N N . ARG A 1 360 ? -2.659 -1.926 26.929 1.00 70.44 360 ARG A N 1
ATOM 2855 C CA . ARG A 1 360 ? -3.964 -1.253 27.033 1.00 70.44 360 ARG A CA 1
ATOM 2856 C C . ARG A 1 360 ? -5.049 -2.155 27.599 1.00 70.44 360 ARG A C 1
ATOM 2858 O O . ARG A 1 360 ? -5.794 -1.707 28.456 1.00 70.44 360 ARG A O 1
ATOM 2865 N N . ASP A 1 361 ? -5.138 -3.389 27.133 1.00 71.31 361 ASP A N 1
ATOM 2866 C CA . ASP A 1 361 ? -6.141 -4.354 27.574 1.00 71.31 361 ASP A CA 1
ATOM 2867 C C . ASP A 1 361 ? -5.926 -4.724 29.045 1.00 71.31 361 ASP A C 1
ATOM 2869 O O . ASP A 1 361 ? -6.894 -4.818 29.799 1.00 71.31 361 ASP A O 1
ATOM 2873 N N . ILE A 1 362 ? -4.664 -4.842 29.474 1.00 77.81 362 ILE A N 1
ATOM 2874 C CA . ILE A 1 362 ? -4.288 -5.040 30.882 1.00 77.81 362 ILE A CA 1
ATOM 2875 C C . ILE A 1 362 ? -4.737 -3.831 31.713 1.00 77.81 362 ILE A C 1
ATOM 2877 O O . ILE A 1 362 ? -5.442 -3.982 32.712 1.00 77.81 362 ILE A O 1
ATOM 2881 N N . PHE A 1 363 ? -4.405 -2.616 31.268 1.00 80.56 363 PHE A N 1
ATOM 2882 C CA . PHE A 1 363 ? -4.789 -1.386 31.958 1.00 80.56 363 PHE A CA 1
ATOM 2883 C C . PHE A 1 363 ? -6.313 -1.174 32.011 1.00 80.56 363 PHE A C 1
ATOM 2885 O O . PHE A 1 363 ? -6.846 -0.797 33.054 1.00 80.56 363 PHE A O 1
ATOM 2892 N N . PHE A 1 364 ? -7.044 -1.452 30.927 1.00 74.44 364 PHE A N 1
ATOM 2893 C CA . PHE A 1 364 ? -8.506 -1.353 30.906 1.00 74.44 364 PHE A CA 1
ATOM 2894 C C . PHE A 1 364 ? -9.165 -2.408 31.781 1.00 74.44 364 PHE A C 1
ATOM 2896 O O . PHE A 1 364 ? -10.118 -2.086 32.489 1.00 74.44 364 PHE A O 1
ATOM 2903 N N . SER A 1 365 ? -8.652 -3.640 31.772 1.00 77.06 365 SER A N 1
ATOM 2904 C CA . SER A 1 365 ? -9.133 -4.704 32.659 1.00 77.06 365 SER A CA 1
ATOM 2905 C C . SER A 1 365 ? -8.950 -4.298 34.122 1.00 77.06 365 SER A C 1
ATOM 2907 O O . SER A 1 365 ? -9.889 -4.412 34.911 1.00 77.06 365 SER A O 1
ATOM 2909 N N . TYR A 1 366 ? -7.801 -3.707 34.465 1.00 81.94 366 TYR A N 1
ATOM 2910 C CA . TYR A 1 366 ? -7.557 -3.117 35.781 1.00 81.94 366 TYR A CA 1
ATOM 2911 C C . TYR A 1 366 ? -8.560 -1.996 36.111 1.00 81.94 366 TYR A C 1
ATOM 2913 O O . TYR A 1 366 ? -9.213 -2.031 37.155 1.00 81.94 366 TYR A O 1
ATOM 2921 N N . GLN A 1 367 ? -8.757 -1.025 35.213 1.00 75.50 367 GLN A N 1
ATOM 2922 C CA . GLN A 1 367 ? -9.672 0.094 35.461 1.00 75.50 367 GLN A CA 1
ATOM 2923 C C . GLN A 1 367 ? -11.140 -0.331 35.596 1.00 75.50 367 GLN A C 1
ATOM 2925 O O . GLN A 1 367 ? -11.852 0.197 36.454 1.00 75.50 367 GLN A O 1
ATOM 2930 N N . LEU A 1 368 ? -11.605 -1.269 34.768 1.00 72.56 368 LEU A N 1
ATOM 2931 C CA . LEU A 1 368 ? -12.959 -1.823 34.844 1.00 72.56 368 LEU A CA 1
ATOM 2932 C C . LEU A 1 368 ? -13.176 -2.551 36.172 1.00 72.56 368 LEU A C 1
ATOM 2934 O O . LEU A 1 368 ? -14.201 -2.344 36.825 1.00 72.56 368 LEU A O 1
ATOM 2938 N N . SER A 1 369 ? -12.179 -3.321 36.605 1.00 73.50 369 SER A N 1
ATOM 2939 C CA . SER A 1 369 ? -12.199 -4.042 37.878 1.00 73.50 369 SER A CA 1
ATOM 2940 C C . SER A 1 369 ? -12.231 -3.080 39.076 1.00 73.50 369 SER A C 1
ATOM 2942 O O . SER A 1 369 ? -12.967 -3.308 40.036 1.00 73.50 369 SER A O 1
ATOM 2944 N N . CYS A 1 370 ? -11.533 -1.941 38.990 1.00 69.69 370 CYS A N 1
ATOM 2945 C CA . CYS A 1 370 ? -11.606 -0.871 39.990 1.00 69.69 370 CYS A CA 1
ATOM 2946 C C . CYS A 1 370 ? -12.966 -0.147 39.992 1.00 69.69 370 CYS A C 1
ATOM 2948 O O . CYS A 1 370 ? -13.534 0.086 41.058 1.00 69.69 370 CYS A O 1
ATOM 2950 N N . LYS A 1 371 ? -13.520 0.202 38.818 1.00 64.56 371 LYS A N 1
ATOM 2951 C CA . LYS A 1 371 ? -14.807 0.923 38.700 1.00 64.56 371 LYS A CA 1
ATOM 2952 C C . LYS A 1 371 ? -16.012 0.077 39.128 1.00 64.56 371 LYS A C 1
ATOM 2954 O O . LYS A 1 371 ? -16.994 0.638 39.613 1.00 64.56 371 LYS A O 1
ATOM 2959 N N . GLY A 1 372 ? -15.939 -1.246 38.979 1.00 57.41 372 GLY A N 1
ATOM 2960 C CA . GLY A 1 372 ? -16.974 -2.181 39.432 1.00 57.41 372 GLY A CA 1
ATOM 2961 C C . GLY A 1 372 ? -17.061 -2.340 40.954 1.00 57.41 372 GLY A C 1
ATOM 2962 O O . GLY A 1 372 ? -18.055 -2.866 41.451 1.00 57.41 372 GLY A O 1
ATOM 2963 N N . ASN A 1 373 ? -16.061 -1.863 41.705 1.00 59.84 373 ASN A N 1
ATOM 2964 C CA . ASN A 1 373 ? -15.935 -2.132 43.131 1.00 59.84 373 ASN A CA 1
ATOM 2965 C C . ASN A 1 373 ? -15.980 -0.831 43.956 1.00 59.84 373 ASN A C 1
ATOM 2967 O O . ASN A 1 373 ? -14.989 -0.110 44.087 1.00 59.84 373 ASN A O 1
ATOM 2971 N N . LYS A 1 374 ? -17.154 -0.513 44.527 1.00 54.50 374 LYS A N 1
ATOM 2972 C CA . LYS A 1 374 ? -17.396 0.731 45.294 1.00 54.50 374 LYS A CA 1
ATOM 2973 C C . LYS A 1 374 ? -16.425 0.936 46.467 1.00 54.50 374 LYS A C 1
ATOM 2975 O O . LYS A 1 374 ? -16.185 2.079 46.839 1.00 54.50 374 LYS A O 1
ATOM 2980 N N . GLU A 1 375 ? -15.840 -0.134 47.003 1.00 57.00 375 GLU A N 1
ATOM 2981 C CA . GLU A 1 375 ? -14.889 -0.096 48.125 1.00 57.00 375 GLU A CA 1
ATOM 2982 C C . GLU A 1 375 ? -13.461 0.345 47.726 1.00 57.00 375 GLU A C 1
ATOM 2984 O O . GLU A 1 375 ? -12.625 0.605 48.593 1.00 57.00 375 GLU A O 1
ATOM 2989 N N . ILE A 1 376 ? -13.160 0.443 46.423 1.00 61.34 376 ILE A N 1
ATOM 2990 C CA . ILE A 1 376 ? -11.809 0.726 45.898 1.00 61.34 376 ILE A CA 1
ATOM 2991 C C . ILE A 1 376 ? -11.599 2.221 45.561 1.00 61.34 376 ILE A C 1
ATOM 2993 O O . ILE A 1 376 ? -10.459 2.698 45.513 1.00 61.34 376 ILE A O 1
ATOM 2997 N N . ASN A 1 377 ? -12.673 3.006 45.398 1.00 53.69 377 ASN A N 1
ATOM 2998 C CA . ASN A 1 377 ? -12.584 4.403 44.950 1.00 53.69 377 ASN A CA 1
ATOM 2999 C C . ASN A 1 377 ? -11.923 5.359 45.966 1.00 53.69 377 ASN A C 1
ATOM 3001 O O . ASN A 1 377 ? -11.957 5.175 47.179 1.00 53.69 377 ASN A O 1
ATOM 3005 N N . SER A 1 378 ? -11.253 6.386 45.440 1.00 53.75 378 SER A N 1
ATOM 3006 C CA . SER A 1 378 ? -10.180 7.214 46.031 1.00 53.75 378 SER A CA 1
ATOM 3007 C C . SER A 1 378 ? -10.522 8.130 47.220 1.00 53.75 378 SER A C 1
ATOM 3009 O O . SER A 1 378 ? -9.673 8.915 47.639 1.00 53.75 378 SER A O 1
ATOM 3011 N N . SER A 1 379 ? -11.691 8.003 47.839 1.00 52.25 379 SER A N 1
ATOM 3012 C CA . SER A 1 379 ? -12.059 8.768 49.036 1.00 52.25 379 SER A CA 1
ATOM 3013 C C . SER A 1 379 ? -12.733 7.862 50.059 1.00 52.25 379 SER A C 1
ATOM 3015 O O . SER A 1 379 ? -13.696 7.186 49.707 1.00 52.25 379 SER A O 1
ATOM 3017 N N . PHE A 1 380 ? -12.261 7.873 51.315 1.00 53.81 380 PHE A N 1
ATOM 3018 C CA . PHE A 1 380 ? -13.025 7.301 52.431 1.00 53.81 380 PHE A CA 1
ATOM 3019 C C . PHE A 1 380 ? -14.430 7.892 52.400 1.00 53.81 380 PHE A C 1
ATOM 3021 O O . PHE A 1 380 ? -14.575 9.117 52.307 1.00 53.81 380 PHE A O 1
ATOM 3028 N N . SER A 1 381 ? -15.455 7.046 52.481 1.00 54.34 381 SER A N 1
ATOM 3029 C CA . SER A 1 381 ? -16.797 7.552 52.740 1.00 54.34 381 SER A CA 1
ATOM 3030 C C . SER A 1 381 ? -16.764 8.335 54.052 1.00 54.34 381 SER A C 1
ATOM 3032 O O . SER A 1 381 ? -16.059 7.952 54.990 1.00 54.34 381 SER A O 1
ATOM 3034 N N . PHE A 1 382 ? -17.522 9.432 54.145 1.00 53.22 382 PHE A N 1
ATOM 3035 C CA . PHE A 1 382 ? -17.600 10.227 55.375 1.00 53.22 382 PHE A CA 1
ATOM 3036 C C . PHE A 1 382 ? -17.868 9.332 56.597 1.00 53.22 382 PHE A C 1
ATOM 3038 O O . PHE A 1 382 ? -17.235 9.501 57.634 1.00 53.22 382 PHE A O 1
ATOM 3045 N N . PHE A 1 383 ? -18.709 8.305 56.435 1.00 60.12 383 PHE A N 1
ATOM 3046 C CA . PHE A 1 383 ? -19.092 7.356 57.484 1.00 60.12 383 PHE A CA 1
ATOM 3047 C C . PHE A 1 383 ? -18.000 6.352 57.893 1.00 60.12 383 PHE A C 1
ATOM 3049 O O . PHE A 1 383 ? -18.100 5.761 58.964 1.00 60.12 383 PHE A O 1
ATOM 3056 N N . GLU A 1 384 ? -16.952 6.177 57.088 1.00 62.44 384 GLU A N 1
ATOM 3057 C CA . GLU A 1 384 ? -15.826 5.269 57.369 1.00 62.44 384 GLU A CA 1
ATOM 3058 C C . GLU A 1 384 ? -14.680 5.966 58.112 1.00 62.44 384 GLU A C 1
ATOM 3060 O O . GLU A 1 384 ? -13.782 5.314 58.650 1.00 62.44 384 GLU A O 1
ATOM 3065 N N . LEU A 1 385 ? -14.690 7.301 58.141 1.00 61.34 385 LEU A N 1
ATOM 3066 C CA . LEU A 1 385 ? -13.716 8.077 58.894 1.00 61.34 385 LEU A CA 1
ATOM 3067 C C . LEU A 1 385 ? -13.944 7.903 60.403 1.00 61.34 385 LEU A C 1
ATOM 3069 O O . LEU A 1 385 ? -15.086 7.835 60.858 1.00 61.34 385 LEU A O 1
ATOM 3073 N N . PRO A 1 386 ? -12.877 7.920 61.219 1.00 69.38 386 PRO A N 1
ATOM 3074 C CA . PRO A 1 386 ? -13.025 8.021 62.662 1.00 69.38 386 PRO A CA 1
ATOM 3075 C C . PRO A 1 386 ? -13.898 9.223 63.048 1.00 69.38 386 PRO A C 1
ATOM 3077 O O . PRO A 1 386 ? -13.745 10.311 62.488 1.00 69.38 386 PRO A O 1
ATOM 3080 N N . PHE A 1 387 ? -14.759 9.046 64.051 1.00 71.44 387 PHE A N 1
ATOM 3081 C CA . PHE A 1 387 ? -15.746 10.041 64.490 1.00 71.44 387 PHE A CA 1
ATOM 3082 C C . PHE A 1 387 ? -15.162 11.454 64.707 1.00 71.44 387 PHE A C 1
ATOM 3084 O O . PHE A 1 387 ? -15.775 12.453 64.341 1.00 71.44 387 PHE A O 1
ATOM 3091 N N . TYR A 1 388 ? -13.926 11.565 65.210 1.00 70.38 388 TYR A N 1
ATOM 3092 C CA . TYR A 1 388 ? -13.267 12.867 65.387 1.00 70.38 388 TYR A CA 1
ATOM 3093 C C . TYR A 1 388 ? -12.971 13.597 64.061 1.00 70.38 388 TYR A C 1
ATOM 3095 O O . TYR A 1 388 ? -13.068 14.822 64.008 1.00 70.38 388 TYR A O 1
ATOM 3103 N N . ARG A 1 389 ? -12.637 12.875 62.978 1.00 66.88 389 ARG A N 1
ATOM 3104 C CA . ARG A 1 389 ? -12.416 13.464 61.643 1.00 66.88 389 ARG A CA 1
ATOM 3105 C C . ARG A 1 389 ? -13.732 13.885 60.989 1.00 66.88 389 ARG A C 1
ATOM 3107 O O . ARG A 1 389 ? -13.755 14.905 60.307 1.00 66.88 389 ARG A O 1
ATOM 3114 N N . GLN A 1 390 ? -14.815 13.143 61.229 1.00 70.94 390 GLN A N 1
ATOM 3115 C CA . GLN A 1 390 ? -16.164 13.523 60.794 1.00 70.94 390 GLN A CA 1
ATOM 3116 C C . GLN A 1 390 ? -16.584 14.856 61.420 1.00 70.94 390 GLN A C 1
ATOM 3118 O O . GLN A 1 390 ? -16.949 15.788 60.703 1.00 70.94 390 GLN A O 1
ATOM 3123 N N . ILE A 1 391 ? -16.445 14.972 62.746 1.00 71.81 391 ILE A N 1
ATOM 3124 C CA . ILE A 1 391 ? -16.724 16.210 63.487 1.00 71.81 391 ILE A CA 1
ATOM 3125 C C . ILE A 1 391 ? -15.878 17.364 62.946 1.00 71.81 391 ILE A C 1
ATOM 3127 O O . ILE A 1 391 ? -16.403 18.446 62.703 1.00 71.81 391 ILE A O 1
ATOM 3131 N N . PHE A 1 392 ? -14.586 17.135 62.709 1.00 71.88 392 PHE A N 1
ATOM 3132 C CA . PHE A 1 392 ? -13.694 18.162 62.180 1.00 71.88 392 PHE A CA 1
ATOM 3133 C C . PHE A 1 392 ? -14.114 18.675 60.796 1.00 71.88 392 PHE A C 1
ATOM 3135 O O . PHE A 1 392 ? -14.135 19.884 60.585 1.00 71.88 392 PHE A O 1
ATOM 3142 N N . MET A 1 393 ? -14.492 17.791 59.866 1.00 63.09 393 MET A N 1
ATOM 3143 C CA . MET A 1 393 ? -14.960 18.207 58.536 1.00 63.09 393 MET A CA 1
ATOM 3144 C C . MET A 1 393 ? -16.244 19.041 58.608 1.00 63.09 393 MET A C 1
ATOM 3146 O O . MET A 1 393 ? -16.348 20.062 57.928 1.00 63.09 393 MET A O 1
ATOM 3150 N N . VAL A 1 394 ? -17.191 18.651 59.466 1.00 70.50 394 VAL A N 1
ATOM 3151 C CA . VAL A 1 394 ? -18.410 19.436 59.721 1.00 70.50 394 VAL A CA 1
ATOM 3152 C C . VAL A 1 394 ? -18.057 20.796 60.329 1.00 70.50 394 VAL A C 1
ATOM 3154 O O . VAL A 1 394 ? -18.602 21.817 59.915 1.00 70.50 394 VAL A O 1
ATOM 3157 N N . PHE A 1 395 ? -17.095 20.834 61.253 1.00 70.62 395 PHE A N 1
ATOM 3158 C CA . PHE A 1 395 ? -16.643 22.068 61.889 1.00 70.62 395 PHE A CA 1
ATOM 3159 C C . PHE A 1 395 ? -15.965 23.025 60.899 1.00 70.62 395 PHE A C 1
ATOM 3161 O O . PHE A 1 395 ? -16.242 24.218 60.942 1.00 70.62 395 PHE A O 1
ATOM 3168 N N . ILE A 1 396 ? -15.140 22.521 59.970 1.00 63.78 396 ILE A N 1
ATOM 3169 C CA . ILE A 1 396 ? -14.558 23.324 58.878 1.00 63.78 396 ILE A CA 1
ATOM 3170 C C . ILE A 1 396 ? -15.667 23.958 58.037 1.00 63.78 396 ILE A C 1
ATOM 3172 O O . ILE A 1 396 ? -15.593 25.145 57.723 1.00 63.78 396 ILE A O 1
ATOM 3176 N N . LEU A 1 397 ? -16.693 23.179 57.680 1.00 57.62 397 LEU A N 1
ATOM 3177 C CA . LEU A 1 397 ? -17.797 23.660 56.856 1.00 57.62 397 LEU A CA 1
ATOM 3178 C C . LEU A 1 397 ? -18.560 24.783 57.572 1.00 57.62 397 LEU A C 1
ATOM 3180 O O . LEU A 1 397 ? -18.704 25.874 57.024 1.00 57.62 397 LEU A O 1
ATOM 3184 N N . ILE A 1 398 ? -18.963 24.553 58.826 1.00 69.31 398 ILE A N 1
ATOM 3185 C CA . ILE A 1 398 ? -19.654 25.553 59.653 1.00 69.31 398 ILE A CA 1
ATOM 3186 C C . ILE A 1 398 ? -18.780 26.800 59.825 1.00 69.31 398 ILE A C 1
ATOM 3188 O O . ILE A 1 398 ? -19.251 27.914 59.616 1.00 69.31 398 ILE A O 1
ATOM 3192 N N . TRP A 1 399 ? -17.497 26.627 60.143 1.00 68.12 399 TRP A N 1
ATOM 3193 C CA . TRP A 1 399 ? -16.568 27.736 60.339 1.00 68.12 399 TRP A CA 1
ATOM 3194 C C . TRP A 1 399 ? -16.342 28.544 59.053 1.00 68.12 399 TRP A C 1
ATOM 3196 O O . TRP A 1 399 ? -16.284 29.771 59.114 1.00 68.12 399 TRP A O 1
ATOM 3206 N N . SER A 1 400 ? -16.286 27.894 57.885 1.00 54.00 400 SER A N 1
ATOM 3207 C CA . SER A 1 400 ? -16.159 28.583 56.595 1.00 54.00 400 SER A CA 1
ATOM 3208 C C . SER A 1 400 ? -17.379 29.455 56.285 1.00 54.00 400 SER A C 1
ATOM 3210 O O . SER A 1 400 ? -17.219 30.599 55.863 1.00 54.00 400 SER A O 1
ATOM 3212 N N . VAL A 1 401 ? -18.586 28.966 56.594 1.00 63.28 401 VAL A N 1
ATOM 3213 C CA . VAL A 1 401 ? -19.837 29.722 56.441 1.00 63.28 401 VAL A CA 1
ATOM 3214 C C . VAL A 1 401 ? -19.889 30.888 57.428 1.00 63.28 401 VAL A C 1
ATOM 3216 O O . VAL A 1 401 ? -20.165 32.014 57.028 1.00 63.28 401 VAL A O 1
ATOM 3219 N N . VAL A 1 402 ? -19.566 30.653 58.703 1.00 67.12 402 VAL A N 1
ATOM 3220 C CA . VAL A 1 402 ? -19.569 31.697 59.742 1.00 67.12 402 VAL A CA 1
ATOM 3221 C C . VAL A 1 402 ? -18.551 32.793 59.430 1.00 67.12 402 VAL A C 1
ATOM 3223 O O . VAL A 1 402 ? -18.883 33.970 59.520 1.00 67.12 402 VAL A O 1
ATOM 3226 N N . THR A 1 403 ? -17.341 32.429 59.001 1.00 62.56 403 THR A N 1
ATOM 3227 C CA . THR A 1 403 ? -16.295 33.391 58.617 1.00 62.56 403 THR A CA 1
ATOM 3228 C C . THR A 1 403 ? -16.742 34.255 57.442 1.00 62.56 403 THR A C 1
ATOM 3230 O O . THR A 1 403 ? -16.537 35.466 57.454 1.00 62.56 403 THR A O 1
ATOM 3233 N N . TRP A 1 404 ? -17.404 33.648 56.455 1.00 60.12 404 TRP A N 1
ATOM 3234 C CA . TRP A 1 404 ? -17.936 34.361 55.298 1.00 60.12 404 TRP A CA 1
ATOM 3235 C C . TRP A 1 404 ? -19.075 35.318 55.685 1.00 60.12 404 TRP A C 1
ATOM 3237 O O . TRP A 1 404 ? -19.072 36.477 55.277 1.00 60.12 404 TRP A O 1
ATOM 3247 N N . CYS A 1 405 ? -19.991 34.884 56.555 1.00 60.53 405 CYS A N 1
ATOM 3248 C CA . CYS A 1 405 ? -21.054 35.739 57.089 1.00 60.53 405 CYS A CA 1
ATOM 3249 C C . CYS A 1 405 ? -20.510 36.901 57.937 1.00 60.53 405 CYS A C 1
ATOM 3251 O O . CYS A 1 405 ? -20.998 38.020 57.817 1.00 60.53 405 CYS A O 1
ATOM 3253 N N . MET A 1 406 ? -19.495 36.664 58.775 1.00 62.19 406 MET A N 1
ATOM 3254 C CA . MET A 1 406 ? -18.880 37.711 59.603 1.00 62.19 406 MET A CA 1
ATOM 3255 C C . MET A 1 406 ? -18.128 38.749 58.764 1.00 62.19 406 MET A C 1
ATOM 3257 O O . MET A 1 406 ? -18.191 39.936 59.079 1.00 62.19 406 MET A O 1
ATOM 3261 N N . PHE A 1 407 ? -17.472 38.312 57.685 1.00 58.25 407 PHE A N 1
ATOM 3262 C CA . PHE A 1 407 ? -16.819 39.199 56.724 1.00 58.25 407 PHE A CA 1
ATOM 3263 C C . PHE A 1 407 ? -17.832 40.104 56.006 1.00 58.25 407 PHE A C 1
ATOM 3265 O O . PHE A 1 407 ? -17.586 41.293 55.853 1.00 58.25 407 PHE A O 1
ATOM 3272 N N . LEU A 1 408 ? -18.995 39.564 55.622 1.00 59.31 408 LEU A N 1
ATOM 3273 C CA . LEU A 1 408 ? -20.040 40.328 54.932 1.00 59.31 408 LEU A CA 1
ATOM 3274 C C . LEU A 1 408 ? -20.832 41.275 55.847 1.00 59.31 408 LEU A C 1
ATOM 3276 O O . LEU A 1 408 ? -21.282 42.318 55.385 1.00 59.31 408 LEU A O 1
ATOM 3280 N N . ALA A 1 409 ? -21.053 40.904 57.111 1.00 64.38 409 ALA A N 1
ATOM 3281 C CA . ALA A 1 409 ? -21.997 41.610 57.979 1.00 64.38 409 ALA A CA 1
ATOM 3282 C C . ALA A 1 409 ? -21.366 42.657 58.913 1.00 64.38 409 ALA A C 1
ATOM 3284 O O . ALA A 1 409 ? -22.075 43.565 59.339 1.00 64.38 409 ALA A O 1
ATOM 3285 N N . TYR A 1 410 ? -20.080 42.536 59.270 1.00 56.91 410 TYR A N 1
ATOM 3286 C CA . TYR A 1 410 ? -19.512 43.319 60.381 1.00 56.91 410 TYR A CA 1
ATOM 3287 C C . TYR A 1 410 ? -18.139 43.954 60.116 1.00 56.91 410 TYR A C 1
ATOM 3289 O O . TYR A 1 410 ? -17.592 44.556 61.036 1.00 56.91 410 TYR A O 1
ATOM 3297 N N . ASP A 1 411 ? -17.574 43.820 58.911 1.00 60.72 411 ASP A N 1
ATOM 3298 C CA . ASP A 1 411 ? -16.244 44.357 58.546 1.00 60.72 411 ASP A CA 1
ATOM 3299 C C . ASP A 1 411 ? -15.132 43.980 59.557 1.00 60.72 411 ASP A C 1
ATOM 3301 O O . ASP A 1 411 ? -14.179 44.711 59.832 1.00 60.72 411 ASP A O 1
ATOM 3305 N N . ILE A 1 412 ? -15.280 42.806 60.183 1.00 57.97 412 ILE A N 1
ATOM 3306 C CA . ILE A 1 412 ? -14.316 42.269 61.144 1.00 57.97 412 ILE A CA 1
ATOM 3307 C C . ILE A 1 412 ? -13.188 41.613 60.344 1.00 57.97 412 ILE A C 1
ATOM 3309 O O . ILE A 1 412 ? -13.416 40.682 59.571 1.00 57.97 412 ILE A O 1
ATOM 3313 N N . GLY A 1 413 ? -11.951 42.068 60.558 1.00 59.53 413 GLY A N 1
ATOM 3314 C CA . GLY A 1 413 ? -10.773 41.532 59.874 1.00 59.53 413 GLY A CA 1
ATOM 3315 C C . GLY A 1 413 ? -10.588 40.016 60.059 1.00 59.53 413 GLY A C 1
ATOM 3316 O O . GLY A 1 413 ? -10.846 39.457 61.126 1.00 59.53 413 GLY A O 1
ATOM 3317 N N . LEU A 1 414 ? -10.055 39.355 59.024 1.00 60.22 414 LEU A N 1
ATOM 3318 C CA . LEU A 1 414 ? -9.839 37.897 58.911 1.00 60.22 414 LEU A CA 1
ATOM 3319 C C . LEU A 1 414 ? -9.002 37.246 60.035 1.00 60.22 414 LEU A C 1
ATOM 3321 O O . LEU A 1 414 ? -8.898 36.023 60.093 1.00 60.22 414 LEU A O 1
ATOM 3325 N N . LEU A 1 415 ? -8.401 38.026 60.935 1.00 62.41 415 LEU A N 1
ATOM 3326 C CA . LEU A 1 415 ? -7.444 37.547 61.933 1.00 62.41 415 LEU A CA 1
ATOM 3327 C C . LEU A 1 415 ? -8.080 36.615 62.983 1.00 62.41 415 LEU A C 1
ATOM 3329 O O . LEU A 1 415 ? -7.535 35.554 63.282 1.00 62.41 415 LEU A O 1
ATOM 3333 N N . TYR A 1 416 ? -9.243 36.982 63.527 1.00 65.31 416 TYR A N 1
ATOM 3334 C CA . TYR A 1 416 ? -9.897 36.232 64.611 1.00 65.31 416 TYR A CA 1
ATOM 3335 C C . TYR A 1 416 ? -10.394 34.844 64.185 1.00 65.31 416 TYR A C 1
ATOM 3337 O O . TYR A 1 416 ? -10.084 33.863 64.871 1.00 65.31 416 TYR A O 1
ATOM 3345 N N . PRO A 1 417 ? -11.107 34.713 63.049 1.00 63.97 417 PRO A N 1
ATOM 3346 C CA . PRO A 1 417 ? -11.484 33.408 62.532 1.00 63.97 417 PRO A CA 1
ATOM 3347 C C . PRO A 1 417 ? -10.253 32.522 62.315 1.00 63.97 417 PRO A C 1
ATOM 3349 O O . PRO A 1 417 ? -10.266 31.354 62.704 1.00 63.97 417 PRO A O 1
ATOM 3352 N N . VAL A 1 418 ? -9.188 33.066 61.713 1.00 63.44 418 VAL A N 1
ATOM 3353 C CA . VAL A 1 418 ? -7.973 32.310 61.371 1.00 63.44 418 VAL A CA 1
ATOM 3354 C C . VAL A 1 418 ? -7.270 31.771 62.618 1.00 63.44 418 VAL A C 1
ATOM 3356 O O . VAL A 1 418 ? -6.815 30.628 62.605 1.00 63.44 418 VAL A O 1
ATOM 3359 N N . ILE A 1 419 ? -7.229 32.535 63.715 1.00 71.25 419 ILE A N 1
ATOM 3360 C CA . ILE A 1 419 ? -6.655 32.078 64.993 1.00 71.25 419 ILE A CA 1
ATOM 3361 C C . ILE A 1 419 ? -7.467 30.909 65.573 1.00 71.25 419 ILE A C 1
ATOM 3363 O O . ILE A 1 419 ? -6.889 29.895 65.972 1.00 71.25 419 ILE A O 1
ATOM 3367 N N . ILE A 1 420 ? -8.801 31.011 65.576 1.00 68.25 420 ILE A N 1
ATOM 3368 C CA . ILE A 1 420 ? -9.692 29.950 66.079 1.00 68.25 420 ILE A CA 1
ATOM 3369 C C . ILE A 1 420 ? -9.546 28.678 65.231 1.00 68.25 420 ILE A C 1
ATOM 3371 O O . ILE A 1 420 ? -9.411 27.577 65.772 1.00 68.25 420 ILE A O 1
ATOM 3375 N N . PHE A 1 421 ? -9.499 28.824 63.904 1.00 68.44 421 PHE A N 1
ATOM 3376 C CA . PHE A 1 421 ? -9.270 27.713 62.984 1.00 68.44 421 PHE A CA 1
ATOM 3377 C C . PHE A 1 421 ? -7.902 27.067 63.187 1.00 68.44 421 PHE A C 1
ATOM 3379 O O . PHE A 1 421 ? -7.809 25.843 63.254 1.00 68.44 421 PHE A O 1
ATOM 3386 N N . GLY A 1 422 ? -6.851 27.876 63.344 1.00 68.56 422 GLY A N 1
ATOM 3387 C CA . GLY A 1 422 ? -5.500 27.404 63.631 1.00 68.56 422 GLY A CA 1
ATOM 3388 C C . GLY A 1 422 ? -5.443 26.552 64.902 1.00 68.56 422 GLY A C 1
ATOM 3389 O O . GLY A 1 422 ? -4.819 25.490 64.897 1.00 68.56 422 GLY A O 1
ATOM 3390 N N . GLY A 1 423 ? -6.161 26.955 65.956 1.00 74.88 423 GLY A N 1
ATOM 3391 C CA . GLY A 1 423 ? -6.282 26.188 67.200 1.00 74.88 423 GLY A CA 1
ATOM 3392 C C . GLY A 1 423 ? -6.981 24.835 67.017 1.00 74.88 423 GLY A C 1
ATOM 3393 O O . GLY A 1 423 ? -6.461 23.806 67.456 1.00 74.88 423 GLY A O 1
ATOM 3394 N N . VAL A 1 424 ? -8.122 24.807 66.318 1.00 70.56 424 VAL A N 1
ATOM 3395 C CA . VAL A 1 424 ? -8.865 23.562 66.029 1.00 70.56 424 VAL A CA 1
ATOM 3396 C C . VAL A 1 424 ? -8.057 22.636 65.111 1.00 70.56 424 VAL A C 1
ATOM 3398 O O . VAL A 1 424 ? -8.006 21.425 65.331 1.00 70.56 424 VAL A O 1
ATOM 3401 N N . PHE A 1 425 ? -7.368 23.196 64.118 1.00 69.00 425 PHE A N 1
ATOM 3402 C CA . PHE A 1 425 ? -6.502 22.462 63.197 1.00 69.00 425 PHE A CA 1
ATOM 3403 C C . PHE A 1 425 ? -5.319 21.806 63.927 1.00 69.00 425 PHE A C 1
ATOM 3405 O O . PHE A 1 425 ? -5.057 20.615 63.744 1.00 69.00 425 PHE A O 1
ATOM 3412 N N . LEU A 1 426 ? -4.647 22.547 64.818 1.00 71.62 426 LEU A N 1
ATOM 3413 C CA . LEU A 1 426 ? -3.574 22.020 65.667 1.00 71.62 426 LEU A CA 1
ATOM 3414 C C . LEU A 1 426 ? -4.074 20.910 66.598 1.00 71.62 426 LEU A C 1
ATOM 3416 O O . LEU A 1 426 ? -3.414 19.876 66.720 1.00 71.62 426 LEU A O 1
ATOM 3420 N N . PHE A 1 427 ? -5.252 21.079 67.205 1.00 77.25 427 PHE A N 1
ATOM 3421 C CA . PHE A 1 427 ? -5.868 20.050 68.044 1.00 77.25 427 PHE A CA 1
ATOM 3422 C C . PHE A 1 427 ? -6.097 18.746 67.267 1.00 77.25 427 PHE A C 1
ATOM 3424 O O . PHE A 1 427 ? -5.741 17.668 67.750 1.00 77.25 427 PHE A O 1
ATOM 3431 N N . VAL A 1 428 ? -6.603 18.827 66.034 1.00 68.12 428 VAL A N 1
ATOM 3432 C CA . VAL A 1 428 ? -6.806 17.642 65.192 1.00 68.12 428 VAL A CA 1
ATOM 3433 C C . VAL A 1 428 ? -5.491 16.987 64.798 1.00 68.12 428 VAL A C 1
ATOM 3435 O O . VAL A 1 428 ? -5.404 15.766 64.886 1.00 68.12 428 VAL A O 1
ATOM 3438 N N . ILE A 1 429 ? -4.442 17.746 64.469 1.00 66.19 429 ILE A N 1
ATOM 3439 C CA . ILE A 1 429 ? -3.106 17.173 64.220 1.00 66.19 429 ILE A CA 1
ATOM 3440 C C . ILE A 1 429 ? -2.603 16.396 65.445 1.00 66.19 429 ILE A C 1
ATOM 3442 O O . ILE A 1 429 ? -2.052 15.303 65.300 1.00 66.19 429 ILE A O 1
ATOM 3446 N N . VAL A 1 430 ? -2.793 16.930 66.653 1.00 76.00 430 VAL A N 1
ATOM 3447 C CA . VAL A 1 430 ? -2.373 16.268 67.898 1.00 76.00 430 VAL A CA 1
ATOM 3448 C C . VAL A 1 430 ? -3.178 14.988 68.149 1.00 76.00 430 VAL A C 1
ATOM 3450 O O . VAL A 1 430 ? -2.596 13.959 68.502 1.00 76.00 430 VAL A O 1
ATOM 3453 N N . VAL A 1 431 ? -4.495 15.012 67.924 1.00 75.50 431 VAL A N 1
ATOM 3454 C CA . VAL A 1 431 ? -5.372 13.836 68.073 1.00 75.50 431 VAL A CA 1
ATOM 3455 C C . VAL A 1 431 ? -5.067 12.767 67.021 1.00 75.50 431 VAL A C 1
ATOM 3457 O O . VAL A 1 431 ? -5.018 11.581 67.352 1.00 75.50 431 VAL A O 1
ATOM 3460 N N . ASP A 1 432 ? -4.798 13.165 65.779 1.00 68.50 432 ASP A N 1
ATOM 3461 C CA . ASP A 1 432 ? -4.448 12.266 64.673 1.00 68.50 432 ASP A CA 1
ATOM 3462 C C . ASP A 1 432 ? -3.080 11.599 64.894 1.00 68.50 432 ASP A C 1
ATOM 3464 O O . ASP A 1 432 ? -2.865 10.441 64.533 1.00 68.50 432 ASP A O 1
ATOM 3468 N N . ARG A 1 433 ? -2.163 12.299 65.578 1.00 65.94 433 ARG A N 1
ATOM 3469 C CA . ARG A 1 433 ? -0.851 11.774 65.974 1.00 65.94 433 ARG A CA 1
ATOM 3470 C C . ARG A 1 433 ? -0.902 10.772 67.130 1.00 65.94 433 ARG A C 1
ATOM 3472 O O . ARG A 1 433 ? 0.127 10.125 67.354 1.00 65.94 433 ARG A O 1
ATOM 3479 N N . ARG A 1 434 ? -2.024 10.591 67.836 1.00 77.50 434 ARG A N 1
ATOM 3480 C CA . ARG A 1 434 ? -2.134 9.551 68.877 1.00 77.50 434 ARG A CA 1
ATOM 3481 C C . ARG A 1 434 ? -1.989 8.159 68.264 1.00 77.50 434 ARG A C 1
ATOM 3483 O O . ARG A 1 434 ? -2.557 7.863 67.216 1.00 77.50 434 ARG A O 1
ATOM 3490 N N . GLU A 1 435 ? -1.234 7.298 68.936 1.00 69.69 435 GLU A N 1
ATOM 3491 C CA . GLU A 1 435 ? -0.842 5.988 68.410 1.00 69.69 435 GLU A CA 1
ATOM 3492 C C . GLU A 1 435 ? -2.044 5.083 68.092 1.00 69.69 435 GLU A C 1
ATOM 3494 O O . GLU A 1 435 ? -2.067 4.417 67.060 1.00 69.69 435 GLU A O 1
ATOM 3499 N N . GLU A 1 436 ? -3.095 5.129 68.914 1.00 75.88 436 GLU A N 1
ATOM 3500 C CA . GLU A 1 436 ? -4.336 4.380 68.689 1.00 75.88 436 GLU A CA 1
ATOM 3501 C C . GLU A 1 436 ? -5.045 4.782 67.381 1.00 75.88 436 GLU A C 1
ATOM 3503 O O . GLU A 1 436 ? -5.489 3.922 66.616 1.00 75.88 436 GLU A O 1
ATOM 3508 N N . ASN A 1 437 ? -5.107 6.084 67.085 1.00 69.06 437 ASN A N 1
ATOM 3509 C CA . ASN A 1 437 ? -5.733 6.604 65.868 1.00 69.06 437 ASN A CA 1
ATOM 3510 C C . ASN A 1 437 ? -4.889 6.287 64.631 1.00 69.06 437 ASN A C 1
ATOM 3512 O O . ASN A 1 437 ? -5.441 5.879 63.606 1.00 69.06 437 ASN A O 1
ATOM 3516 N N . ARG A 1 438 ? -3.555 6.356 64.745 1.00 62.12 438 ARG A N 1
ATOM 3517 C CA . ARG A 1 438 ? -2.655 5.887 63.681 1.00 62.12 438 ARG A CA 1
ATOM 3518 C C . ARG A 1 438 ? -2.853 4.405 63.390 1.00 62.12 438 ARG A C 1
ATOM 3520 O O . ARG A 1 438 ? -2.981 4.052 62.224 1.00 62.12 438 ARG A O 1
ATOM 3527 N N . ARG A 1 439 ? -2.961 3.551 64.414 1.00 70.31 439 ARG A N 1
ATOM 3528 C CA . ARG A 1 439 ? -3.211 2.109 64.234 1.00 70.31 439 ARG A CA 1
ATOM 3529 C C . ARG A 1 439 ? -4.566 1.832 63.573 1.00 70.31 439 ARG A C 1
ATOM 3531 O O . ARG A 1 439 ? -4.646 0.959 62.713 1.00 70.31 439 ARG A O 1
ATOM 3538 N N . LYS A 1 440 ? -5.626 2.574 63.925 1.00 68.62 440 LYS A N 1
ATOM 3539 C CA . LYS A 1 440 ? -6.947 2.464 63.268 1.00 68.62 440 LYS A CA 1
ATOM 3540 C C . LYS A 1 440 ? -6.878 2.852 61.788 1.00 68.62 440 LYS A C 1
ATOM 3542 O O . LYS A 1 440 ? -7.364 2.100 60.946 1.00 68.62 440 LYS A O 1
ATOM 3547 N N . MET A 1 441 ? -6.214 3.962 61.465 1.00 66.06 441 MET A N 1
ATOM 3548 C CA . MET A 1 441 ? -6.013 4.393 60.077 1.00 66.06 441 MET A CA 1
ATOM 3549 C C . MET A 1 441 ? -5.129 3.416 59.288 1.00 66.06 441 MET A C 1
ATOM 3551 O O . MET A 1 441 ? -5.474 3.068 58.164 1.00 66.06 441 MET A O 1
ATOM 3555 N N . GLN A 1 442 ? -4.053 2.901 59.890 1.00 65.00 442 GLN A N 1
ATOM 3556 C CA . GLN A 1 442 ? -3.179 1.889 59.282 1.00 65.00 442 GLN A CA 1
ATOM 3557 C C . GLN A 1 442 ? -3.926 0.585 58.982 1.00 65.00 442 GLN A C 1
ATOM 3559 O O . GLN A 1 442 ? -3.752 0.029 57.903 1.00 65.00 442 GLN A O 1
ATOM 3564 N N . LYS A 1 443 ? -4.795 0.109 59.885 1.00 67.81 443 LYS A N 1
ATOM 3565 C CA . LYS A 1 443 ? -5.628 -1.082 59.635 1.00 67.81 443 LYS A CA 1
ATOM 3566 C C . LYS A 1 443 ? -6.591 -0.883 58.461 1.00 67.81 443 LYS A C 1
ATOM 3568 O O . LYS A 1 443 ? -6.733 -1.785 57.639 1.00 67.81 443 LYS A O 1
ATOM 3573 N N . LEU A 1 444 ? -7.231 0.285 58.372 1.00 60.62 444 LEU A N 1
ATOM 3574 C CA . LEU A 1 444 ? -8.124 0.626 57.259 1.00 60.62 444 LEU A CA 1
ATOM 3575 C C . LEU A 1 444 ? -7.364 0.735 55.926 1.00 60.62 444 LEU A C 1
ATOM 3577 O O . LEU A 1 444 ? -7.864 0.278 54.902 1.00 60.62 444 LEU A O 1
ATOM 3581 N N . TRP A 1 445 ? -6.145 1.285 55.942 1.00 59.81 445 TRP A N 1
ATOM 3582 C CA . TRP A 1 445 ? -5.281 1.383 54.759 1.00 59.81 445 TRP A CA 1
ATOM 3583 C C . TRP A 1 445 ? -4.789 0.007 54.298 1.00 59.81 445 TRP A C 1
ATOM 3585 O O . TRP A 1 445 ? -4.988 -0.345 53.140 1.00 59.81 445 TRP A O 1
ATOM 3595 N N . HIS A 1 446 ? -4.282 -0.824 55.215 1.00 63.59 446 HIS A N 1
ATOM 3596 C CA . HIS A 1 446 ? -3.820 -2.180 54.898 1.00 63.59 446 HIS A CA 1
ATOM 3597 C C . HIS A 1 446 ? -4.911 -3.069 54.290 1.00 63.59 446 HIS A C 1
ATOM 3599 O O . HIS A 1 446 ? -4.638 -3.803 53.342 1.00 63.59 446 HIS A O 1
ATOM 3605 N N . MET A 1 447 ? -6.147 -3.018 54.804 1.00 60.66 447 MET A N 1
ATOM 3606 C CA . MET A 1 447 ? -7.247 -3.816 54.244 1.00 60.66 447 MET A CA 1
ATOM 3607 C C . MET A 1 447 ? -7.581 -3.423 52.801 1.00 60.66 447 MET A C 1
ATOM 3609 O O . MET A 1 447 ? -7.920 -4.284 51.990 1.00 60.66 447 MET A O 1
ATOM 3613 N N . ARG A 1 448 ? -7.478 -2.135 52.468 1.00 63.94 448 ARG A N 1
ATOM 3614 C CA . ARG A 1 448 ? -7.773 -1.621 51.131 1.00 63.94 448 ARG A CA 1
ATOM 3615 C C . ARG A 1 448 ? -6.630 -1.871 50.147 1.00 63.94 448 ARG A C 1
ATOM 3617 O O . ARG A 1 448 ? -6.900 -2.274 49.018 1.00 63.94 448 ARG A O 1
ATOM 3624 N N . ASP A 1 449 ? -5.386 -1.693 50.584 1.00 66.25 449 ASP A N 1
ATOM 3625 C CA . ASP A 1 449 ? -4.201 -1.997 49.773 1.00 66.25 449 ASP A CA 1
ATOM 3626 C C . ASP A 1 449 ? -4.146 -3.487 49.426 1.00 66.25 449 ASP A C 1
ATOM 3628 O O . ASP A 1 449 ? -3.883 -3.836 48.279 1.00 66.25 449 ASP A O 1
ATOM 3632 N N . LYS A 1 450 ? -4.515 -4.367 50.369 1.00 70.88 450 LYS A N 1
ATOM 3633 C CA . LYS A 1 450 ? -4.636 -5.805 50.108 1.00 70.88 450 LYS A CA 1
ATOM 3634 C C . LYS A 1 450 ? -5.699 -6.118 49.048 1.00 70.88 450 LYS A C 1
ATOM 3636 O O . LYS A 1 450 ? -5.411 -6.833 48.101 1.00 70.88 450 LYS A O 1
ATOM 3641 N N . LYS A 1 451 ? -6.893 -5.522 49.140 1.00 72.56 451 LYS A N 1
ATOM 3642 C CA . LYS A 1 451 ? -7.954 -5.713 48.130 1.00 72.56 451 LYS A CA 1
ATOM 3643 C C . LYS A 1 451 ? -7.548 -5.220 46.736 1.00 72.56 451 LYS A C 1
ATOM 3645 O O . LYS A 1 451 ? -7.886 -5.862 45.748 1.00 72.56 451 LYS A O 1
ATOM 3650 N N . ARG A 1 452 ? -6.842 -4.087 46.643 1.00 75.12 452 ARG A N 1
ATOM 3651 C CA . ARG A 1 452 ? -6.328 -3.559 45.364 1.00 75.12 452 ARG A CA 1
ATOM 3652 C C . ARG A 1 452 ? -5.216 -4.418 44.781 1.00 75.12 452 ARG A C 1
ATOM 3654 O O . ARG A 1 452 ? -5.167 -4.610 43.571 1.00 75.12 452 ARG A O 1
ATOM 3661 N N . LEU A 1 453 ? -4.353 -4.941 45.640 1.00 77.50 453 LEU A N 1
ATOM 3662 C CA . LEU A 1 453 ? -3.321 -5.881 45.247 1.00 77.50 453 LEU A CA 1
ATOM 3663 C C . LEU A 1 453 ? -3.928 -7.187 44.720 1.00 77.50 453 LEU A C 1
ATOM 3665 O O . LEU A 1 453 ? -3.562 -7.605 43.628 1.00 77.50 453 LEU A O 1
ATOM 3669 N N . ASP A 1 454 ? -4.864 -7.796 45.450 1.00 80.00 454 ASP A N 1
ATOM 3670 C CA . ASP A 1 454 ? -5.529 -9.041 45.040 1.00 80.00 454 ASP A CA 1
ATOM 3671 C C . ASP A 1 454 ? -6.249 -8.856 43.687 1.00 80.00 454 ASP A C 1
ATOM 3673 O O . ASP A 1 454 ? -6.186 -9.718 42.812 1.00 80.00 454 ASP A O 1
ATOM 3677 N N . LEU A 1 455 ? -6.861 -7.684 43.473 1.00 81.44 455 LEU A N 1
ATOM 3678 C CA . LEU A 1 455 ? -7.457 -7.289 42.193 1.00 81.44 455 LEU A CA 1
ATOM 3679 C C . LEU A 1 455 ? -6.415 -7.199 41.067 1.00 81.44 455 LEU A C 1
ATOM 3681 O O . LEU A 1 455 ? -6.652 -7.691 39.968 1.00 81.44 455 LEU A O 1
ATOM 3685 N N . MET A 1 456 ? -5.270 -6.561 41.326 1.00 84.44 456 MET A N 1
ATOM 3686 C CA . MET A 1 456 ? -4.182 -6.453 40.351 1.00 84.44 456 MET A CA 1
ATOM 3687 C C . MET A 1 456 ? -3.610 -7.831 40.003 1.00 84.44 456 MET A C 1
ATOM 3689 O O . MET A 1 456 ? -3.379 -8.105 38.830 1.00 84.44 456 MET A O 1
ATOM 3693 N N . ILE A 1 457 ? -3.419 -8.703 40.996 1.00 82.62 457 ILE A N 1
ATOM 3694 C CA . ILE A 1 457 ? -2.958 -10.081 40.787 1.00 82.62 457 ILE A CA 1
ATOM 3695 C C . ILE A 1 457 ? -3.951 -10.833 39.899 1.00 82.62 457 ILE A C 1
ATOM 3697 O O . ILE A 1 457 ? -3.541 -11.383 38.884 1.00 82.62 457 ILE A O 1
ATOM 3701 N N . SER A 1 458 ? -5.252 -10.760 40.196 1.00 80.94 458 SER A N 1
ATOM 3702 C CA . SER A 1 458 ? -6.295 -11.369 39.358 1.00 80.94 458 SER A CA 1
ATOM 3703 C C . SER A 1 458 ? -6.275 -10.838 37.919 1.00 80.94 458 SER A C 1
ATOM 3705 O O . SER A 1 458 ? -6.379 -11.621 36.981 1.00 80.94 458 SER A O 1
ATOM 3707 N N . VAL A 1 459 ? -6.078 -9.529 37.719 1.00 81.94 459 VAL A N 1
ATOM 3708 C CA . VAL A 1 459 ? -5.975 -8.938 36.373 1.00 81.94 459 VAL A CA 1
ATOM 3709 C C . VAL A 1 459 ? -4.748 -9.457 35.616 1.00 81.94 459 VAL A C 1
ATOM 3711 O O . VAL A 1 459 ? -4.832 -9.638 34.403 1.00 81.94 459 VAL A O 1
ATOM 3714 N N . LEU A 1 460 ? -3.624 -9.684 36.304 1.00 81.12 460 LEU A N 1
ATOM 3715 C CA . LEU A 1 460 ? -2.392 -10.232 35.722 1.00 81.12 460 LEU A CA 1
ATOM 3716 C C . LEU A 1 460 ? -2.510 -11.740 35.428 1.00 81.12 460 LEU A C 1
ATOM 3718 O O . LEU A 1 460 ? -2.046 -12.201 34.385 1.00 81.12 460 LEU A O 1
ATOM 3722 N N . GLU A 1 461 ? -3.178 -12.502 36.293 1.00 79.44 461 GLU A N 1
ATOM 3723 C CA . GLU A 1 461 ? -3.470 -13.927 36.086 1.00 79.44 461 GLU A CA 1
ATOM 3724 C C . GLU A 1 461 ? -4.415 -14.150 34.895 1.00 79.44 461 GLU A C 1
ATOM 3726 O O . GLU A 1 461 ? -4.152 -15.014 34.056 1.00 79.44 461 GLU A O 1
ATOM 3731 N N . ASP A 1 462 ? -5.437 -13.300 34.743 1.00 76.19 462 ASP A N 1
ATOM 3732 C CA . ASP A 1 462 ? -6.385 -13.290 33.614 1.00 76.19 462 ASP A CA 1
ATOM 3733 C C . ASP A 1 462 ? -5.729 -13.013 32.248 1.00 76.19 462 ASP A C 1
ATOM 3735 O O . ASP A 1 462 ? -6.385 -13.077 31.200 1.00 76.19 462 ASP A O 1
ATOM 3739 N N . VAL A 1 463 ? -4.458 -12.613 32.245 1.00 71.19 463 VAL A N 1
ATOM 3740 C CA . VAL A 1 463 ? -3.651 -12.359 31.043 1.00 71.19 463 VAL A CA 1
ATOM 3741 C C . VAL A 1 463 ? -2.412 -13.242 30.973 1.00 71.19 463 VAL A C 1
ATOM 3743 O O . VAL A 1 463 ? -1.533 -12.969 30.163 1.00 71.19 463 VAL A O 1
ATOM 3746 N N . HIS A 1 464 ? -2.346 -14.285 31.804 1.00 73.69 464 HIS A N 1
ATOM 3747 C CA . HIS A 1 464 ? -1.229 -15.227 31.887 1.00 73.69 464 HIS A CA 1
ATOM 3748 C C . HIS A 1 464 ? 0.129 -14.576 32.211 1.00 73.69 464 HIS A C 1
ATOM 3750 O O . HIS A 1 464 ? 1.181 -15.147 31.923 1.00 73.69 464 HIS A O 1
ATOM 3756 N N . ILE A 1 465 ? 0.133 -13.406 32.862 1.00 76.44 465 ILE A N 1
ATOM 3757 C CA . ILE A 1 465 ? 1.364 -12.750 33.311 1.00 76.44 465 ILE A CA 1
ATOM 3758 C C . ILE A 1 465 ? 1.763 -13.299 34.676 1.00 76.44 465 ILE A C 1
ATOM 3760 O O . ILE A 1 465 ? 1.051 -13.178 35.673 1.00 76.44 465 ILE A O 1
ATOM 3764 N N . CYS A 1 466 ? 2.958 -13.881 34.724 1.00 75.81 466 CYS A N 1
ATOM 3765 C CA . CYS A 1 466 ? 3.520 -14.412 35.952 1.00 75.81 466 CYS A CA 1
ATOM 3766 C C . CYS A 1 466 ? 3.882 -13.269 36.915 1.00 75.81 466 CYS A C 1
ATOM 3768 O O . CYS A 1 466 ? 4.824 -12.515 36.677 1.00 75.81 466 CYS A O 1
ATOM 3770 N N . CYS A 1 467 ? 3.170 -13.169 38.041 1.00 75.56 467 CYS A N 1
ATOM 3771 C CA . CYS A 1 467 ? 3.404 -12.129 39.052 1.00 75.56 467 CYS A CA 1
ATOM 3772 C C . CYS A 1 467 ? 4.798 -12.206 39.711 1.00 75.56 467 CYS A C 1
ATOM 3774 O O . CYS A 1 467 ? 5.235 -11.240 40.337 1.00 75.56 467 CYS A O 1
ATOM 3776 N N . THR A 1 468 ? 5.514 -13.328 39.566 1.00 73.06 468 THR A N 1
ATOM 3777 C CA . THR A 1 468 ? 6.892 -13.495 40.057 1.00 73.06 468 THR A CA 1
ATOM 3778 C C . THR A 1 468 ? 7.961 -13.079 39.040 1.00 73.06 468 THR A C 1
ATOM 3780 O O . THR A 1 468 ? 9.129 -12.954 39.414 1.00 73.06 468 THR A O 1
ATOM 3783 N N . ASP A 1 469 ? 7.601 -12.835 37.773 1.00 77.50 469 ASP A N 1
ATOM 3784 C CA . ASP A 1 469 ? 8.543 -12.377 36.747 1.00 77.50 469 ASP A CA 1
ATOM 3785 C C . ASP A 1 469 ? 8.759 -10.857 36.830 1.00 77.50 469 ASP A C 1
ATOM 3787 O O . ASP A 1 469 ? 7.983 -10.034 36.336 1.00 77.50 469 ASP A O 1
ATOM 3791 N N . LYS A 1 470 ? 9.874 -10.470 37.454 1.00 76.62 470 LYS A N 1
ATOM 3792 C CA . LYS A 1 470 ? 10.253 -9.062 37.627 1.00 76.62 470 LYS A CA 1
ATOM 3793 C C . LYS A 1 470 ? 10.495 -8.335 36.305 1.00 76.62 470 LYS A C 1
ATOM 3795 O O . LYS A 1 470 ? 10.290 -7.123 36.266 1.00 76.62 470 LYS A O 1
ATOM 3800 N N . ASN A 1 471 ? 10.947 -9.022 35.256 1.00 70.88 471 ASN A N 1
ATOM 3801 C CA . ASN A 1 471 ? 11.269 -8.379 33.983 1.00 70.88 471 ASN A CA 1
ATOM 3802 C C . ASN A 1 471 ? 9.989 -7.935 33.277 1.00 70.88 471 ASN A C 1
ATOM 3804 O O . ASN A 1 471 ? 9.903 -6.791 32.831 1.00 70.88 471 ASN A O 1
ATOM 3808 N N . VAL A 1 472 ? 8.967 -8.793 33.280 1.00 75.81 472 VAL A N 1
ATOM 3809 C CA . VAL A 1 472 ? 7.651 -8.481 32.708 1.00 75.81 472 VAL A CA 1
ATOM 3810 C C . VAL A 1 472 ? 6.974 -7.348 33.483 1.00 75.81 472 VAL A C 1
ATOM 3812 O O . VAL A 1 472 ? 6.535 -6.365 32.886 1.00 75.81 472 VAL A O 1
ATOM 3815 N N . ILE A 1 473 ? 6.966 -7.409 34.821 1.00 79.50 473 ILE A N 1
ATOM 3816 C CA . ILE A 1 473 ? 6.366 -6.350 35.649 1.00 79.50 473 ILE A CA 1
ATOM 3817 C C . ILE A 1 473 ? 7.108 -5.011 35.497 1.00 79.50 473 ILE A C 1
ATOM 3819 O O . ILE A 1 473 ? 6.464 -3.964 35.412 1.00 79.50 473 ILE A O 1
ATOM 3823 N N . ASN A 1 474 ? 8.444 -5.013 35.419 1.00 78.44 474 ASN A N 1
ATOM 3824 C CA . ASN A 1 474 ? 9.210 -3.789 35.163 1.00 78.44 474 ASN A CA 1
ATOM 3825 C C . ASN A 1 474 ? 8.910 -3.216 33.770 1.00 78.44 474 ASN A C 1
ATOM 3827 O O . ASN A 1 474 ? 8.705 -2.010 33.664 1.00 78.44 474 ASN A O 1
ATOM 3831 N N . SER A 1 475 ? 8.785 -4.062 32.743 1.00 75.88 475 SER A N 1
ATOM 3832 C CA . SER A 1 475 ? 8.395 -3.629 31.395 1.00 75.88 475 SER A CA 1
ATOM 3833 C C . SER A 1 475 ? 7.028 -2.934 31.392 1.00 75.88 475 SER A C 1
ATOM 3835 O O . SER A 1 475 ? 6.877 -1.870 30.793 1.00 75.88 475 SER A O 1
ATOM 3837 N N . LEU A 1 476 ? 6.041 -3.473 32.120 1.00 80.38 476 LEU A N 1
ATOM 3838 C CA . LEU A 1 476 ? 4.726 -2.835 32.272 1.00 80.38 476 LEU A CA 1
ATOM 3839 C C . LEU A 1 476 ? 4.815 -1.494 33.019 1.00 80.38 476 LEU A C 1
ATOM 3841 O O . LEU A 1 476 ? 4.152 -0.529 32.641 1.00 80.38 476 LEU A O 1
ATOM 3845 N N . ILE A 1 477 ? 5.636 -1.406 34.071 1.00 81.94 477 ILE A N 1
ATOM 3846 C CA . ILE A 1 477 ? 5.854 -0.153 34.810 1.00 81.94 477 ILE A CA 1
ATOM 3847 C C . ILE A 1 477 ? 6.501 0.904 33.902 1.00 81.94 477 ILE A C 1
ATOM 3849 O O . ILE A 1 477 ? 6.051 2.052 33.889 1.00 81.94 477 ILE A O 1
ATOM 3853 N N . ASP A 1 478 ? 7.524 0.532 33.137 1.00 76.31 478 ASP A N 1
ATOM 3854 C CA . ASP A 1 478 ? 8.250 1.444 32.250 1.00 76.31 478 ASP A CA 1
ATOM 3855 C C . ASP A 1 478 ? 7.373 1.919 31.086 1.00 76.31 478 ASP A C 1
ATOM 3857 O O . ASP A 1 478 ? 7.375 3.110 30.744 1.00 76.31 478 ASP A O 1
ATOM 3861 N N . GLU A 1 479 ? 6.544 1.033 30.530 1.00 77.62 479 GLU A N 1
ATOM 3862 C CA . GLU A 1 479 ? 5.559 1.396 29.515 1.00 77.62 479 GLU A CA 1
ATOM 3863 C C . GLU A 1 479 ? 4.484 2.343 30.080 1.00 77.62 479 GLU A C 1
ATOM 3865 O O . GLU A 1 479 ? 4.162 3.358 29.450 1.00 77.62 479 GLU A O 1
ATOM 3870 N N . ALA A 1 480 ? 3.989 2.088 31.297 1.00 81.00 480 ALA A N 1
ATOM 3871 C CA . ALA A 1 480 ? 3.041 2.969 31.978 1.00 81.00 480 ALA A CA 1
ATOM 3872 C C . ALA A 1 480 ? 3.632 4.365 32.237 1.00 81.00 480 ALA A C 1
ATOM 3874 O O . ALA A 1 480 ? 2.977 5.373 31.966 1.00 81.00 480 ALA A O 1
ATOM 3875 N N . ILE A 1 481 ? 4.886 4.442 32.699 1.00 78.12 481 ILE A N 1
ATOM 3876 C CA . ILE A 1 481 ? 5.601 5.709 32.924 1.00 78.12 481 ILE A CA 1
ATOM 3877 C C . ILE A 1 481 ? 5.814 6.459 31.604 1.00 78.12 481 ILE A C 1
ATOM 3879 O O . ILE A 1 481 ? 5.622 7.677 31.548 1.00 78.12 481 ILE A O 1
ATOM 3883 N N . THR A 1 482 ? 6.199 5.759 30.538 1.00 73.75 482 THR A N 1
ATOM 3884 C CA . THR A 1 482 ? 6.427 6.360 29.214 1.00 73.75 482 THR A CA 1
ATOM 3885 C C . THR A 1 482 ? 5.137 6.973 28.673 1.00 73.75 482 THR A C 1
ATOM 3887 O O . THR A 1 482 ? 5.103 8.162 28.347 1.00 73.75 482 THR A O 1
ATOM 3890 N N . ARG A 1 483 ? 4.031 6.222 28.713 1.00 71.44 483 ARG A N 1
ATOM 3891 C CA . ARG A 1 483 ? 2.702 6.702 28.298 1.00 71.44 483 ARG A CA 1
ATOM 3892 C C . ARG A 1 483 ? 2.159 7.813 29.196 1.00 71.44 483 ARG A C 1
ATOM 3894 O O . ARG A 1 483 ? 1.426 8.686 28.729 1.00 71.44 483 ARG A O 1
ATOM 3901 N N . GLN A 1 484 ? 2.525 7.823 30.476 1.00 74.12 484 GLN A N 1
ATOM 3902 C CA . GLN A 1 484 ? 2.194 8.920 31.381 1.00 74.12 484 GLN A CA 1
ATOM 3903 C C . GLN A 1 484 ? 2.930 10.216 30.994 1.00 74.12 484 GLN A C 1
ATOM 3905 O O . GLN A 1 484 ? 2.332 11.293 31.040 1.00 74.12 484 GLN A O 1
ATOM 3910 N N . LYS A 1 485 ? 4.202 10.130 30.573 1.00 69.75 485 LYS A N 1
ATOM 3911 C CA . LYS A 1 485 ? 5.008 11.287 30.136 1.00 69.75 485 LYS A CA 1
ATOM 3912 C C . LYS A 1 485 ? 4.534 11.878 28.808 1.00 69.75 485 LYS A C 1
ATOM 3914 O O . LYS A 1 485 ? 4.516 13.100 28.669 1.00 69.75 485 LYS A O 1
ATOM 3919 N N . GLU A 1 486 ? 4.100 11.048 27.864 1.00 65.44 486 GLU A N 1
ATOM 3920 C CA . GLU A 1 486 ? 3.573 11.502 26.565 1.00 65.44 486 GLU A CA 1
ATOM 3921 C C . GLU A 1 486 ? 2.329 12.409 26.698 1.00 65.44 486 GLU A C 1
ATOM 3923 O O . GLU A 1 486 ? 2.050 13.221 25.818 1.00 65.44 486 GLU A O 1
ATOM 3928 N N . ASN A 1 487 ? 1.622 12.353 27.833 1.00 63.28 487 ASN A N 1
ATOM 3929 C CA . ASN A 1 487 ? 0.396 13.113 28.103 1.00 63.28 487 ASN A CA 1
ATOM 3930 C C . ASN A 1 487 ? 0.612 14.419 28.906 1.00 63.28 487 ASN A C 1
ATOM 3932 O O . ASN A 1 487 ? -0.305 14.933 29.554 1.00 63.28 487 ASN A O 1
ATOM 3936 N N . ILE A 1 488 ? 1.817 14.998 28.845 1.00 59.03 488 ILE A N 1
ATOM 3937 C CA . ILE A 1 488 ? 2.223 16.205 29.591 1.00 59.03 488 ILE A CA 1
ATOM 3938 C C . ILE A 1 488 ? 1.330 17.434 29.328 1.00 59.03 488 ILE A C 1
ATOM 3940 O O . ILE A 1 488 ? 1.058 18.200 30.253 1.00 59.03 488 ILE A O 1
ATOM 3944 N N . ILE A 1 489 ? 0.829 17.616 28.102 1.00 56.50 489 ILE A N 1
ATOM 3945 C CA . ILE A 1 489 ? 0.099 18.833 27.693 1.00 56.50 489 ILE A CA 1
ATOM 3946 C C . ILE A 1 489 ? -1.218 19.001 28.472 1.00 56.50 489 ILE A C 1
ATOM 3948 O O . ILE A 1 489 ? -1.515 20.092 28.960 1.00 56.50 489 ILE A O 1
ATOM 3952 N N . LEU A 1 490 ? -1.982 17.919 28.659 1.00 55.25 490 LEU A N 1
ATOM 3953 C CA . LEU A 1 490 ? -3.256 17.950 29.391 1.00 55.25 490 LEU A CA 1
ATOM 3954 C C . LEU A 1 490 ? -3.051 18.208 30.894 1.00 55.25 490 LEU A C 1
ATOM 3956 O O . LEU A 1 490 ? -3.825 18.945 31.506 1.00 55.25 490 LEU A O 1
ATOM 3960 N N . ARG A 1 491 ? -1.970 17.673 31.485 1.00 55.88 491 ARG A N 1
ATOM 3961 C CA . ARG A 1 491 ? -1.606 17.929 32.892 1.00 55.88 491 ARG A CA 1
ATOM 3962 C C . ARG A 1 491 ? -1.125 19.364 33.119 1.00 55.88 491 ARG A C 1
ATOM 3964 O O . ARG A 1 491 ? -1.462 19.957 34.142 1.00 55.88 491 ARG A O 1
ATOM 3971 N N . ILE A 1 492 ? -0.380 19.938 32.171 1.00 57.28 492 ILE A N 1
ATOM 3972 C CA . ILE A 1 492 ? 0.017 21.353 32.204 1.00 57.28 492 ILE A CA 1
ATOM 3973 C C . ILE A 1 492 ? -1.233 22.244 32.219 1.00 57.28 492 ILE A C 1
ATOM 3975 O O . ILE A 1 492 ? -1.360 23.089 33.104 1.00 57.28 492 ILE A O 1
ATOM 3979 N N . LEU A 1 493 ? -2.193 22.004 31.321 1.00 55.44 493 LEU A N 1
ATOM 3980 C CA . LEU A 1 493 ? -3.452 22.760 31.269 1.00 55.44 493 LEU A CA 1
ATOM 3981 C C . LEU A 1 493 ? -4.259 22.642 32.576 1.00 55.44 493 LEU A C 1
ATOM 3983 O O . LEU A 1 493 ? -4.717 23.653 33.109 1.00 55.44 493 LEU A O 1
ATOM 3987 N N . ALA A 1 494 ? -4.351 21.441 33.158 1.00 56.12 494 ALA A N 1
ATOM 3988 C CA . ALA A 1 494 ? -5.022 21.225 34.443 1.00 56.12 494 ALA A CA 1
ATOM 3989 C C . ALA A 1 494 ? -4.324 21.929 35.628 1.00 56.12 494 ALA A C 1
ATOM 3991 O O . ALA A 1 494 ? -4.987 22.337 36.582 1.00 56.12 494 ALA A O 1
ATOM 3992 N N . LYS A 1 495 ? -2.996 22.106 35.579 1.00 55.12 495 LYS A N 1
ATOM 3993 C CA . LYS A 1 495 ? -2.215 22.797 36.622 1.00 55.12 495 LYS A CA 1
ATOM 3994 C C . LYS A 1 495 ? -2.453 24.311 36.619 1.00 55.12 495 LYS A C 1
ATOM 3996 O O . LYS A 1 495 ? -2.537 24.911 37.690 1.00 55.12 495 LYS A O 1
ATOM 4001 N N . TYR A 1 496 ? -2.609 24.920 35.442 1.00 57.31 496 TYR A N 1
ATOM 4002 C CA . TYR A 1 496 ? -2.884 26.359 35.307 1.00 57.31 496 TYR A CA 1
ATOM 4003 C C . TYR A 1 496 ? -4.351 26.741 35.586 1.00 57.31 496 TYR A C 1
ATOM 4005 O O . TYR A 1 496 ? -4.632 27.917 35.819 1.00 57.31 496 TYR A O 1
ATOM 4013 N N . ARG A 1 497 ? -5.259 25.757 35.683 1.00 59.31 497 ARG A N 1
ATOM 4014 C CA . ARG A 1 497 ? -6.679 25.911 36.062 1.00 59.31 497 ARG A CA 1
ATOM 4015 C C . ARG A 1 497 ? -6.895 26.806 37.288 1.00 59.31 497 ARG A C 1
ATOM 4017 O O . ARG A 1 497 ? -7.653 27.766 37.234 1.00 59.31 497 ARG A O 1
ATOM 4024 N N . LYS A 1 498 ? -6.188 26.514 38.389 1.00 54.59 498 LYS A N 1
ATOM 4025 C CA . LYS A 1 498 ? -6.315 27.263 39.655 1.00 54.59 498 LYS A CA 1
ATOM 4026 C C . LYS A 1 498 ? -5.722 28.669 39.579 1.00 54.59 498 LYS A C 1
ATOM 4028 O O . LYS A 1 498 ? -6.135 29.546 40.322 1.00 54.59 498 LYS A O 1
ATOM 4033 N N . PHE A 1 499 ? -4.740 28.881 38.706 1.00 55.88 499 PHE A N 1
ATOM 4034 C CA . PHE A 1 499 ? -4.079 30.176 38.571 1.00 55.88 499 PHE A CA 1
ATOM 4035 C C . PHE A 1 499 ? -4.971 31.173 37.821 1.00 55.88 499 PHE A C 1
ATOM 4037 O O . PHE A 1 499 ? -5.127 32.312 38.251 1.00 55.88 499 PHE A O 1
ATOM 4044 N N . ILE A 1 500 ? -5.631 30.715 36.752 1.00 58.00 500 ILE A N 1
ATOM 4045 C CA . ILE A 1 500 ? -6.564 31.531 35.963 1.00 58.00 500 ILE A CA 1
ATOM 4046 C C . ILE A 1 500 ? -7.820 31.866 36.776 1.00 58.00 500 ILE A C 1
ATOM 4048 O O . ILE A 1 500 ? -8.249 33.018 36.762 1.00 58.00 500 ILE A O 1
ATOM 4052 N N . SER A 1 501 ? -8.370 30.908 37.538 1.00 56.28 501 SER A N 1
ATOM 4053 C CA . SER A 1 501 ? -9.546 31.169 38.379 1.00 56.28 501 SER A CA 1
ATOM 4054 C C . SER A 1 501 ? -9.268 32.232 39.444 1.00 56.28 501 SER A C 1
ATOM 4056 O O . SER A 1 501 ? -10.107 33.097 39.667 1.00 56.28 501 SER A O 1
ATOM 4058 N N . VAL A 1 502 ? -8.078 32.203 40.061 1.00 61.56 502 VAL A N 1
ATOM 4059 C CA . VAL A 1 502 ? -7.654 33.197 41.059 1.00 61.56 502 VAL A CA 1
ATOM 4060 C C . VAL A 1 502 ? -7.563 34.589 40.435 1.00 61.56 502 VAL A C 1
ATOM 4062 O O . VAL A 1 502 ? -8.166 35.517 40.970 1.00 61.56 502 VAL A O 1
ATOM 4065 N N . ILE A 1 503 ? -6.906 34.728 39.276 1.00 60.69 503 ILE A N 1
ATOM 4066 C CA . ILE A 1 503 ? -6.815 36.012 38.557 1.00 60.69 503 ILE A CA 1
ATOM 4067 C C . ILE A 1 503 ? -8.213 36.548 38.229 1.00 60.69 503 ILE A C 1
ATOM 4069 O O . ILE A 1 503 ? -8.499 37.709 38.509 1.00 60.69 503 ILE A O 1
ATOM 4073 N N . LEU A 1 504 ? -9.105 35.700 37.707 1.00 59.06 504 LEU A N 1
ATOM 4074 C CA . LEU A 1 504 ? -10.459 36.108 37.332 1.00 59.06 504 LEU A CA 1
ATOM 4075 C C . LEU A 1 504 ? -11.275 36.572 38.551 1.00 59.06 504 LEU A C 1
ATOM 4077 O O . LEU A 1 504 ? -11.913 37.622 38.498 1.00 59.06 504 LEU A O 1
ATOM 4081 N N . THR A 1 505 ? -11.210 35.843 39.674 1.00 60.69 505 THR A N 1
ATOM 4082 C CA . THR A 1 505 ? -11.886 36.243 40.921 1.00 60.69 505 THR A CA 1
ATOM 4083 C C . THR A 1 505 ? -11.322 37.533 41.511 1.00 60.69 505 THR A C 1
ATOM 4085 O O . THR A 1 505 ? -12.087 38.357 42.007 1.00 60.69 505 THR A O 1
ATOM 4088 N N . SER A 1 506 ? -10.008 37.753 41.413 1.00 61.28 506 SER A N 1
ATOM 4089 C CA . SER A 1 506 ? -9.375 38.998 41.851 1.00 61.28 506 SER A CA 1
ATOM 4090 C C . SER A 1 506 ? -9.776 40.180 40.967 1.00 61.28 506 SER A C 1
ATOM 4092 O O . SER A 1 506 ? -10.095 41.241 41.496 1.00 61.28 506 SER A O 1
ATOM 4094 N N . CYS A 1 507 ? -9.843 40.000 39.645 1.00 60.69 507 CYS A N 1
ATOM 4095 C CA . CYS A 1 507 ? -10.318 41.033 38.722 1.00 60.69 507 CYS A CA 1
ATOM 4096 C C . CYS A 1 507 ? -11.788 41.399 38.975 1.00 60.69 507 CYS A C 1
ATOM 4098 O O . CYS A 1 507 ? -12.119 42.582 38.995 1.00 60.69 507 CYS A O 1
ATOM 4100 N N . ILE A 1 508 ? -12.653 40.410 39.236 1.00 63.34 508 ILE A N 1
ATOM 4101 C CA . ILE A 1 508 ? -14.060 40.643 39.603 1.00 63.34 508 ILE A CA 1
ATOM 4102 C C . ILE A 1 508 ? -14.154 41.407 40.931 1.00 63.34 508 ILE A C 1
ATOM 4104 O O . ILE A 1 508 ? -14.923 42.358 41.030 1.00 63.34 508 ILE A O 1
ATOM 4108 N N . GLY A 1 509 ? -13.349 41.043 41.934 1.00 60.50 509 GLY A N 1
ATOM 4109 C CA . GLY A 1 509 ? -13.320 41.732 43.227 1.00 60.50 509 GLY A CA 1
ATOM 4110 C C . GLY A 1 509 ? -12.865 43.193 43.127 1.00 60.50 509 GLY A C 1
ATOM 4111 O O . GLY A 1 509 ? -13.503 44.066 43.708 1.00 60.50 509 GLY A O 1
ATOM 4112 N N . ILE A 1 510 ? -11.811 43.472 42.351 1.00 64.19 510 ILE A N 1
ATOM 4113 C CA . ILE A 1 510 ? -11.324 44.841 42.095 1.00 64.19 510 ILE A CA 1
ATOM 4114 C C . ILE A 1 510 ? -12.391 45.662 41.364 1.00 64.19 510 ILE A C 1
ATOM 4116 O O . ILE A 1 510 ? -12.636 46.810 41.722 1.00 64.19 510 ILE A O 1
ATOM 4120 N N . PHE A 1 511 ? -13.061 45.060 40.381 1.00 62.53 511 PHE A N 1
ATOM 4121 C CA . PHE A 1 511 ? -14.109 45.720 39.610 1.00 62.53 511 PHE A CA 1
ATOM 4122 C C . PHE A 1 511 ? -15.345 46.049 40.462 1.00 62.53 511 PHE A C 1
ATOM 4124 O O . PHE A 1 511 ? -15.860 47.160 40.399 1.00 62.53 511 PHE A O 1
ATOM 4131 N N . ILE A 1 512 ? -15.782 45.121 41.319 1.00 62.75 512 ILE A N 1
ATOM 4132 C CA . ILE A 1 512 ? -16.875 45.361 42.273 1.00 62.75 512 ILE A CA 1
ATOM 4133 C C . ILE A 1 512 ? -16.493 46.473 43.255 1.00 62.75 512 ILE A C 1
ATOM 4135 O O . ILE A 1 512 ? -17.305 47.356 43.520 1.00 62.75 512 ILE A O 1
ATOM 4139 N N . ASN A 1 513 ? -15.257 46.472 43.758 1.00 61.59 513 ASN A N 1
ATOM 4140 C CA . ASN A 1 513 ? -14.796 47.504 44.681 1.00 61.59 513 ASN A CA 1
ATOM 4141 C C . ASN A 1 513 ? -14.780 48.898 44.024 1.00 61.59 513 ASN A C 1
ATOM 4143 O O . ASN A 1 513 ? -15.233 49.862 44.634 1.00 61.59 513 ASN A O 1
ATOM 4147 N N . ALA A 1 514 ? -14.363 48.999 42.757 1.00 62.31 514 ALA A N 1
ATOM 4148 C CA . ALA A 1 514 ? -14.399 50.251 41.994 1.00 62.31 514 ALA A CA 1
ATOM 4149 C C . ALA A 1 514 ? -15.833 50.789 41.793 1.00 62.31 514 ALA A C 1
ATOM 4151 O O . ALA A 1 514 ? -16.051 51.997 41.855 1.00 62.31 514 ALA A O 1
ATOM 4152 N N . ILE A 1 515 ? -16.824 49.901 41.631 1.00 61.09 515 ILE A N 1
ATOM 4153 C CA . ILE A 1 515 ? -18.249 50.273 41.564 1.00 61.09 515 ILE A CA 1
ATOM 4154 C C . ILE A 1 515 ? -18.743 50.821 42.912 1.00 61.09 515 ILE A C 1
ATOM 4156 O O . ILE A 1 515 ? -19.414 51.849 42.945 1.00 61.09 515 ILE A O 1
ATOM 4160 N N . PHE A 1 516 ? -18.416 50.161 44.028 1.00 61.69 516 PHE A N 1
ATOM 4161 C CA . PHE A 1 516 ? -18.857 50.599 45.363 1.00 61.69 516 PHE A CA 1
ATOM 4162 C C . PHE A 1 516 ? -18.129 51.851 45.868 1.00 61.69 516 PHE A C 1
ATOM 4164 O O . PHE A 1 516 ? -18.704 52.607 46.648 1.00 61.69 516 PHE A O 1
ATOM 4171 N N . SER A 1 517 ? -16.899 52.085 45.406 1.00 70.06 517 SER A N 1
ATOM 4172 C CA . SER A 1 517 ? -16.103 53.276 45.737 1.00 70.06 517 SER A CA 1
ATOM 4173 C C . SER A 1 517 ? -16.570 54.529 44.985 1.00 70.06 517 SER A C 1
ATOM 4175 O O . SER A 1 517 ? -16.169 55.633 45.339 1.00 70.06 517 SER A O 1
ATOM 4177 N N . GLY A 1 518 ? -17.439 54.370 43.976 1.00 64.31 518 GLY A N 1
ATOM 4178 C CA . GLY A 1 518 ? -17.949 55.468 43.151 1.00 64.31 518 GLY A CA 1
ATOM 4179 C C . GLY A 1 518 ? -16.957 55.978 42.100 1.00 64.31 518 GLY A C 1
ATOM 4180 O O . GLY A 1 518 ? -17.186 57.037 41.527 1.00 64.31 518 GLY A O 1
ATOM 4181 N N . ASP A 1 519 ? -15.882 55.231 41.829 1.00 64.75 519 ASP A N 1
ATOM 4182 C CA . ASP A 1 519 ? -14.836 55.600 40.862 1.00 64.75 519 ASP A CA 1
ATOM 4183 C C . ASP A 1 519 ? -15.260 55.381 39.393 1.00 64.75 519 ASP A C 1
ATOM 4185 O O . ASP A 1 519 ? -14.536 55.762 38.474 1.00 64.75 519 ASP A O 1
ATOM 4189 N N . LEU A 1 520 ? -16.415 54.748 39.154 1.00 64.62 520 LEU A N 1
ATOM 4190 C CA . LEU A 1 520 ? -16.952 54.439 37.825 1.00 64.62 520 LEU A CA 1
ATOM 4191 C C . LEU A 1 520 ? -18.347 55.050 37.651 1.00 64.62 520 LEU A C 1
ATOM 4193 O O . LEU A 1 520 ? -19.247 54.790 38.453 1.00 64.62 520 LEU A O 1
ATOM 4197 N N . ASP A 1 521 ? -18.541 55.813 36.574 1.00 64.94 521 ASP A N 1
ATOM 4198 C CA . ASP A 1 521 ? -19.833 56.410 36.235 1.00 64.94 521 ASP A CA 1
ATOM 4199 C C . ASP A 1 521 ? -20.828 55.347 35.738 1.00 64.94 521 ASP A C 1
ATOM 4201 O O . ASP A 1 521 ? -20.456 54.307 35.188 1.00 64.94 521 ASP A O 1
ATOM 4205 N N . ALA A 1 522 ? -22.133 55.614 35.873 1.00 58.19 522 ALA A N 1
ATOM 4206 C CA . ALA A 1 522 ? -23.180 54.644 35.526 1.00 58.19 522 ALA A CA 1
ATOM 4207 C C . ALA A 1 522 ? -23.070 54.120 34.075 1.00 58.19 522 ALA A C 1
ATOM 4209 O O . ALA A 1 522 ? -23.320 52.942 33.824 1.00 58.19 522 ALA A O 1
ATOM 4210 N N . ASN A 1 523 ? -22.641 54.961 33.127 1.00 56.84 523 ASN A N 1
ATOM 4211 C CA . ASN A 1 523 ? -22.434 54.571 31.725 1.00 56.84 523 ASN A CA 1
ATOM 4212 C C . ASN A 1 523 ? -21.227 53.632 31.519 1.00 56.84 523 ASN A C 1
ATOM 4214 O O . ASN A 1 523 ? -21.270 52.762 30.642 1.00 56.84 523 ASN A O 1
ATOM 4218 N N . ASP A 1 524 ? -20.186 53.747 32.343 1.00 58.47 524 ASP A N 1
ATOM 4219 C CA . ASP A 1 524 ? -19.033 52.839 32.319 1.00 58.47 524 ASP A CA 1
ATOM 4220 C C . ASP A 1 524 ? -19.418 51.468 32.887 1.00 58.47 524 ASP A C 1
ATO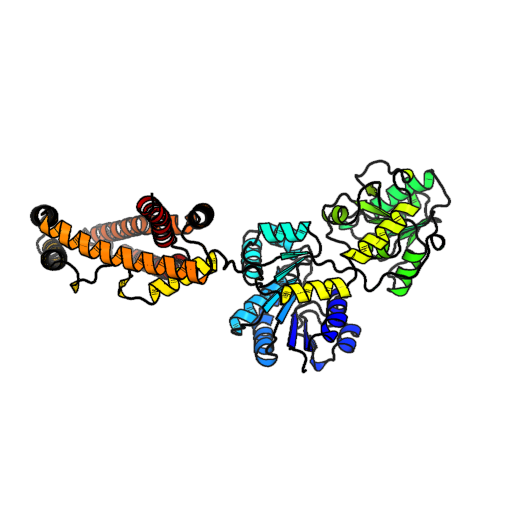M 4222 O O . ASP A 1 524 ? -19.021 50.421 32.371 1.00 58.47 524 ASP A O 1
ATOM 4226 N N . VAL A 1 525 ? -20.301 51.447 33.888 1.00 57.81 525 VAL A N 1
ATOM 4227 C CA . VAL A 1 525 ? -20.844 50.200 34.438 1.00 57.81 525 VAL A CA 1
ATOM 4228 C C . VAL A 1 525 ? -21.660 49.447 33.382 1.00 57.81 525 VAL A C 1
ATOM 4230 O O . VAL A 1 525 ? -21.434 48.252 33.187 1.00 57.81 525 VAL A O 1
ATOM 4233 N N . TYR A 1 526 ? -22.551 50.119 32.640 1.00 54.28 526 TYR A N 1
ATOM 4234 C CA . TYR A 1 526 ? -23.378 49.470 31.607 1.00 54.28 526 TYR A CA 1
ATOM 4235 C C . TYR A 1 526 ? -22.586 48.947 30.400 1.00 54.28 526 TYR A C 1
ATOM 4237 O O . TYR A 1 526 ? -23.029 47.995 29.754 1.00 54.28 526 TYR A O 1
ATOM 4245 N N . SER A 1 527 ? -21.423 49.524 30.093 1.00 54.72 527 SER A N 1
ATOM 4246 C CA . SER A 1 527 ? -20.575 49.088 28.974 1.00 54.72 527 SER A CA 1
ATOM 4247 C C . SER A 1 527 ? -19.617 47.952 29.351 1.00 54.72 527 SER A C 1
ATOM 4249 O O . SER A 1 527 ? -19.335 47.086 28.519 1.00 54.72 527 SER A O 1
ATOM 4251 N N . VAL A 1 528 ? -19.174 47.886 30.610 1.00 56.00 528 VAL A N 1
ATOM 4252 C CA . VAL A 1 528 ? -18.225 46.863 31.079 1.00 56.00 528 VAL A CA 1
ATOM 4253 C C . VAL A 1 528 ? -18.927 45.604 31.608 1.00 56.00 528 VAL A C 1
ATOM 4255 O O . VAL A 1 528 ? -18.407 44.497 31.436 1.00 56.00 528 VAL A O 1
ATOM 4258 N N . LEU A 1 529 ? -20.137 45.719 32.175 1.00 56.38 529 LEU A N 1
ATOM 4259 C CA . LEU A 1 529 ? -20.892 44.568 32.695 1.00 56.38 529 LEU A CA 1
ATOM 4260 C C . LEU A 1 529 ? -21.092 43.448 31.652 1.00 56.38 529 LEU A C 1
ATOM 4262 O O . LEU A 1 529 ? -20.824 42.290 31.981 1.00 56.38 529 LEU A O 1
ATOM 4266 N N . PRO A 1 530 ? -21.495 43.738 30.397 1.00 52.75 530 PRO A N 1
ATOM 4267 C CA . PRO A 1 530 ? -21.667 42.712 29.371 1.00 52.75 530 PRO A CA 1
ATOM 4268 C C . PRO A 1 530 ? -20.353 42.014 29.010 1.00 52.75 530 PRO A C 1
ATOM 4270 O O . PRO A 1 530 ? -20.351 40.811 28.766 1.00 52.75 530 PRO A O 1
ATOM 4273 N N . ILE A 1 531 ? -19.225 42.732 29.029 1.00 55.72 531 ILE A N 1
ATOM 4274 C CA . ILE A 1 531 ? -17.895 42.180 28.730 1.00 55.72 531 ILE A CA 1
ATOM 4275 C C . ILE A 1 531 ? -17.464 41.214 29.839 1.00 55.72 531 ILE A C 1
ATOM 4277 O O . ILE A 1 531 ? -17.002 40.108 29.551 1.00 55.72 531 ILE A O 1
ATOM 4281 N N . CYS A 1 532 ? -17.686 41.581 31.103 1.00 58.12 532 CYS A N 1
ATOM 4282 C CA . CYS A 1 532 ? -17.438 40.711 32.253 1.00 58.12 532 CYS A CA 1
ATOM 4283 C C . CYS A 1 532 ? -18.335 39.463 32.234 1.00 58.12 532 CYS A C 1
ATOM 4285 O O . CYS A 1 532 ? -17.856 38.359 32.497 1.00 58.12 532 CYS A O 1
ATOM 4287 N N . TRP A 1 533 ? -19.612 39.609 31.867 1.00 56.22 533 TRP A N 1
ATOM 4288 C CA . TRP A 1 533 ? -20.551 38.491 31.729 1.00 56.22 533 TRP A CA 1
ATOM 4289 C C . TRP A 1 533 ? -20.188 37.553 30.576 1.00 56.22 533 TRP A C 1
ATOM 4291 O O . TRP A 1 533 ? -20.189 36.337 30.756 1.00 56.22 533 TRP A O 1
ATOM 4301 N N . VAL A 1 534 ? -19.820 38.092 29.411 1.00 55.06 534 VAL A N 1
ATOM 4302 C CA . VAL A 1 534 ? -19.345 37.303 28.265 1.00 55.06 534 VAL A CA 1
ATOM 4303 C C . VAL A 1 534 ? -18.026 36.605 28.601 1.00 55.06 534 VAL A C 1
ATOM 4305 O O . VAL A 1 534 ? -17.867 35.432 28.274 1.00 55.06 534 VAL A O 1
ATOM 4308 N N . GLY A 1 535 ? -17.112 37.270 29.311 1.00 60.31 535 GLY A N 1
ATOM 4309 C CA . GLY A 1 535 ? -15.867 36.673 29.798 1.00 60.31 535 GLY A CA 1
ATOM 4310 C C . GLY A 1 535 ? -16.103 35.531 30.791 1.00 60.31 535 GLY A C 1
ATOM 4311 O O . GLY A 1 535 ? -15.516 34.460 30.643 1.00 60.31 535 GLY A O 1
ATOM 4312 N N . ALA A 1 536 ? -17.012 35.714 31.753 1.00 59.81 536 ALA A N 1
ATOM 4313 C CA . ALA A 1 536 ? -17.400 34.677 32.708 1.00 59.81 536 ALA A CA 1
ATOM 4314 C C . ALA A 1 536 ? -18.116 33.499 32.025 1.00 59.81 536 ALA A C 1
ATOM 4316 O O . ALA A 1 536 ? -17.850 32.343 32.351 1.00 59.81 536 ALA A O 1
ATOM 4317 N N . TYR A 1 537 ? -18.975 33.777 31.041 1.00 56.16 537 TYR A N 1
ATOM 4318 C CA . TYR A 1 537 ? -19.669 32.756 30.260 1.00 56.16 537 TYR A CA 1
ATOM 4319 C C . TYR A 1 537 ? -18.711 31.971 29.356 1.00 56.16 537 TYR A C 1
ATOM 4321 O O . TYR A 1 537 ? -18.768 30.744 29.328 1.00 56.16 537 TYR A O 1
ATOM 4329 N N . LEU A 1 538 ? -17.788 32.647 28.664 1.00 55.16 538 LEU A N 1
ATOM 4330 C CA . LEU A 1 538 ? -16.732 32.006 27.877 1.00 55.16 538 LEU A CA 1
ATOM 4331 C C . LEU A 1 538 ? -15.817 31.166 28.766 1.00 55.16 538 LEU A C 1
ATOM 4333 O O . LEU A 1 538 ? -15.489 30.044 28.393 1.00 55.16 538 LEU A O 1
ATOM 4337 N N . TYR A 1 539 ? -15.453 31.658 29.951 1.00 67.00 539 TYR A N 1
ATOM 4338 C CA . TYR A 1 539 ? -14.698 30.880 30.929 1.00 67.00 539 TYR A CA 1
ATOM 4339 C C . TYR A 1 539 ? -15.474 29.638 31.380 1.00 67.00 539 TYR A C 1
ATOM 4341 O O . TYR A 1 539 ? -14.926 28.542 31.344 1.00 67.00 539 TYR A O 1
ATOM 4349 N N . TRP A 1 540 ? -16.759 29.770 31.722 1.00 60.75 540 TRP A N 1
ATOM 4350 C CA . TRP A 1 540 ? -17.609 28.640 32.107 1.00 60.75 540 TRP A CA 1
ATOM 4351 C C . TRP A 1 540 ? -17.799 27.623 30.970 1.00 60.75 540 TRP A C 1
ATOM 4353 O O . TRP A 1 540 ? -17.775 26.413 31.205 1.00 60.75 540 TRP A O 1
ATOM 4363 N N . ALA A 1 541 ? -17.938 28.091 29.728 1.00 53.44 541 ALA A N 1
ATOM 4364 C CA . ALA A 1 541 ? -18.034 27.245 28.544 1.00 53.44 541 ALA A CA 1
ATOM 4365 C C . ALA A 1 541 ? -16.710 26.517 28.259 1.00 53.44 541 ALA A C 1
ATOM 4367 O O . ALA A 1 541 ? -16.714 25.311 28.010 1.00 53.44 541 ALA A O 1
ATOM 4368 N N . ILE A 1 542 ? -15.576 27.219 28.356 1.00 63.12 542 ILE A N 1
ATOM 4369 C CA . ILE A 1 542 ? -14.236 26.633 28.238 1.00 63.12 542 ILE A CA 1
ATOM 4370 C C . ILE A 1 542 ? -14.002 25.625 29.365 1.00 63.12 542 ILE A C 1
ATOM 4372 O O . ILE A 1 542 ? -13.545 24.529 29.070 1.00 63.12 542 ILE A O 1
ATOM 4376 N N . GLU A 1 543 ? -14.361 25.932 30.615 1.00 61.19 543 GLU A N 1
ATOM 4377 C CA . GLU A 1 543 ? -14.289 24.992 31.742 1.00 61.19 543 GLU A CA 1
ATOM 4378 C C . GLU A 1 543 ? -15.156 23.766 31.482 1.00 61.19 543 GLU A C 1
ATOM 4380 O O . GLU A 1 543 ? -14.674 22.660 31.660 1.00 61.19 543 GLU A O 1
ATOM 4385 N N . SER A 1 544 ? -16.389 23.923 31.000 1.00 56.31 544 SER A N 1
ATOM 4386 C CA . SER A 1 544 ? -17.294 22.796 30.735 1.00 56.31 544 SER A CA 1
ATOM 4387 C C . SER A 1 544 ? -16.780 21.886 29.615 1.00 56.31 544 SER A C 1
ATOM 4389 O O . SER A 1 544 ? -16.845 20.660 29.726 1.00 56.31 544 SER A O 1
ATOM 4391 N N . ILE A 1 545 ? -16.221 22.469 28.550 1.00 59.03 545 ILE A N 1
ATOM 4392 C CA . ILE A 1 545 ? -15.596 21.726 27.448 1.00 59.03 545 ILE A CA 1
ATOM 4393 C C . ILE A 1 545 ? -14.288 21.082 27.913 1.00 59.03 545 ILE A C 1
ATOM 4395 O O . ILE A 1 545 ? -14.030 19.925 27.589 1.00 59.03 545 ILE A O 1
ATOM 4399 N N . LEU A 1 546 ? -13.470 21.791 28.692 1.00 58.28 546 LEU A N 1
ATOM 4400 C CA . LEU A 1 546 ? -12.220 21.276 29.238 1.00 58.28 546 LEU A CA 1
ATOM 4401 C C . LEU A 1 546 ? -12.486 20.152 30.240 1.00 58.28 546 LEU A C 1
ATOM 4403 O O . LEU A 1 546 ? -11.779 19.160 30.192 1.00 58.28 546 LEU A O 1
ATOM 4407 N N . ASP A 1 547 ? -13.510 20.246 31.086 1.00 55.06 547 ASP A N 1
ATOM 4408 C CA . ASP A 1 547 ? -13.937 19.189 32.007 1.00 55.06 547 ASP A CA 1
ATOM 4409 C C . ASP A 1 547 ? -14.495 17.981 31.251 1.00 55.06 547 ASP A C 1
ATOM 4411 O O . ASP A 1 547 ? -14.287 16.851 31.683 1.00 55.06 547 ASP A O 1
ATOM 4415 N N . LEU A 1 548 ? -15.199 18.191 30.134 1.00 52.41 548 LEU A N 1
ATOM 4416 C CA . LEU A 1 548 ? -15.673 17.105 29.277 1.00 52.41 548 LEU A CA 1
ATOM 4417 C C . LEU A 1 548 ? -14.495 16.415 28.581 1.00 52.41 548 LEU A C 1
ATOM 4419 O O . LEU A 1 548 ? -14.394 15.191 28.617 1.00 52.41 548 LEU A O 1
ATOM 4423 N N . CYS A 1 549 ? -13.563 17.187 28.022 1.00 51.69 549 CYS A N 1
ATOM 4424 C CA . CYS A 1 549 ? -12.317 16.681 27.455 1.00 51.69 549 CYS A CA 1
ATOM 4425 C C . CYS A 1 549 ? -11.499 15.951 28.526 1.00 51.69 549 CYS A C 1
ATOM 4427 O O . CYS A 1 549 ? -11.147 14.793 28.348 1.00 51.69 549 CYS A O 1
ATOM 4429 N N . LEU A 1 550 ? -11.250 16.564 29.679 1.00 53.38 550 LEU A N 1
ATOM 4430 C CA . LEU A 1 550 ? -10.532 15.945 30.785 1.00 53.38 550 LEU A CA 1
ATOM 4431 C C . LEU A 1 550 ? -11.280 14.727 31.324 1.00 53.38 550 LEU A C 1
ATOM 4433 O O . LEU A 1 550 ? -10.617 13.766 31.642 1.00 53.38 550 LEU A O 1
ATOM 4437 N N . ARG A 1 551 ? -12.610 14.658 31.375 1.00 51.59 551 ARG A N 1
ATOM 4438 C CA . ARG A 1 551 ? -13.304 13.416 31.775 1.00 51.59 551 ARG A CA 1
ATOM 4439 C C . ARG A 1 551 ? -13.184 12.312 30.729 1.00 51.59 551 ARG A C 1
ATOM 4441 O O . ARG A 1 551 ? -12.978 11.161 31.091 1.00 51.59 551 ARG A O 1
ATOM 4448 N N . VAL A 1 552 ? -13.252 12.652 29.443 1.00 49.59 552 VAL A N 1
ATOM 4449 C CA . VAL A 1 552 ? -13.069 11.691 28.343 1.00 49.59 552 VAL A CA 1
ATOM 4450 C C . VAL A 1 552 ? -11.612 11.207 28.249 1.00 49.59 552 VAL A C 1
ATOM 4452 O O . VAL A 1 552 ? -11.380 10.047 27.918 1.00 49.59 552 VAL A O 1
ATOM 4455 N N . PHE A 1 553 ? -10.631 12.057 28.573 1.00 50.38 553 PHE A N 1
ATOM 4456 C CA . PHE A 1 553 ? -9.199 11.758 28.451 1.00 50.38 553 PHE A CA 1
ATOM 4457 C C . PHE A 1 553 ? -8.521 11.336 29.779 1.00 50.38 553 PHE A C 1
ATOM 4459 O O . PHE A 1 553 ? -7.693 10.435 29.769 1.00 50.38 553 PHE A O 1
ATOM 4466 N N . SER A 1 554 ? -8.856 11.920 30.932 1.00 47.69 554 SER A N 1
ATOM 4467 C CA . SER A 1 554 ? -8.267 11.624 32.260 1.00 47.69 554 SER A CA 1
ATOM 4468 C C . SER A 1 554 ? -8.652 10.243 32.769 1.00 47.69 554 SER A C 1
ATOM 4470 O O . SER A 1 554 ? -7.787 9.527 33.267 1.00 47.69 554 SER A O 1
ATOM 4472 N N . ASP A 1 555 ? -9.915 9.837 32.608 1.00 51.19 555 ASP A N 1
ATOM 4473 C CA . ASP A 1 555 ? -10.342 8.485 32.982 1.00 51.19 555 ASP A CA 1
ATOM 4474 C C . ASP A 1 555 ? -9.647 7.420 32.124 1.00 51.19 555 ASP A C 1
ATOM 4476 O O . ASP A 1 555 ? -9.530 6.284 32.560 1.00 51.19 555 ASP A O 1
ATOM 4480 N N . TYR A 1 556 ? -9.151 7.783 30.938 1.00 51.78 556 TYR A N 1
ATOM 4481 C CA . TYR A 1 556 ? -8.495 6.875 29.996 1.00 51.78 556 TYR A CA 1
ATOM 4482 C C . TYR A 1 556 ? -6.974 6.732 30.206 1.00 51.78 556 TYR A C 1
ATOM 4484 O O . TYR A 1 556 ? -6.385 5.817 29.632 1.00 51.78 556 TYR A O 1
ATOM 4492 N N . TYR A 1 557 ? -6.321 7.613 30.983 1.00 57.75 557 TYR A N 1
ATOM 4493 C CA . TYR A 1 557 ? -4.848 7.695 31.030 1.00 57.75 557 TYR A CA 1
ATOM 4494 C C . TYR A 1 557 ? -4.235 7.982 32.422 1.00 57.75 557 TYR A C 1
ATOM 4496 O O . TYR A 1 557 ? -3.058 8.346 32.501 1.00 57.75 557 TYR A O 1
ATOM 4504 N N . ASP A 1 558 ? -4.975 7.830 33.531 1.00 67.50 558 ASP A N 1
ATOM 4505 C CA . ASP A 1 558 ? -4.379 7.897 34.878 1.00 67.50 558 ASP A CA 1
ATOM 4506 C C . ASP A 1 558 ? -3.691 6.580 35.271 1.00 67.50 558 ASP A C 1
ATOM 4508 O O . ASP A 1 558 ? -4.298 5.657 35.819 1.00 67.50 558 ASP A O 1
ATOM 4512 N N . TYR A 1 559 ? -2.392 6.510 34.985 1.00 75.25 559 TYR A N 1
ATOM 4513 C CA . TYR A 1 559 ? -1.553 5.358 35.299 1.00 75.25 559 TYR A CA 1
ATOM 4514 C C . TYR A 1 559 ? -1.003 5.357 36.735 1.00 75.25 559 TYR A C 1
ATOM 4516 O O . TYR A 1 559 ? -0.337 4.395 37.099 1.00 75.25 559 TYR A O 1
ATOM 4524 N N . GLU A 1 560 ? -1.238 6.374 37.578 1.00 76.25 560 GLU A N 1
ATOM 4525 C CA . GLU A 1 560 ? -0.574 6.461 38.898 1.00 76.25 560 GLU A CA 1
ATOM 4526 C C . GLU A 1 560 ? -0.949 5.302 39.818 1.00 76.25 560 GLU A C 1
ATOM 4528 O O . GLU A 1 560 ? -0.080 4.643 40.392 1.00 76.25 560 GLU A O 1
ATOM 4533 N N . ASN A 1 561 ? -2.247 5.021 39.898 1.00 76.25 561 ASN A N 1
ATOM 4534 C CA . ASN A 1 561 ? -2.792 3.911 40.668 1.00 76.25 561 ASN A CA 1
ATOM 4535 C C . ASN A 1 561 ? -2.317 2.550 40.132 1.00 76.25 561 ASN A C 1
ATOM 4537 O O . ASN A 1 561 ? -1.931 1.685 40.913 1.00 76.25 561 ASN A O 1
ATOM 4541 N N . PHE A 1 562 ? -2.264 2.407 38.806 1.00 82.44 562 PHE A N 1
ATOM 4542 C CA . PHE A 1 562 ? -1.781 1.205 38.126 1.00 82.44 562 PHE A CA 1
ATOM 4543 C C . PHE A 1 562 ? -0.284 0.958 38.379 1.00 82.44 562 PHE A C 1
ATOM 4545 O O . PHE A 1 562 ? 0.111 -0.142 38.754 1.00 82.44 562 PHE A O 1
ATOM 4552 N N . ILE A 1 563 ? 0.551 1.998 38.257 1.00 82.88 563 ILE A N 1
ATOM 4553 C CA . ILE A 1 563 ? 1.995 1.950 38.539 1.00 82.88 563 ILE A CA 1
ATOM 4554 C C . ILE A 1 563 ? 2.247 1.619 40.011 1.00 82.88 563 ILE A C 1
ATOM 4556 O O . ILE A 1 563 ? 3.148 0.837 40.319 1.00 82.88 563 ILE A O 1
ATOM 4560 N N . TYR A 1 564 ? 1.486 2.226 40.926 1.00 81.44 564 TYR A N 1
ATOM 4561 C CA . TYR A 1 564 ? 1.605 1.954 42.355 1.00 81.44 564 TYR A CA 1
ATOM 4562 C C . TYR A 1 564 ? 1.301 0.485 42.666 1.00 81.44 564 TYR A C 1
ATOM 4564 O O . TYR A 1 564 ? 2.128 -0.182 43.285 1.00 81.44 564 TYR A O 1
ATOM 4572 N N . ASP A 1 565 ? 0.179 -0.037 42.171 1.00 84.00 565 ASP A N 1
ATOM 4573 C CA . ASP A 1 565 ? -0.241 -1.417 42.428 1.00 84.00 565 ASP A CA 1
ATOM 4574 C C . ASP A 1 565 ? 0.717 -2.437 41.774 1.00 84.00 565 ASP A C 1
ATOM 4576 O O . ASP A 1 565 ? 1.102 -3.411 42.420 1.00 84.00 565 ASP A O 1
ATOM 4580 N N . LEU A 1 566 ? 1.223 -2.179 40.558 1.00 83.62 566 LEU A N 1
ATOM 4581 C CA . LEU A 1 566 ? 2.266 -3.009 39.927 1.00 83.62 566 LEU A CA 1
ATOM 4582 C C . LEU A 1 566 ? 3.567 -3.041 40.744 1.00 83.62 566 LEU A C 1
ATOM 4584 O O . LEU A 1 566 ? 4.218 -4.083 40.859 1.00 83.62 566 LEU A O 1
ATOM 4588 N N . ARG A 1 567 ? 3.959 -1.912 41.349 1.00 82.88 567 ARG A N 1
ATOM 4589 C CA . ARG A 1 567 ? 5.123 -1.861 42.249 1.00 82.88 567 ARG A CA 1
ATOM 4590 C C . ARG A 1 567 ? 4.899 -2.682 43.518 1.00 82.88 567 ARG A C 1
ATOM 4592 O O . ARG A 1 567 ? 5.862 -3.278 43.993 1.00 82.88 567 ARG A O 1
ATOM 4599 N N . GLN A 1 568 ? 3.673 -2.729 44.042 1.00 81.50 568 GLN A N 1
ATOM 4600 C CA . GLN A 1 568 ? 3.327 -3.579 45.188 1.00 81.50 568 GLN A CA 1
ATOM 4601 C C . GLN A 1 568 ? 3.411 -5.067 44.826 1.00 81.50 568 GLN A C 1
ATOM 4603 O O . GLN A 1 568 ? 4.053 -5.822 45.554 1.00 81.50 568 GLN A O 1
ATOM 4608 N N . VAL A 1 569 ? 2.875 -5.477 43.667 1.00 82.25 569 VAL A N 1
ATOM 4609 C CA . VAL A 1 569 ? 3.015 -6.858 43.155 1.00 82.25 569 VAL A CA 1
ATOM 4610 C C . VAL A 1 569 ? 4.493 -7.248 43.048 1.00 82.25 569 VAL A C 1
ATOM 4612 O O . VAL A 1 569 ? 4.904 -8.288 43.564 1.00 82.25 569 VAL A O 1
ATOM 4615 N N . ARG A 1 570 ? 5.325 -6.362 42.484 1.00 81.69 570 ARG A N 1
ATOM 4616 C CA . ARG A 1 570 ? 6.779 -6.563 42.378 1.00 81.69 570 ARG A CA 1
ATOM 4617 C C . ARG A 1 570 ? 7.467 -6.770 43.735 1.00 81.69 570 ARG A C 1
ATOM 4619 O O . ARG A 1 570 ? 8.399 -7.565 43.818 1.00 81.69 570 ARG A O 1
ATOM 4626 N N . LEU A 1 571 ? 7.051 -6.031 44.769 1.00 76.12 571 LEU A N 1
ATOM 4627 C CA . LEU A 1 571 ? 7.613 -6.105 46.127 1.00 76.12 571 LEU A CA 1
ATOM 4628 C C . LEU A 1 571 ? 7.147 -7.348 46.903 1.00 76.12 571 LEU A C 1
ATOM 4630 O O . LEU A 1 571 ? 7.865 -7.835 47.774 1.00 76.12 571 LEU A O 1
ATOM 4634 N N . LEU A 1 572 ? 5.967 -7.884 46.604 1.00 70.12 572 LEU A N 1
ATOM 4635 C CA . LEU A 1 572 ? 5.439 -9.061 47.299 1.00 70.12 572 LEU A CA 1
ATOM 4636 C C . LEU A 1 572 ? 5.910 -10.377 46.679 1.00 70.12 572 LEU A C 1
ATOM 4638 O O . LEU A 1 572 ? 6.161 -11.330 47.415 1.00 70.12 572 LEU A O 1
ATOM 4642 N N . GLY A 1 573 ? 6.173 -10.397 45.367 1.00 60.53 573 GLY A N 1
ATOM 4643 C CA . GLY A 1 573 ? 6.890 -11.503 44.723 1.00 60.53 573 GLY A CA 1
ATOM 4644 C C . GLY A 1 573 ? 8.282 -11.758 45.326 1.00 60.53 573 GLY A C 1
ATOM 4645 O O . GLY A 1 573 ? 8.778 -12.878 45.271 1.00 60.53 573 GLY A O 1
ATOM 4646 N N . THR A 1 574 ? 8.903 -10.750 45.958 1.00 51.03 574 THR A N 1
ATOM 4647 C CA . THR A 1 574 ? 10.154 -10.912 46.723 1.00 51.03 574 THR A CA 1
AT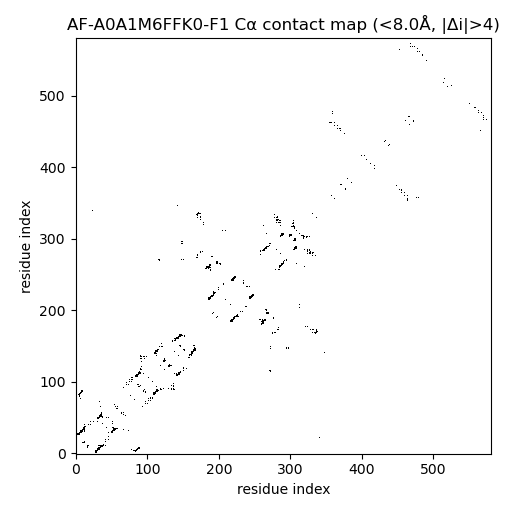OM 4648 C C . THR A 1 574 ? 9.975 -11.554 48.098 1.00 51.03 574 THR A C 1
ATOM 4650 O O . THR A 1 574 ? 10.839 -12.324 48.495 1.00 51.03 574 THR A O 1
ATOM 4653 N N . MET A 1 575 ? 8.862 -11.317 48.799 1.00 52.34 575 MET A N 1
ATOM 4654 C CA . MET A 1 575 ? 8.642 -11.884 50.141 1.00 52.34 575 MET A CA 1
ATOM 4655 C C . MET A 1 575 ? 8.308 -13.384 50.103 1.00 52.34 575 MET A C 1
ATOM 4657 O O . MET A 1 575 ? 8.740 -14.127 50.976 1.00 52.34 575 MET A O 1
ATOM 4661 N N . GLN A 1 576 ? 7.621 -13.867 49.059 1.00 46.91 576 GLN A N 1
ATOM 4662 C CA . GLN A 1 576 ? 7.348 -15.307 48.892 1.00 46.91 576 GLN A CA 1
ATOM 4663 C C . GLN A 1 576 ? 8.595 -16.152 48.564 1.00 46.91 576 GLN A C 1
ATOM 4665 O O . GLN A 1 576 ? 8.546 -17.376 48.690 1.00 46.91 576 GLN A O 1
ATOM 4670 N N . LEU A 1 577 ? 9.699 -15.522 48.144 1.00 40.06 577 LEU A N 1
ATOM 4671 C CA . LEU A 1 577 ? 10.987 -16.185 47.914 1.00 40.06 577 LEU A CA 1
ATOM 4672 C C . LEU A 1 577 ? 11.861 -16.228 49.178 1.00 40.06 577 LEU A C 1
ATOM 4674 O O . LEU A 1 577 ? 12.695 -17.119 49.289 1.00 40.06 577 LEU A O 1
ATOM 4678 N N . GLU A 1 578 ? 11.653 -15.318 50.133 1.00 40.34 578 GLU A N 1
ATOM 4679 C CA . GLU A 1 578 ? 12.380 -15.302 51.412 1.00 40.34 578 GLU A CA 1
ATOM 4680 C C . GLU A 1 578 ? 11.746 -16.229 52.465 1.00 40.34 578 GLU A C 1
ATOM 4682 O O . GLU A 1 578 ? 12.466 -16.785 53.282 1.00 40.34 578 GLU A O 1
ATOM 4687 N N . ASP A 1 579 ? 10.439 -16.508 52.391 1.00 38.69 579 ASP A N 1
ATOM 4688 C CA . ASP A 1 579 ? 9.751 -17.470 53.282 1.00 38.69 579 ASP A CA 1
ATOM 4689 C C . ASP A 1 579 ? 9.957 -18.956 52.891 1.00 38.69 579 ASP A C 1
ATOM 4691 O O . ASP A 1 579 ? 9.396 -19.865 53.507 1.00 38.69 579 ASP A O 1
ATOM 4695 N N . LYS A 1 580 ? 10.750 -19.225 51.844 1.00 37.31 580 LYS A N 1
ATOM 4696 C CA . LYS A 1 580 ? 11.155 -20.579 51.410 1.00 37.31 580 LYS A CA 1
ATOM 4697 C C . LYS A 1 580 ? 12.677 -20.796 51.418 1.00 37.31 580 LYS A C 1
ATOM 4699 O O . LYS A 1 580 ? 13.132 -21.790 50.849 1.00 37.31 580 LYS A O 1
ATOM 4704 N N . GLY A 1 581 ? 13.437 -19.878 52.021 1.00 30.52 581 GLY A N 1
ATOM 4705 C CA . GLY A 1 581 ? 14.895 -19.954 52.179 1.00 30.52 581 GLY A CA 1
ATOM 4706 C C . GLY A 1 581 ? 15.315 -20.530 53.519 1.00 30.52 581 GLY A C 1
ATOM 4707 O O . GLY A 1 581 ? 14.849 -19.989 54.544 1.00 30.52 581 GLY A O 1
#